Protein AF-A0A1C6K6W8-F1 (afdb_monomer_lite)

Secondary structure (DSSP, 8-state):
-EEEEEEEEE-SSPPEEEEETTEEEEEETTEEEEEEEEEEESEESSTT-SEE--HHHHHHHHHHHHHHHHHHTTPEEEEEEEEESS---HHHHHHHHHHHHHHHHTT--GGGEEEEE-S--S-SS-EEEEEEEEEPPTT---SS---TTPEEEEEE----TT--SS---HHHHHHHHT-TTEEEEEE--TT-HHHHHHHHHHHTT-EEEE-S--TTGGGTTS--TTT-EEEEEE-TTTHHHHHHT--SS-EEEEEEEES---SPPPPPPSS---EEE-TTS-EEE--SS----------------GGG----HHHHHHHHHHHHHHH-SSEEEEEEEEEES-IIIIIHHHHHHHHHHHHHTT--TTTSEEEEE--SS--SS-EEEEEEEEEE-

InterPro domains:
  IPR016188 PurM-like, N-terminal domain [PF00586] (30-131)

pLDDT: mean 85.16, std 14.84, range [32.44, 98.56]

Structure (mmCIF, N/CA/C/O backbone):
data_AF-A0A1C6K6W8-F1
#
_entry.id   AF-A0A1C6K6W8-F1
#
loop_
_atom_site.group_PDB
_atom_site.id
_atom_site.type_symbol
_atom_site.label_atom_id
_atom_site.label_alt_id
_atom_site.label_comp_id
_atom_site.label_asym_id
_atom_site.label_entity_id
_atom_site.label_seq_id
_atom_site.pdbx_PDB_ins_code
_atom_site.Cartn_x
_atom_site.Cartn_y
_atom_site.Cartn_z
_atom_site.occupancy
_atom_site.B_iso_or_equiv
_atom_site.auth_seq_id
_atom_site.auth_comp_id
_atom_site.auth_asym_id
_atom_site.auth_atom_id
_atom_site.pdbx_PDB_model_num
ATOM 1 N N . MET A 1 1 ? 15.608 2.554 -16.561 1.00 49.22 1 MET A N 1
ATOM 2 C CA . MET A 1 1 ? 14.575 1.702 -17.200 1.00 49.22 1 MET A CA 1
ATOM 3 C C . MET A 1 1 ? 13.214 2.227 -16.787 1.00 49.22 1 MET A C 1
ATOM 5 O O . MET A 1 1 ? 13.118 2.606 -15.632 1.00 49.22 1 MET A O 1
ATOM 9 N N . CYS A 1 2 ? 12.219 2.325 -17.680 1.00 48.41 2 CYS A N 1
ATOM 10 C CA . CYS A 1 2 ? 10.966 3.003 -17.324 1.00 48.41 2 CYS A CA 1
ATOM 11 C C . CYS A 1 2 ? 9.702 2.372 -17.919 1.00 48.41 2 CYS A C 1
ATOM 13 O O . CYS A 1 2 ? 9.695 2.019 -19.102 1.00 48.41 2 CYS A O 1
ATOM 15 N N . SER A 1 3 ? 8.646 2.287 -17.109 1.00 47.03 3 SER A N 1
ATOM 16 C CA . SER A 1 3 ? 7.277 1.896 -17.479 1.00 47.03 3 SER A CA 1
ATOM 17 C C . SER A 1 3 ? 6.319 3.056 -17.258 1.00 47.03 3 SER A C 1
ATOM 19 O O . SER A 1 3 ? 6.471 3.825 -16.310 1.00 47.03 3 SER A O 1
ATOM 21 N N . HIS A 1 4 ? 5.332 3.177 -18.145 1.00 56.78 4 HIS A N 1
ATOM 22 C CA . HIS A 1 4 ? 4.357 4.254 -18.077 1.00 56.78 4 HIS A CA 1
ATOM 23 C C . HIS A 1 4 ? 2.965 3.768 -18.417 1.00 56.78 4 HIS A C 1
ATOM 25 O O . HIS A 1 4 ? 2.785 2.954 -19.323 1.00 56.78 4 HIS A O 1
ATOM 31 N N . SER A 1 5 ? 1.978 4.300 -17.711 1.00 50.44 5 SER A N 1
ATOM 32 C CA . SER A 1 5 ? 0.572 4.089 -18.020 1.00 50.44 5 SER A CA 1
ATOM 33 C C . SER A 1 5 ? -0.215 5.352 -17.725 1.00 50.44 5 SER A C 1
ATOM 35 O O . SER A 1 5 ? 0.048 6.068 -16.757 1.00 50.44 5 SER A O 1
ATOM 37 N N . VAL A 1 6 ? -1.195 5.583 -18.585 1.00 51.41 6 VAL A N 1
ATOM 38 C CA . VAL A 1 6 ? -2.157 6.668 -18.502 1.00 51.41 6 VAL A CA 1
ATOM 39 C C . VAL A 1 6 ? -3.478 6.085 -18.024 1.00 51.41 6 VAL A C 1
ATOM 41 O O . VAL A 1 6 ? -3.968 5.115 -18.599 1.00 51.41 6 VAL A O 1
ATOM 44 N N . MET A 1 7 ? -4.067 6.692 -17.001 1.00 56.09 7 MET A N 1
ATOM 45 C CA . MET A 1 7 ? -5.423 6.373 -16.565 1.00 56.09 7 MET A CA 1
ATOM 46 C C . MET A 1 7 ? -6.268 7.637 -16.603 1.00 56.09 7 MET A C 1
ATOM 48 O O . MET A 1 7 ? -5.730 8.710 -16.359 1.00 56.09 7 MET A O 1
ATOM 52 N N . PHE A 1 8 ? -7.573 7.540 -16.859 1.00 63.56 8 PHE A N 1
ATOM 53 C CA . PHE A 1 8 ? -8.466 8.668 -16.620 1.00 63.56 8 PHE A CA 1
ATOM 54 C C . PHE A 1 8 ? -9.728 8.311 -15.843 1.00 63.56 8 PHE A C 1
ATOM 56 O O . PHE A 1 8 ? -10.163 7.162 -15.856 1.00 63.56 8 PHE A O 1
ATOM 63 N N . VAL A 1 9 ? -10.256 9.313 -15.138 1.00 59.09 9 VAL A N 1
ATOM 64 C CA . VAL A 1 9 ? -11.537 9.293 -14.419 1.00 59.09 9 VAL A CA 1
ATOM 65 C C . VAL A 1 9 ? -12.505 10.229 -15.144 1.00 59.09 9 VAL A C 1
ATOM 67 O O . VAL A 1 9 ? -12.114 11.342 -15.490 1.00 59.09 9 VAL A O 1
ATOM 70 N N . GLU A 1 10 ? -13.745 9.795 -15.374 1.00 60.88 10 GLU A N 1
ATOM 71 C CA . GLU A 1 10 ? -14.811 10.646 -15.927 1.00 60.88 10 GLU A CA 1
ATOM 72 C C . GLU A 1 10 ? -15.606 11.314 -14.795 1.00 60.88 10 GLU A C 1
ATOM 74 O O . GLU A 1 10 ? -16.160 10.622 -13.937 1.00 60.88 10 GLU A O 1
ATOM 79 N N . ASP A 1 11 ? -15.638 12.648 -14.764 1.00 62.38 11 ASP A N 1
ATOM 80 C CA . ASP A 1 11 ? -16.414 13.440 -13.792 1.00 62.38 11 ASP A CA 1
ATOM 81 C C . ASP A 1 11 ? -16.656 14.861 -14.329 1.00 62.38 11 ASP A C 1
ATOM 83 O O . ASP A 1 11 ? -15.890 15.314 -15.153 1.00 62.38 11 ASP A O 1
ATOM 87 N N . GLN A 1 12 ? -17.653 15.605 -13.853 1.00 61.00 12 GLN A N 1
ATOM 88 C CA . GLN A 1 12 ? -17.915 16.981 -14.313 1.00 61.00 12 GLN A CA 1
ATOM 89 C C . GLN A 1 12 ? -16.973 18.036 -13.708 1.00 61.00 12 GLN A C 1
ATOM 91 O O . GLN A 1 12 ? -16.924 19.174 -14.168 1.00 61.00 12 GLN A O 1
ATOM 96 N N . LYS A 1 13 ? -16.233 17.689 -12.650 1.00 72.94 13 LYS A N 1
ATOM 97 C CA . LYS A 1 13 ? -15.296 18.585 -11.966 1.00 72.94 13 LYS A CA 1
ATOM 98 C C . LYS A 1 13 ? -13.927 17.915 -11.858 1.00 72.94 13 LYS A C 1
ATOM 100 O O . LYS A 1 13 ? -13.841 16.717 -11.605 1.00 72.94 13 LYS A O 1
ATOM 105 N N . LYS A 1 14 ? -12.853 18.707 -11.973 1.00 75.50 14 LYS A N 1
ATOM 106 C CA . LYS A 1 14 ? -11.493 18.250 -11.651 1.00 75.50 14 LYS A CA 1
ATOM 107 C C . LYS A 1 14 ? -11.475 17.621 -10.244 1.00 75.50 14 LYS A C 1
ATOM 109 O O . LYS A 1 14 ? -12.013 18.245 -9.324 1.00 75.50 14 LYS A O 1
ATOM 114 N N . PRO A 1 15 ? -10.842 16.447 -10.066 1.00 83.62 15 PRO A N 1
ATOM 115 C CA . PRO A 1 15 ? -10.773 15.796 -8.770 1.00 83.62 15 PRO A CA 1
ATOM 116 C C . PRO A 1 15 ? -10.053 16.634 -7.715 1.00 83.62 15 PRO A C 1
ATOM 118 O O . PRO A 1 15 ? -9.044 17.280 -8.007 1.00 83.62 15 PRO A O 1
ATOM 121 N N . ASP A 1 16 ? -10.549 16.572 -6.480 1.00 87.12 16 ASP A N 1
ATOM 122 C CA . ASP A 1 16 ? -9.899 17.190 -5.327 1.00 87.12 16 ASP A CA 1
ATOM 123 C C . ASP A 1 16 ? -8.945 16.167 -4.673 1.00 87.12 16 ASP A C 1
ATOM 125 O O . ASP A 1 16 ? -9.362 15.052 -4.339 1.00 87.12 16 ASP A O 1
ATOM 129 N N . LEU A 1 17 ? -7.671 16.536 -4.498 1.00 90.81 17 LEU A N 1
ATOM 130 C CA . LEU A 1 17 ? -6.62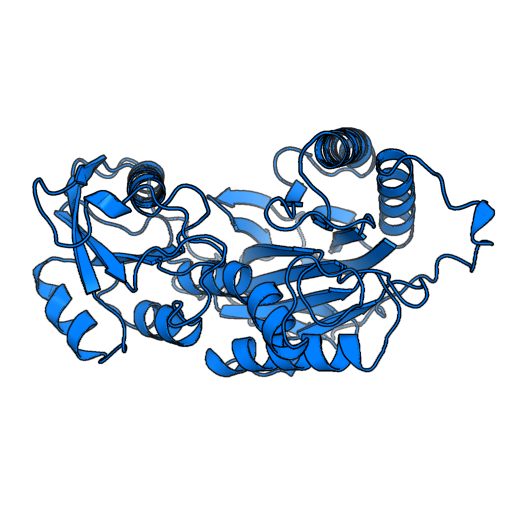3 15.673 -3.944 1.00 90.81 17 LEU A CA 1
ATOM 131 C C . LEU A 1 17 ? -6.220 16.080 -2.529 1.00 90.81 17 LEU A C 1
ATOM 133 O O . LEU A 1 17 ? -6.082 17.265 -2.227 1.00 90.81 17 LEU A O 1
ATOM 137 N N . TYR A 1 18 ? -5.958 15.084 -1.685 1.00 87.88 18 TYR A N 1
ATOM 138 C CA . TYR A 1 18 ? -5.495 15.278 -0.313 1.00 87.88 18 TYR A CA 1
ATOM 139 C C . TYR A 1 18 ? -4.507 14.176 0.055 1.00 87.88 18 TYR A C 1
ATOM 141 O O . TYR A 1 18 ? -4.741 13.014 -0.266 1.00 87.88 18 TYR A O 1
ATOM 149 N N . ARG A 1 19 ? -3.430 14.504 0.771 1.00 89.88 19 ARG A N 1
ATOM 150 C CA . ARG A 1 19 ? -2.530 13.483 1.326 1.00 89.88 19 ARG A CA 1
ATOM 151 C C . ARG A 1 19 ? -2.950 13.120 2.743 1.00 89.88 19 ARG A C 1
ATOM 153 O O . ARG A 1 19 ? -3.264 14.000 3.543 1.00 89.88 19 ARG A O 1
ATOM 160 N N . PHE A 1 20 ? -2.938 11.830 3.048 1.00 90.00 20 PHE A N 1
ATOM 161 C CA . PHE A 1 20 ? -3.207 11.306 4.379 1.00 90.00 20 PHE A CA 1
ATOM 162 C C . PHE A 1 20 ? -2.229 10.169 4.674 1.00 90.00 20 PHE A C 1
ATOM 164 O O . PHE A 1 20 ? -2.416 9.053 4.199 1.00 90.00 20 PHE A O 1
ATOM 171 N N . ARG A 1 21 ? -1.185 10.459 5.463 1.00 90.81 21 ARG A N 1
ATOM 172 C CA . ARG A 1 21 ? -0.066 9.527 5.706 1.00 90.81 21 ARG A CA 1
ATOM 173 C C . ARG A 1 21 ? 0.513 9.042 4.361 1.00 90.81 21 ARG A C 1
ATOM 175 O O . ARG A 1 21 ? 0.814 9.889 3.518 1.00 90.81 21 ARG A O 1
ATOM 182 N N . ASP A 1 22 ? 0.618 7.731 4.151 1.00 89.81 22 ASP A N 1
ATOM 183 C CA . ASP A 1 22 ? 1.111 7.111 2.913 1.00 89.81 22 ASP A CA 1
ATOM 184 C C . ASP A 1 22 ? 0.057 7.036 1.789 1.00 89.81 22 ASP A C 1
ATOM 186 O O . ASP A 1 22 ? 0.355 6.616 0.672 1.00 89.81 22 ASP A O 1
ATOM 190 N N . LEU A 1 23 ? -1.177 7.488 2.044 1.00 93.31 23 LEU A N 1
ATOM 191 C CA . LEU A 1 23 ? -2.239 7.530 1.043 1.00 93.31 23 LEU A CA 1
ATOM 192 C C . LEU A 1 23 ? -2.312 8.888 0.352 1.00 93.31 23 LEU A C 1
ATOM 194 O O . LEU A 1 23 ? -2.308 9.951 0.981 1.00 93.31 23 LEU A O 1
ATOM 198 N N . THR A 1 24 ? -2.532 8.844 -0.957 1.00 94.81 24 THR A N 1
ATOM 199 C CA . THR A 1 24 ? -3.119 9.965 -1.692 1.00 94.81 24 THR A CA 1
ATOM 200 C C . THR A 1 24 ? -4.607 9.699 -1.869 1.00 94.81 24 THR A C 1
ATOM 202 O O . THR A 1 24 ? -5.010 8.693 -2.444 1.00 94.81 24 THR A O 1
ATOM 205 N N . LEU A 1 25 ? -5.448 10.583 -1.348 1.00 92.88 25 LEU A N 1
ATOM 206 C CA . LEU A 1 25 ? -6.899 10.504 -1.440 1.00 92.88 25 LEU A CA 1
ATOM 207 C C . LEU A 1 25 ? -7.403 11.414 -2.553 1.00 92.88 25 LEU A C 1
ATOM 209 O O . LEU A 1 25 ? -6.899 12.517 -2.751 1.00 92.88 25 LEU A O 1
ATOM 213 N N . CYS A 1 26 ? -8.437 10.965 -3.250 1.00 90.50 26 CYS A N 1
ATOM 214 C CA . CYS A 1 26 ? -9.016 11.672 -4.382 1.00 90.50 26 CYS A CA 1
ATOM 215 C C . CYS A 1 26 ? -10.538 11.661 -4.284 1.00 90.50 26 CYS A C 1
ATOM 217 O O . CYS A 1 26 ? -11.152 10.593 -4.217 1.00 90.50 26 CYS A O 1
ATOM 219 N N . ARG A 1 27 ? -11.158 12.842 -4.294 1.00 87.19 27 ARG A N 1
ATOM 220 C CA . ARG A 1 27 ? -12.606 12.981 -4.465 1.00 87.19 27 ARG A CA 1
ATOM 221 C C . ARG A 1 27 ? -12.917 13.270 -5.924 1.00 87.19 27 ARG A C 1
ATOM 223 O O . ARG A 1 27 ? -12.521 14.307 -6.445 1.00 87.19 27 ARG A O 1
ATOM 230 N N . ALA A 1 28 ? -13.657 12.360 -6.546 1.00 81.44 28 ALA A N 1
ATOM 231 C CA . ALA A 1 28 ? -14.114 12.464 -7.928 1.00 81.44 28 ALA A CA 1
ATOM 232 C C . ALA A 1 28 ? -15.519 11.862 -8.048 1.00 81.44 28 ALA A C 1
ATOM 234 O O . ALA A 1 28 ? -15.794 10.806 -7.486 1.00 81.44 28 ALA A O 1
ATOM 235 N N . ALA A 1 29 ? -16.420 12.535 -8.753 1.00 77.06 29 ALA A N 1
ATOM 236 C CA . ALA A 1 29 ? -17.805 12.142 -9.028 1.00 77.06 29 ALA A CA 1
ATOM 237 C C . ALA A 1 29 ? -18.625 11.828 -7.766 1.00 77.06 29 ALA A C 1
ATOM 239 O O . ALA A 1 29 ? -19.460 10.917 -7.729 1.00 77.06 29 ALA A O 1
ATOM 240 N N . GLY A 1 30 ? -18.352 12.554 -6.679 1.00 78.81 30 GLY A N 1
ATOM 241 C CA . GLY A 1 30 ? -18.932 12.284 -5.363 1.00 78.81 30 GLY A CA 1
ATOM 242 C C . GLY A 1 30 ? -18.462 10.972 -4.722 1.00 78.81 30 GLY A C 1
ATOM 243 O O . GLY A 1 30 ? -18.957 10.637 -3.651 1.00 78.81 30 GLY A O 1
ATOM 244 N N . GLN A 1 31 ? -17.522 10.252 -5.340 1.00 85.12 31 GLN A N 1
ATOM 245 C CA . GLN A 1 31 ? -16.811 9.111 -4.767 1.00 85.12 31 GLN A CA 1
ATOM 246 C C . GLN A 1 31 ? -15.545 9.571 -4.038 1.00 85.12 31 GLN A C 1
ATOM 248 O O . GLN A 1 31 ? -15.101 10.714 -4.168 1.00 85.12 31 GLN A O 1
ATOM 253 N N . LEU A 1 32 ? -14.950 8.649 -3.286 1.00 89.75 32 LEU A N 1
ATOM 254 C CA . LEU A 1 32 ? -13.663 8.821 -2.628 1.00 89.75 32 LEU A CA 1
ATOM 255 C C . LEU A 1 32 ? -12.776 7.621 -2.973 1.00 89.75 32 LEU A C 1
ATOM 257 O O . LEU A 1 32 ? -13.174 6.474 -2.766 1.00 89.75 32 LEU A O 1
ATOM 261 N N . LEU A 1 33 ? -11.600 7.896 -3.528 1.00 92.06 33 LEU A N 1
ATOM 262 C CA . LEU A 1 33 ? -10.592 6.912 -3.904 1.00 92.06 33 LEU A CA 1
ATOM 263 C C . LEU A 1 33 ? -9.351 7.081 -3.027 1.00 92.06 33 LEU A C 1
ATOM 265 O O . LEU A 1 33 ? -9.008 8.203 -2.651 1.00 92.06 33 LEU A O 1
ATOM 269 N N . ALA A 1 34 ? -8.679 5.974 -2.739 1.00 94.88 34 ALA A N 1
ATOM 270 C CA . ALA A 1 34 ? -7.402 5.928 -2.044 1.00 94.88 34 ALA A CA 1
ATOM 271 C C . ALA A 1 34 ? -6.343 5.333 -2.975 1.00 94.88 34 ALA A C 1
ATOM 273 O O . ALA A 1 34 ? -6.571 4.292 -3.590 1.00 94.88 34 ALA A O 1
ATOM 274 N N . PHE A 1 35 ? -5.200 5.995 -3.078 1.00 95.25 35 PHE A N 1
ATOM 275 C CA . PHE A 1 35 ? -4.044 5.561 -3.846 1.00 95.25 35 PHE A CA 1
ATOM 276 C C . PHE A 1 35 ? -2.909 5.274 -2.874 1.00 95.25 35 PHE A C 1
ATOM 278 O O . PHE A 1 35 ? -2.571 6.134 -2.060 1.00 95.25 35 PHE A O 1
ATOM 285 N N . ALA A 1 36 ? -2.321 4.091 -2.993 1.00 95.81 36 ALA A N 1
ATOM 286 C CA . ALA A 1 36 ? -1.063 3.735 -2.357 1.00 95.81 36 ALA A CA 1
ATOM 287 C C . ALA A 1 36 ? -0.101 3.233 -3.431 1.00 95.81 36 ALA A C 1
ATOM 289 O O . ALA A 1 36 ? -0.533 2.634 -4.423 1.00 95.81 36 ALA A O 1
ATOM 290 N N . CYS A 1 37 ? 1.187 3.458 -3.232 1.00 94.31 37 CYS A N 1
ATOM 291 C CA . CYS A 1 37 ? 2.219 3.003 -4.145 1.00 94.31 37 CYS A CA 1
ATOM 292 C C . CYS A 1 37 ? 3.408 2.442 -3.381 1.00 94.31 37 CYS A C 1
ATOM 294 O O . CYS A 1 37 ? 3.628 2.791 -2.223 1.00 94.31 37 CYS A O 1
ATOM 296 N N . ASP A 1 38 ? 4.141 1.550 -4.031 1.00 93.12 38 ASP A N 1
ATOM 297 C CA . ASP A 1 38 ? 5.397 1.029 -3.513 1.00 93.12 38 ASP A CA 1
ATOM 298 C C . ASP A 1 38 ? 6.319 0.649 -4.674 1.00 93.12 38 ASP A C 1
ATOM 300 O O . ASP A 1 38 ? 5.878 0.443 -5.807 1.00 93.12 38 ASP A O 1
ATOM 304 N N . SER A 1 39 ? 7.616 0.572 -4.405 1.00 90.94 39 SER A N 1
ATOM 305 C CA . SER A 1 39 ? 8.609 0.129 -5.380 1.00 90.94 39 SER A CA 1
ATOM 306 C C . SER A 1 39 ? 9.451 -0.999 -4.806 1.00 90.94 39 SER A C 1
ATOM 308 O O . SER A 1 39 ? 9.544 -1.211 -3.602 1.00 90.94 39 SER A O 1
ATOM 310 N N . THR A 1 40 ? 10.024 -1.803 -5.691 1.00 89.00 40 THR A N 1
ATOM 311 C CA . THR A 1 40 ? 10.894 -2.910 -5.305 1.00 89.00 40 THR A CA 1
ATOM 312 C C . THR A 1 40 ? 11.995 -3.036 -6.340 1.00 89.00 40 THR A C 1
ATOM 314 O O . THR A 1 40 ? 11.770 -3.490 -7.471 1.00 89.00 40 THR A O 1
ATOM 317 N N . GLY A 1 41 ? 13.188 -2.608 -5.933 1.00 89.62 41 GLY A N 1
ATOM 318 C CA . GLY A 1 41 ? 14.403 -2.624 -6.740 1.00 89.62 41 GLY A CA 1
ATOM 319 C C . GLY A 1 41 ? 15.427 -3.608 -6.181 1.00 89.62 41 GLY A C 1
ATOM 320 O O . GLY A 1 41 ? 15.527 -3.777 -4.976 1.00 89.62 41 GLY A O 1
ATOM 321 N N . ALA A 1 42 ? 16.188 -4.269 -7.053 1.00 91.50 42 ALA A N 1
ATOM 322 C CA . ALA A 1 42 ? 17.261 -5.198 -6.680 1.00 91.50 42 ALA A CA 1
ATOM 323 C C . ALA A 1 42 ? 16.837 -6.345 -5.728 1.00 91.50 42 ALA A C 1
ATOM 325 O O . ALA A 1 42 ? 17.646 -6.869 -4.964 1.00 91.50 42 ALA A O 1
ATOM 326 N N . VAL A 1 43 ? 15.564 -6.747 -5.778 1.00 90.25 43 VAL A N 1
ATOM 327 C CA . VAL A 1 43 ? 14.971 -7.823 -4.973 1.00 90.25 43 VAL A CA 1
ATOM 328 C C . VAL A 1 43 ? 14.354 -8.837 -5.925 1.00 90.25 43 VAL A C 1
ATOM 330 O O . VAL A 1 43 ? 13.352 -8.553 -6.584 1.00 90.25 43 VAL A O 1
ATOM 333 N N . GLY A 1 44 ? 14.921 -10.038 -5.997 1.00 92.81 44 GLY A N 1
ATOM 334 C CA . GLY A 1 44 ? 14.435 -11.056 -6.921 1.00 92.81 44 GLY A CA 1
ATOM 335 C C . GLY A 1 44 ? 15.477 -12.089 -7.324 1.00 92.81 44 GLY A C 1
ATOM 336 O O . GLY A 1 44 ? 16.375 -12.433 -6.562 1.00 92.81 44 GLY A O 1
ATOM 337 N N . ALA A 1 45 ? 15.290 -12.635 -8.524 1.00 93.94 45 ALA A N 1
ATOM 338 C CA . ALA A 1 45 ? 16.054 -13.756 -9.062 1.00 93.94 45 ALA A CA 1
ATOM 339 C C . ALA A 1 45 ? 16.979 -13.352 -10.223 1.00 93.94 45 ALA A C 1
ATOM 341 O O . ALA A 1 45 ? 17.486 -14.226 -10.931 1.00 93.94 45 ALA A O 1
ATOM 342 N N . LEU A 1 46 ? 17.146 -12.052 -10.477 1.00 93.38 46 LEU A N 1
ATOM 343 C CA . LEU A 1 46 ? 18.039 -11.565 -11.520 1.00 93.38 46 LEU A CA 1
ATOM 344 C C . LEU A 1 46 ? 19.492 -11.545 -11.023 1.00 93.38 46 LEU A C 1
ATOM 346 O O . LEU A 1 46 ? 19.719 -11.478 -9.817 1.00 93.38 46 LEU A O 1
ATOM 350 N N . PRO A 1 47 ? 20.483 -11.627 -11.934 1.00 91.81 47 PRO A N 1
ATOM 351 C CA . PRO A 1 47 ? 21.882 -11.826 -11.554 1.00 91.81 47 PRO A CA 1
ATOM 352 C C . PRO A 1 47 ? 22.439 -10.776 -10.592 1.00 91.81 47 PRO A C 1
ATOM 354 O O . PRO A 1 47 ? 23.271 -11.115 -9.759 1.00 91.81 47 PRO A O 1
ATOM 357 N N . GLU A 1 48 ? 21.970 -9.532 -10.704 1.00 92.44 48 GLU A N 1
ATOM 358 C CA . GLU A 1 48 ? 22.442 -8.403 -9.899 1.00 92.44 48 GLU A CA 1
ATOM 359 C C . GLU A 1 48 ? 21.400 -7.923 -8.870 1.00 92.44 48 GLU A C 1
ATOM 361 O O . GLU A 1 48 ? 21.428 -6.764 -8.451 1.00 92.44 48 GLU A O 1
ATOM 366 N N . ASP A 1 49 ? 20.439 -8.773 -8.490 1.00 92.25 49 ASP A N 1
ATOM 367 C CA . ASP A 1 49 ? 19.581 -8.494 -7.335 1.00 92.25 49 ASP A CA 1
ATOM 368 C C . ASP A 1 49 ? 20.406 -8.594 -6.038 1.00 92.25 49 ASP A C 1
ATOM 370 O O . ASP A 1 49 ? 20.949 -9.652 -5.720 1.00 92.25 49 ASP A O 1
ATOM 374 N N . ASP A 1 50 ? 20.483 -7.497 -5.277 1.00 91.50 50 ASP A N 1
ATOM 375 C CA . ASP A 1 50 ? 21.126 -7.439 -3.953 1.00 91.50 50 ASP A CA 1
ATOM 376 C C . ASP A 1 50 ? 20.461 -8.418 -2.978 1.00 91.50 50 ASP A C 1
ATOM 378 O O . ASP A 1 50 ? 21.127 -9.153 -2.243 1.00 91.50 50 ASP A O 1
ATOM 382 N N . PHE A 1 51 ? 19.129 -8.485 -3.019 1.00 88.25 51 PHE A N 1
ATOM 383 C CA . PHE A 1 51 ? 18.363 -9.473 -2.280 1.00 88.25 51 PHE A CA 1
ATOM 384 C C . PHE A 1 51 ? 17.920 -10.618 -3.187 1.00 88.25 51 PHE A C 1
ATOM 386 O O . PHE A 1 51 ? 16.863 -10.580 -3.826 1.00 88.25 51 PHE A O 1
ATOM 393 N N . ALA A 1 52 ? 18.720 -11.681 -3.178 1.00 90.81 52 ALA A N 1
ATOM 394 C CA . ALA A 1 52 ? 18.413 -12.910 -3.891 1.00 90.81 52 ALA A CA 1
ATOM 395 C C . ALA A 1 52 ? 17.193 -13.622 -3.277 1.00 90.81 52 ALA A C 1
ATOM 397 O O . ALA A 1 52 ? 17.222 -14.128 -2.151 1.00 90.81 52 ALA A O 1
ATOM 398 N N . THR A 1 53 ? 16.110 -13.706 -4.044 1.00 90.88 53 THR A N 1
ATOM 399 C CA . THR A 1 53 ? 14.889 -14.419 -3.673 1.00 90.88 53 THR A CA 1
ATOM 400 C C . THR A 1 53 ? 14.162 -14.961 -4.895 1.00 90.88 53 THR A C 1
ATOM 402 O O . THR A 1 53 ? 14.501 -14.657 -6.036 1.00 90.88 53 THR A O 1
ATOM 405 N N . ASP A 1 54 ? 13.152 -15.802 -4.693 1.00 92.94 54 ASP A N 1
ATOM 406 C CA . ASP A 1 54 ? 12.364 -16.259 -5.827 1.00 92.94 54 ASP A CA 1
ATOM 407 C C . ASP A 1 54 ? 11.519 -15.104 -6.394 1.00 92.94 54 ASP A C 1
ATOM 409 O O . ASP A 1 54 ? 10.918 -14.317 -5.664 1.00 92.94 54 ASP A O 1
ATOM 413 N N . ALA A 1 55 ? 11.438 -15.017 -7.722 1.00 95.38 55 ALA A N 1
ATOM 414 C CA . ALA A 1 55 ? 10.734 -13.930 -8.402 1.00 95.38 55 ALA A CA 1
ATOM 415 C C . ALA A 1 55 ? 9.255 -13.799 -7.989 1.00 95.38 55 ALA A C 1
ATOM 417 O O . ALA A 1 55 ? 8.704 -12.706 -8.010 1.00 95.38 55 ALA A O 1
ATOM 418 N N . ARG A 1 56 ? 8.605 -14.892 -7.564 1.00 96.12 56 ARG A N 1
ATOM 419 C CA . ARG A 1 56 ? 7.213 -14.841 -7.093 1.00 96.12 56 ARG A CA 1
ATOM 420 C C . ARG A 1 56 ? 7.122 -14.142 -5.740 1.00 96.12 56 ARG A C 1
ATOM 422 O O . ARG A 1 56 ? 6.253 -13.302 -5.552 1.00 96.12 56 ARG A O 1
ATOM 429 N N . ARG A 1 57 ? 8.055 -14.403 -4.828 1.00 92.94 57 ARG A N 1
ATOM 430 C CA . ARG A 1 57 ? 8.160 -13.681 -3.558 1.00 92.94 57 ARG A CA 1
ATOM 431 C C . ARG A 1 57 ? 8.522 -12.207 -3.731 1.00 92.94 57 ARG A C 1
ATOM 433 O O . ARG A 1 57 ? 7.984 -11.389 -2.994 1.00 92.94 57 ARG A O 1
ATOM 440 N N . ALA A 1 58 ? 9.332 -11.852 -4.729 1.00 93.38 58 ALA A N 1
ATOM 441 C CA . ALA A 1 58 ? 9.540 -10.444 -5.086 1.00 93.38 58 ALA A CA 1
ATOM 442 C C . ALA A 1 58 ? 8.214 -9.746 -5.451 1.00 93.38 58 ALA A C 1
ATOM 444 O O . ALA A 1 58 ? 7.965 -8.629 -5.017 1.00 93.38 58 ALA A O 1
ATOM 445 N N . GLY A 1 59 ? 7.312 -10.441 -6.154 1.00 95.50 59 GLY A N 1
ATOM 446 C CA . GLY A 1 59 ? 5.958 -9.950 -6.428 1.00 95.50 59 GLY A CA 1
ATOM 447 C C . GLY A 1 59 ? 5.086 -9.747 -5.191 1.00 95.50 59 GLY A C 1
ATOM 448 O O . GLY A 1 59 ? 4.311 -8.796 -5.140 1.00 95.50 59 GLY A O 1
ATOM 449 N N . VAL A 1 60 ? 5.229 -10.612 -4.183 1.00 94.00 60 VAL A N 1
ATOM 450 C CA . VAL A 1 60 ? 4.573 -10.425 -2.879 1.00 94.00 60 VAL A CA 1
ATOM 451 C C . VAL A 1 60 ? 5.087 -9.149 -2.221 1.00 94.00 60 VAL A C 1
ATOM 453 O O . VAL A 1 60 ? 4.285 -8.319 -1.810 1.00 94.00 60 VAL A O 1
ATOM 456 N N . PHE A 1 61 ? 6.408 -8.963 -2.148 1.00 91.38 61 PHE A N 1
ATOM 457 C CA . PHE A 1 61 ? 6.994 -7.763 -1.544 1.00 91.38 61 PHE A CA 1
ATOM 458 C C . PHE A 1 61 ? 6.566 -6.486 -2.258 1.00 91.38 61 PHE A C 1
ATOM 460 O O . PHE A 1 61 ? 6.169 -5.547 -1.578 1.00 91.38 61 PHE A O 1
ATOM 467 N N . LEU A 1 62 ? 6.534 -6.518 -3.591 1.00 93.56 62 LEU A N 1
ATOM 468 C CA . LEU A 1 62 ? 6.114 -5.400 -4.423 1.00 93.56 62 LEU A CA 1
ATOM 469 C C . L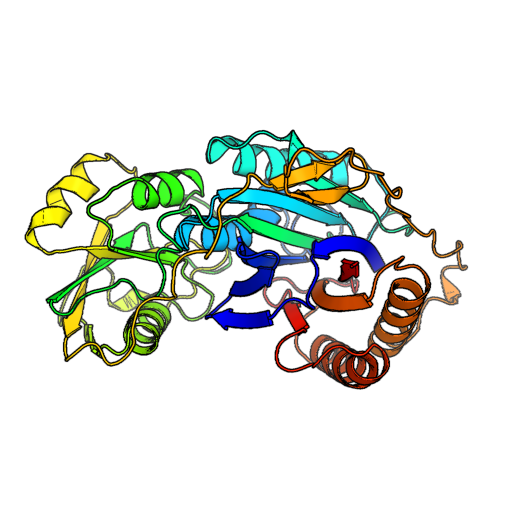EU A 1 62 ? 4.724 -4.874 -4.055 1.00 93.56 62 LEU A C 1
ATOM 471 O O . LEU A 1 62 ? 4.555 -3.678 -3.884 1.00 93.56 62 LEU A O 1
ATOM 475 N N . VAL A 1 63 ? 3.711 -5.742 -3.963 1.00 95.56 63 VAL A N 1
ATOM 476 C CA . VAL A 1 63 ? 2.316 -5.282 -3.803 1.00 95.56 63 VAL A CA 1
ATOM 477 C C . VAL A 1 63 ? 1.892 -5.094 -2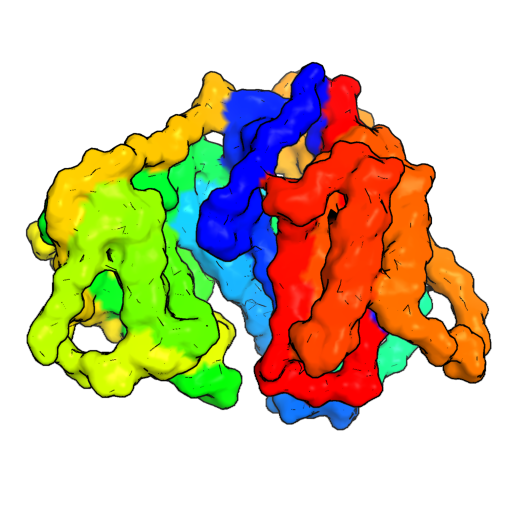.352 1.00 95.56 63 VAL A C 1
ATOM 479 O O . VAL A 1 63 ? 0.953 -4.353 -2.066 1.00 95.56 63 VAL A O 1
ATOM 482 N N . LYS A 1 64 ? 2.541 -5.806 -1.433 1.00 93.56 64 LYS A N 1
ATOM 483 C CA . LYS A 1 64 ? 2.023 -6.037 -0.088 1.00 93.56 64 LYS A CA 1
ATOM 484 C C . LYS A 1 64 ? 1.783 -4.755 0.698 1.00 93.56 64 LYS A C 1
ATOM 486 O O . LYS A 1 64 ? 0.705 -4.619 1.272 1.00 93.56 64 LYS A O 1
ATOM 491 N N . VAL A 1 65 ? 2.752 -3.840 0.738 1.00 92.94 65 VAL A N 1
ATOM 492 C CA . VAL A 1 65 ? 2.642 -2.614 1.545 1.00 92.94 65 VAL A CA 1
ATOM 493 C C . VAL A 1 65 ? 1.521 -1.736 1.000 1.00 92.94 65 VAL A C 1
ATOM 495 O O . VAL A 1 65 ? 0.554 -1.475 1.711 1.00 92.94 65 VAL A O 1
ATOM 498 N N . ALA A 1 66 ? 1.566 -1.396 -0.291 1.00 95.88 66 ALA A N 1
ATOM 499 C CA . ALA A 1 66 ? 0.527 -0.591 -0.932 1.00 95.88 66 ALA A CA 1
ATOM 500 C C . ALA A 1 66 ? -0.878 -1.218 -0.805 1.00 95.88 66 ALA A C 1
ATOM 502 O O . ALA A 1 66 ? -1.868 -0.522 -0.573 1.00 95.88 66 ALA A O 1
ATOM 503 N N . LEU A 1 67 ? -0.989 -2.547 -0.907 1.00 97.56 67 LEU A N 1
ATOM 504 C CA . LEU A 1 67 ? -2.261 -3.248 -0.722 1.00 97.56 67 LEU A CA 1
ATOM 505 C C . LEU A 1 67 ? -2.743 -3.202 0.734 1.00 97.56 67 LEU A C 1
ATOM 507 O O . LEU A 1 67 ? -3.938 -3.021 0.970 1.00 97.56 67 LEU A O 1
ATOM 511 N N . MET A 1 68 ? -1.837 -3.348 1.705 1.00 97.06 68 MET A N 1
ATOM 512 C CA . MET A 1 68 ? -2.157 -3.207 3.126 1.00 97.06 68 MET A CA 1
ATOM 513 C C . MET A 1 68 ? -2.635 -1.800 3.461 1.00 97.06 68 MET A C 1
ATOM 515 O O . MET A 1 68 ? -3.634 -1.696 4.163 1.00 97.06 68 MET A O 1
ATOM 519 N N . GLU A 1 69 ? -2.004 -0.750 2.934 1.00 96.94 69 GLU A N 1
ATOM 520 C CA . GLU A 1 69 ? -2.430 0.641 3.150 1.00 96.94 69 GLU A CA 1
ATOM 521 C C . GLU A 1 69 ? -3.865 0.874 2.663 1.00 96.94 69 GLU A C 1
ATOM 523 O O . GLU A 1 69 ? -4.726 1.381 3.390 1.00 96.94 69 GLU A O 1
ATOM 528 N N . VAL A 1 70 ? -4.170 0.414 1.445 1.00 97.94 70 VAL A N 1
ATOM 529 C CA . VAL A 1 70 ? -5.519 0.531 0.881 1.00 97.94 70 VAL A CA 1
ATOM 530 C C . VAL A 1 70 ? -6.538 -0.239 1.720 1.00 97.94 70 VAL A C 1
ATOM 532 O O . VAL A 1 70 ? -7.600 0.300 2.028 1.00 97.94 70 VAL A O 1
ATOM 535 N N . ILE A 1 71 ? -6.232 -1.468 2.140 1.00 97.81 71 ILE A N 1
ATOM 536 C CA . ILE A 1 71 ? -7.153 -2.269 2.959 1.00 97.81 71 ILE A CA 1
ATOM 537 C C . ILE A 1 71 ? -7.322 -1.672 4.355 1.00 97.81 71 ILE A C 1
ATOM 539 O O . ILE A 1 71 ? -8.451 -1.599 4.832 1.00 97.81 71 ILE A O 1
ATOM 543 N N . ALA A 1 72 ? -6.236 -1.243 4.997 1.00 97.44 72 ALA A N 1
ATOM 544 C CA . ALA A 1 72 ? -6.232 -0.659 6.335 1.00 97.44 72 ALA A CA 1
ATOM 545 C C . ALA A 1 72 ? -7.073 0.621 6.403 1.00 97.44 72 ALA A C 1
ATOM 547 O O . ALA A 1 72 ? -7.764 0.847 7.391 1.00 97.44 72 ALA A O 1
ATOM 548 N N . SER A 1 73 ? -7.108 1.394 5.313 1.00 96.56 73 SER A N 1
ATOM 549 C CA . SER A 1 73 ? -7.982 2.566 5.179 1.00 96.56 73 SER A CA 1
ATOM 550 C C . SER A 1 73 ? -9.480 2.243 5.093 1.00 96.56 73 SER A C 1
ATOM 552 O O . SER A 1 73 ? -10.302 3.153 5.013 1.00 96.56 73 SER A O 1
ATOM 554 N N . GLY A 1 74 ? -9.865 0.965 5.036 1.00 96.00 74 GLY A N 1
ATOM 555 C CA . GLY A 1 74 ? -11.243 0.521 4.814 1.00 96.00 74 GLY A CA 1
ATOM 556 C C . GLY A 1 74 ? -11.684 0.540 3.345 1.00 96.00 74 GLY A C 1
ATOM 557 O O . GLY A 1 74 ? -12.781 0.071 3.031 1.00 96.00 74 GLY A O 1
ATOM 558 N N . ALA A 1 75 ? -10.847 1.029 2.425 1.00 95.44 75 ALA A N 1
ATOM 559 C CA . ALA A 1 75 ? -11.135 0.985 0.998 1.00 95.44 75 ALA A CA 1
ATOM 560 C C . ALA A 1 75 ? -11.140 -0.456 0.449 1.00 95.44 75 ALA A C 1
ATOM 562 O O . ALA A 1 75 ? -10.503 -1.379 0.968 1.00 95.44 75 ALA A O 1
ATOM 563 N N . VAL A 1 76 ? -11.881 -0.655 -0.640 1.00 94.88 76 VAL A N 1
ATOM 564 C CA . VAL A 1 76 ? -11.896 -1.906 -1.404 1.00 94.88 76 VAL A CA 1
ATOM 565 C C . VAL A 1 76 ? -10.968 -1.743 -2.606 1.00 94.88 76 VAL A C 1
ATOM 567 O O . VAL A 1 76 ? -11.224 -0.846 -3.409 1.00 94.88 76 VAL A O 1
ATOM 570 N N . PRO A 1 77 ? -9.916 -2.569 -2.767 1.00 96.12 77 PRO A N 1
ATOM 571 C CA . PRO A 1 77 ? -9.064 -2.524 -3.953 1.00 96.12 77 PRO A CA 1
ATOM 572 C C . PRO A 1 77 ? -9.881 -2.720 -5.238 1.00 96.12 77 PRO A C 1
ATOM 574 O O . PRO A 1 77 ? -10.620 -3.696 -5.364 1.00 96.12 77 PRO A O 1
ATOM 577 N N . VAL A 1 78 ? -9.743 -1.795 -6.188 1.00 93.25 78 VAL A N 1
ATOM 578 C CA . VAL A 1 78 ? -10.433 -1.810 -7.493 1.00 93.25 78 VAL A CA 1
ATOM 579 C C . VAL A 1 78 ? -9.470 -1.862 -8.677 1.00 93.25 78 VAL A C 1
ATOM 581 O O . VAL A 1 78 ? -9.875 -2.244 -9.775 1.00 93.25 78 VAL A O 1
ATOM 584 N N . ALA A 1 79 ? -8.201 -1.508 -8.469 1.00 92.69 79 ALA A N 1
ATOM 585 C CA . ALA A 1 79 ? -7.139 -1.681 -9.451 1.00 92.69 79 ALA A CA 1
ATOM 586 C C . ALA A 1 79 ? -5.780 -1.859 -8.775 1.00 92.69 79 ALA A C 1
ATOM 588 O O . ALA A 1 79 ? -5.491 -1.221 -7.766 1.00 92.69 79 ALA A O 1
ATOM 589 N N . VAL A 1 80 ? -4.944 -2.707 -9.365 1.00 94.81 80 VAL A N 1
ATOM 590 C CA . VAL A 1 80 ? -3.531 -2.869 -9.025 1.00 94.81 80 VAL A CA 1
ATOM 591 C C . VAL A 1 80 ? -2.745 -2.755 -10.311 1.00 94.81 80 VAL A C 1
ATOM 593 O O . VAL A 1 80 ? -2.899 -3.561 -11.226 1.00 94.81 80 VAL A O 1
ATOM 596 N N . TYR A 1 81 ? -1.886 -1.763 -10.382 1.00 92.19 81 TYR A N 1
ATOM 597 C CA . TYR A 1 81 ? -1.000 -1.565 -11.503 1.00 92.19 81 TYR A CA 1
ATOM 598 C C . TYR A 1 81 ? 0.385 -2.060 -11.137 1.00 92.19 81 TYR A C 1
ATOM 600 O O . TYR A 1 81 ? 0.990 -1.494 -10.242 1.00 92.19 81 TYR A O 1
ATOM 608 N N . ALA A 1 82 ? 0.862 -3.113 -11.795 1.00 92.88 82 ALA A N 1
ATOM 609 C CA . ALA A 1 82 ? 2.195 -3.666 -11.566 1.00 92.88 82 ALA A CA 1
ATOM 610 C C . ALA A 1 82 ? 3.115 -3.223 -12.706 1.00 92.88 82 ALA A C 1
ATOM 612 O O . ALA A 1 82 ? 3.012 -3.719 -13.828 1.00 92.88 82 ALA A O 1
ATOM 613 N N . ASP A 1 83 ? 3.975 -2.256 -12.435 1.00 90.19 83 ASP A N 1
ATOM 614 C CA . ASP A 1 83 ? 4.785 -1.567 -13.424 1.00 90.19 83 ASP A CA 1
ATOM 615 C C . ASP A 1 83 ? 6.203 -2.156 -13.478 1.00 90.19 83 ASP A C 1
ATOM 617 O O . ASP A 1 83 ? 6.989 -2.055 -12.543 1.00 90.19 83 ASP A O 1
ATOM 621 N N . PHE A 1 84 ? 6.550 -2.782 -14.598 1.00 89.56 84 PHE A N 1
ATOM 622 C CA . PHE A 1 84 ? 7.852 -3.382 -14.863 1.00 89.56 84 PHE A CA 1
ATOM 623 C C . PHE A 1 84 ? 8.685 -2.450 -15.722 1.00 89.56 84 PHE A C 1
ATOM 625 O O . PHE A 1 84 ? 8.343 -2.187 -16.871 1.00 89.56 84 PHE A O 1
ATOM 632 N N . CYS A 1 85 ? 9.851 -2.030 -15.243 1.00 86.88 85 CYS A N 1
ATOM 633 C CA . CYS A 1 85 ? 10.705 -1.120 -16.004 1.00 86.88 85 CYS A CA 1
ATOM 634 C C . CYS A 1 85 ? 11.313 -1.758 -17.284 1.00 86.88 85 CYS A C 1
ATOM 636 O O . CYS A 1 85 ? 11.957 -1.073 -18.083 1.00 86.88 85 CYS A O 1
ATOM 638 N N . TYR A 1 86 ? 11.100 -3.055 -17.501 1.00 81.44 86 TYR A N 1
ATOM 639 C CA . TYR A 1 86 ? 11.680 -3.893 -18.549 1.00 81.44 86 TYR A CA 1
ATOM 640 C C . TYR A 1 86 ? 10.606 -4.712 -19.283 1.00 81.44 86 TYR A C 1
ATOM 642 O O . TYR A 1 86 ? 9.457 -4.796 -18.846 1.00 81.44 86 TYR A O 1
ATOM 650 N N . ALA A 1 87 ? 10.982 -5.288 -20.427 1.00 82.56 87 ALA A N 1
ATOM 651 C CA . ALA A 1 87 ? 10.082 -6.055 -21.280 1.00 82.56 87 ALA A CA 1
ATOM 652 C C . ALA A 1 87 ? 9.581 -7.354 -20.610 1.00 82.56 87 ALA A C 1
ATOM 654 O O . ALA A 1 87 ? 10.272 -7.913 -19.747 1.00 82.56 87 ALA A O 1
ATOM 655 N N . PRO A 1 88 ? 8.415 -7.878 -21.045 1.00 88.50 88 PRO A N 1
ATOM 656 C CA . PRO A 1 88 ? 7.897 -9.160 -20.581 1.00 88.50 88 PRO A CA 1
ATOM 657 C C . PRO A 1 88 ? 8.920 -10.296 -20.706 1.00 88.50 88 PRO A C 1
ATOM 659 O O . PRO A 1 88 ? 9.622 -10.429 -21.710 1.00 88.50 88 PRO A O 1
ATOM 662 N N . SER A 1 89 ? 8.990 -11.124 -19.671 1.00 90.00 89 SER A N 1
ATOM 663 C CA . SER A 1 89 ? 9.880 -12.284 -19.560 1.00 90.00 89 SER A CA 1
ATOM 664 C C . SER A 1 89 ? 9.347 -13.294 -18.529 1.00 90.00 89 SER A C 1
ATOM 666 O O . SER A 1 89 ? 8.500 -12.929 -17.705 1.00 90.00 89 SER A O 1
ATOM 668 N N . PRO A 1 90 ? 9.890 -14.528 -18.471 1.00 93.00 90 PRO A N 1
ATOM 669 C CA . PRO A 1 90 ? 9.534 -15.489 -17.423 1.00 93.00 90 PRO A CA 1
ATOM 670 C C . PRO A 1 90 ? 9.723 -14.946 -15.996 1.00 93.00 90 PRO A C 1
ATOM 672 O O . PRO A 1 90 ? 8.977 -15.307 -15.088 1.00 93.00 90 PRO A O 1
ATOM 675 N N . HIS A 1 91 ? 10.689 -14.039 -15.792 1.00 92.69 91 HIS A N 1
ATOM 676 C CA . HIS A 1 91 ? 10.863 -13.332 -14.519 1.00 92.69 91 HIS A CA 1
ATOM 677 C C . HIS A 1 91 ? 9.650 -12.451 -14.199 1.00 92.69 91 HIS A C 1
ATOM 679 O O . HIS A 1 91 ? 9.059 -12.598 -13.132 1.00 92.69 91 HIS A O 1
ATOM 685 N N . THR A 1 92 ? 9.208 -11.607 -15.145 1.00 93.00 92 THR A N 1
ATOM 686 C CA . T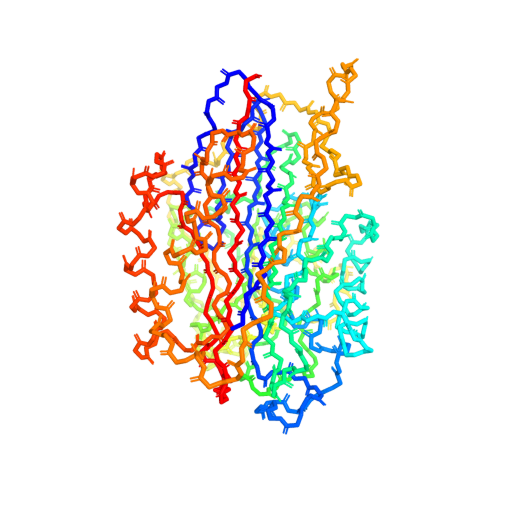HR A 1 92 ? 8.019 -10.752 -14.939 1.00 93.00 92 THR A CA 1
ATOM 687 C C . THR A 1 92 ? 6.754 -11.558 -14.662 1.00 93.00 92 THR A C 1
ATOM 689 O O . THR A 1 92 ? 5.952 -11.162 -13.824 1.00 93.00 92 THR A O 1
ATOM 692 N N . GLU A 1 93 ? 6.576 -12.706 -15.322 1.00 95.12 93 GLU A N 1
ATOM 693 C CA . GLU A 1 93 ? 5.411 -13.574 -15.118 1.00 95.12 93 GLU A CA 1
ATOM 694 C C . GLU A 1 93 ? 5.383 -14.141 -13.697 1.00 95.12 93 GLU A C 1
ATOM 696 O O . GLU A 1 93 ? 4.331 -14.198 -13.059 1.00 95.12 93 GLU A O 1
ATOM 701 N N . ARG A 1 94 ? 6.554 -14.519 -13.171 1.00 97.56 94 ARG A N 1
ATOM 702 C CA . ARG A 1 94 ? 6.701 -14.999 -11.795 1.00 97.56 94 ARG A CA 1
ATOM 703 C C . ARG A 1 94 ? 6.420 -13.896 -10.780 1.00 97.56 94 ARG A C 1
ATOM 705 O O . ARG A 1 94 ? 5.676 -14.157 -9.841 1.00 97.56 94 ARG A O 1
ATOM 712 N N . VAL A 1 95 ? 6.953 -12.690 -10.982 1.00 96.56 95 VAL A N 1
ATOM 713 C CA . VAL A 1 95 ? 6.647 -11.519 -10.137 1.00 96.56 95 VAL A CA 1
ATOM 714 C C . VAL A 1 95 ? 5.146 -11.230 -10.156 1.00 96.56 95 VAL A C 1
ATOM 716 O O . VAL A 1 95 ? 4.516 -11.145 -9.106 1.00 96.56 95 VAL A O 1
ATOM 719 N N . LEU A 1 96 ? 4.531 -11.185 -11.338 1.00 96.38 96 LEU A N 1
ATOM 720 C CA . LEU A 1 96 ? 3.094 -10.958 -11.472 1.00 96.38 96 LEU A CA 1
ATOM 721 C C . LEU A 1 96 ? 2.259 -12.044 -10.774 1.00 96.38 96 LEU A C 1
ATOM 723 O O . LEU A 1 96 ? 1.221 -11.736 -10.193 1.00 96.38 96 LEU A O 1
ATOM 727 N N . ALA A 1 97 ? 2.710 -13.302 -10.783 1.00 97.75 97 ALA A N 1
ATOM 728 C CA . ALA A 1 97 ? 2.046 -14.370 -10.043 1.00 97.75 97 ALA A CA 1
ATOM 729 C C . ALA A 1 97 ? 2.002 -14.081 -8.533 1.00 97.75 97 ALA A C 1
ATOM 731 O O . ALA A 1 97 ? 0.952 -14.269 -7.928 1.00 97.75 97 ALA A O 1
ATOM 732 N N . GLY A 1 98 ? 3.089 -13.562 -7.951 1.00 97.12 98 GLY A N 1
ATOM 733 C CA . GLY A 1 98 ? 3.127 -13.160 -6.540 1.00 97.12 98 GLY A CA 1
ATOM 734 C C . GLY A 1 98 ? 2.179 -12.010 -6.218 1.00 97.12 98 GLY A C 1
ATOM 735 O O . GLY A 1 98 ? 1.454 -12.064 -5.227 1.00 97.12 98 GLY A O 1
ATOM 736 N N . VAL A 1 99 ? 2.113 -11.012 -7.105 1.00 97.50 99 VAL A N 1
ATOM 737 C CA . VAL A 1 99 ? 1.142 -9.911 -6.995 1.00 97.50 99 VAL A CA 1
ATOM 738 C C . VAL A 1 99 ? -0.291 -10.454 -6.984 1.00 97.50 99 VAL A C 1
ATOM 740 O O . VAL A 1 99 ? -1.108 -10.080 -6.143 1.00 97.50 99 VAL A O 1
ATOM 743 N N . LEU A 1 100 ? -0.600 -11.373 -7.904 1.00 97.81 100 LEU A N 1
ATOM 744 C CA . LEU A 1 100 ? -1.916 -12.005 -8.003 1.00 97.81 100 LEU A CA 1
ATOM 745 C C . LEU A 1 100 ? -2.266 -12.839 -6.766 1.00 97.81 100 LEU A C 1
ATOM 747 O O . LEU A 1 100 ? -3.442 -12.909 -6.409 1.00 97.81 100 LEU A O 1
ATOM 751 N N . ASP A 1 101 ? -1.290 -13.480 -6.126 1.00 96.31 101 ASP A N 1
ATOM 752 C CA . ASP A 1 101 ? -1.525 -14.245 -4.902 1.00 96.31 101 ASP A CA 1
ATOM 753 C C . ASP A 1 101 ? -1.972 -13.342 -3.752 1.00 96.31 101 ASP A C 1
ATOM 755 O O . ASP A 1 101 ? -2.978 -13.644 -3.110 1.00 96.31 101 ASP A O 1
ATOM 759 N N . GLU A 1 102 ? -1.295 -12.210 -3.533 1.00 96.19 102 GLU A N 1
ATOM 760 C CA . GLU A 1 102 ? -1.669 -11.274 -2.465 1.00 96.19 102 GLU A CA 1
ATOM 761 C C . GLU A 1 102 ? -3.038 -10.635 -2.727 1.00 96.19 102 GLU A C 1
ATOM 763 O O . GLU A 1 102 ? -3.868 -10.578 -1.818 1.00 96.19 102 GLU A O 1
ATOM 768 N N . VAL A 1 103 ? -3.335 -10.245 -3.972 1.00 97.06 103 VAL A N 1
ATOM 769 C CA . VAL A 1 103 ? -4.662 -9.719 -4.350 1.00 97.06 103 VAL A CA 1
ATOM 770 C C . VAL A 1 103 ? -5.766 -10.751 -4.097 1.00 97.06 103 VAL A C 1
ATOM 772 O O . VAL A 1 103 ? -6.813 -10.427 -3.533 1.00 97.06 103 VAL A O 1
ATOM 775 N N . ARG A 1 104 ? -5.530 -12.023 -4.438 1.00 96.75 104 ARG A N 1
ATOM 776 C CA . ARG A 1 104 ? -6.490 -13.104 -4.159 1.00 96.75 104 ARG A CA 1
ATOM 777 C C . ARG A 1 104 ? -6.617 -13.397 -2.669 1.00 96.75 104 ARG A C 1
ATOM 779 O O . ARG A 1 104 ? -7.711 -13.731 -2.217 1.00 96.75 104 ARG A O 1
ATOM 786 N N . SER A 1 105 ? -5.536 -13.247 -1.902 1.00 95.50 105 SER A N 1
ATOM 787 C CA . SER A 1 105 ? -5.528 -13.500 -0.455 1.00 95.50 105 SER A CA 1
ATOM 788 C C . SER A 1 105 ? -6.500 -12.599 0.316 1.00 95.50 105 SER A C 1
ATOM 790 O O . SER A 1 105 ? -6.974 -12.977 1.385 1.00 95.50 105 SER A O 1
ATOM 792 N N . VAL A 1 106 ? -6.845 -11.435 -0.245 1.00 95.88 106 VAL A N 1
ATOM 793 C CA . VAL A 1 106 ? -7.766 -10.458 0.359 1.00 95.88 106 VAL A CA 1
ATOM 794 C C . VAL A 1 106 ? -9.190 -10.555 -0.195 1.00 95.88 106 VAL A C 1
ATOM 796 O O . VAL A 1 106 ? -10.026 -9.690 0.074 1.00 95.88 106 VAL A O 1
ATOM 799 N N . GLY A 1 107 ? -9.477 -11.620 -0.952 1.00 93.81 107 GLY A N 1
ATOM 800 C CA . GLY A 1 107 ? -10.793 -11.901 -1.521 1.00 93.81 107 GLY A CA 1
ATOM 801 C C . GLY A 1 107 ? -11.129 -11.073 -2.761 1.00 93.81 107 GLY A C 1
ATOM 802 O O . GLY A 1 107 ? -12.306 -10.947 -3.094 1.00 93.81 107 GLY A O 1
ATOM 803 N N . VAL A 1 108 ? -10.125 -10.501 -3.434 1.00 92.88 108 VAL A N 1
ATOM 804 C CA . VAL A 1 108 ? -10.309 -9.708 -4.655 1.00 92.88 108 VAL A CA 1
ATOM 805 C C . VAL A 1 108 ? -9.841 -10.506 -5.874 1.00 92.88 108 VAL A C 1
ATOM 807 O O . VAL A 1 108 ? -8.857 -11.246 -5.826 1.00 92.88 108 VAL A O 1
ATOM 810 N N . GLY A 1 109 ? -10.581 -10.399 -6.976 1.00 90.94 109 GLY A N 1
ATOM 811 C CA . GLY A 1 109 ? -10.274 -11.111 -8.208 1.00 90.94 109 GLY A CA 1
ATOM 812 C C . GLY A 1 109 ? -9.028 -10.565 -8.914 1.00 90.94 109 GLY A C 1
ATOM 813 O O . GLY A 1 109 ? -8.712 -9.379 -8.852 1.00 90.94 109 GLY A O 1
ATOM 814 N N . GLY A 1 110 ? -8.293 -11.437 -9.609 1.00 89.25 110 GLY A N 1
ATOM 815 C CA . GLY A 1 110 ? -7.062 -11.056 -10.316 1.00 89.25 110 GLY A CA 1
ATOM 816 C C . GLY A 1 110 ? -7.290 -10.120 -11.511 1.00 89.25 110 GLY A C 1
ATOM 817 O O . GLY A 1 110 ? -6.342 -9.532 -12.023 1.00 89.25 110 GLY A O 1
ATOM 818 N N . GLU A 1 111 ? -8.536 -9.949 -11.954 1.00 88.94 111 GLU A N 1
ATOM 819 C CA . GLU A 1 111 ? -8.933 -9.051 -13.039 1.00 88.94 111 GLU A CA 1
ATOM 820 C C . GLU A 1 111 ? -8.730 -7.570 -12.722 1.00 88.94 111 GLU A C 1
ATOM 822 O O . GLU A 1 111 ? -8.812 -6.756 -13.644 1.00 88.94 111 GLU A O 1
ATOM 827 N N . ILE A 1 112 ? -8.452 -7.212 -11.466 1.00 90.31 112 ILE A N 1
ATOM 828 C CA . ILE A 1 112 ? -8.072 -5.845 -11.101 1.00 90.31 112 ILE A CA 1
ATOM 829 C C . ILE A 1 112 ? -6.581 -5.565 -11.335 1.00 90.31 112 ILE A C 1
ATOM 831 O O . ILE A 1 112 ? -6.159 -4.416 -11.250 1.00 90.31 112 ILE A O 1
ATOM 835 N N . VAL A 1 113 ? -5.775 -6.591 -11.633 1.00 92.94 113 VAL A N 1
ATOM 836 C CA . VAL A 1 113 ? -4.334 -6.438 -11.856 1.00 92.94 113 VAL A CA 1
ATOM 837 C C . VAL A 1 113 ? -4.057 -6.081 -13.317 1.00 92.94 113 VAL A C 1
ATOM 839 O O . VAL A 1 113 ? -4.552 -6.724 -14.247 1.00 92.94 113 VAL A O 1
ATOM 842 N N . ARG A 1 114 ? -3.259 -5.038 -13.540 1.00 89.56 114 ARG A N 1
ATOM 843 C CA . ARG A 1 114 ? -2.841 -4.555 -14.860 1.00 89.56 114 ARG A CA 1
ATOM 844 C C . ARG A 1 114 ? -1.321 -4.427 -14.885 1.00 89.56 114 ARG A C 1
ATOM 846 O O . ARG A 1 114 ? -0.790 -3.503 -14.268 1.00 89.56 114 ARG A O 1
ATOM 853 N N . PRO A 1 115 ? -0.612 -5.333 -15.574 1.00 89.12 115 PRO A N 1
ATOM 854 C CA . PRO A 1 115 ? 0.818 -5.179 -15.743 1.00 89.12 115 PRO A CA 1
ATOM 855 C C . PRO A 1 115 ? 1.118 -4.082 -16.775 1.00 89.12 115 PRO A C 1
ATOM 857 O O . PRO A 1 115 ? 0.540 -4.068 -17.864 1.00 89.12 115 PRO A O 1
ATOM 860 N N . GLY A 1 116 ? 2.022 -3.169 -16.435 1.00 85.00 116 GLY A N 1
ATOM 861 C CA . GLY A 1 116 ? 2.616 -2.198 -17.350 1.00 85.00 116 GLY A CA 1
ATOM 862 C C . GLY A 1 116 ? 4.060 -2.589 -17.633 1.00 85.00 116 GLY A C 1
ATOM 863 O O . GLY A 1 116 ? 4.791 -2.909 -16.707 1.00 85.00 116 GLY A O 1
ATOM 864 N N . TYR A 1 117 ? 4.494 -2.578 -18.893 1.00 83.44 117 TYR A N 1
ATOM 865 C CA . TYR A 1 117 ? 5.856 -2.981 -19.254 1.00 83.44 117 TYR A CA 1
ATOM 866 C C . TYR A 1 117 ? 6.620 -1.842 -19.915 1.00 83.44 117 TYR A C 1
ATOM 868 O O . TYR A 1 117 ? 6.101 -1.132 -20.780 1.00 83.44 117 TYR A O 1
ATOM 876 N N . GLY A 1 118 ? 7.883 -1.705 -19.534 1.00 76.19 118 GLY A N 1
ATOM 877 C CA . GLY A 1 118 ? 8.868 -0.939 -20.268 1.00 76.19 118 GLY A CA 1
ATOM 878 C C . GLY A 1 118 ? 9.263 -1.650 -21.561 1.00 76.19 118 GLY A C 1
ATOM 879 O O . GLY A 1 118 ? 8.975 -2.822 -21.794 1.00 76.19 118 GLY A O 1
ATOM 880 N N . THR A 1 119 ? 9.974 -0.930 -22.419 1.00 61.44 119 THR A N 1
ATOM 881 C CA . THR A 1 119 ? 10.428 -1.438 -23.730 1.00 61.44 119 THR A CA 1
ATOM 882 C C . THR A 1 119 ? 11.908 -1.789 -23.773 1.00 61.44 119 THR A C 1
ATOM 884 O O . THR A 1 119 ? 12.463 -2.133 -24.817 1.00 61.44 119 THR A O 1
ATOM 887 N N . TYR A 1 120 ? 12.541 -1.734 -22.607 1.00 68.56 120 TYR A N 1
ATOM 888 C CA . TYR A 1 120 ? 13.928 -2.098 -22.391 1.00 68.56 120 TYR A CA 1
ATOM 889 C C . TYR A 1 120 ? 14.080 -3.624 -22.408 1.00 68.56 120 TYR A C 1
ATOM 891 O O . TYR A 1 120 ? 13.167 -4.344 -22.014 1.00 68.56 120 TYR A O 1
ATOM 899 N N . GLY A 1 121 ? 15.229 -4.115 -22.881 1.00 67.81 121 GLY A N 1
ATOM 900 C CA . GLY A 1 121 ? 15.545 -5.547 -22.895 1.00 67.81 121 GLY A CA 1
ATOM 901 C C . GLY A 1 121 ? 15.747 -6.136 -21.493 1.00 67.81 121 GLY A C 1
ATOM 902 O O . GLY A 1 121 ? 15.291 -5.579 -20.499 1.00 67.81 121 GLY A O 1
ATOM 903 N N . ALA A 1 122 ? 16.455 -7.264 -21.413 1.00 76.62 122 ALA A N 1
ATOM 904 C CA . ALA A 1 122 ? 16.699 -7.944 -20.143 1.00 76.62 122 ALA A CA 1
ATOM 905 C C . ALA A 1 122 ? 17.405 -7.015 -19.124 1.00 76.62 122 ALA A C 1
ATOM 907 O O . ALA A 1 122 ? 18.464 -6.464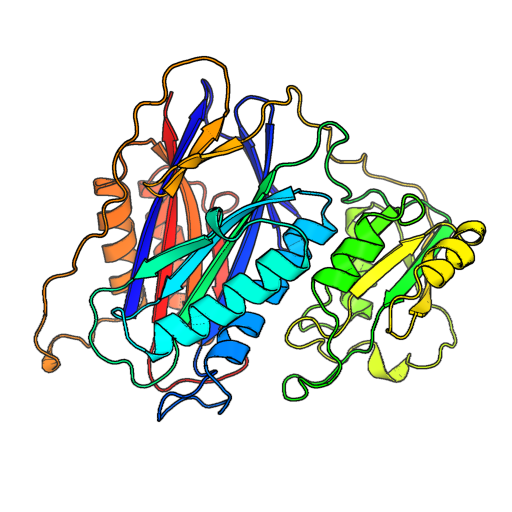 -19.455 1.00 76.62 122 ALA A O 1
ATOM 908 N N . PRO A 1 123 ? 16.827 -6.821 -17.925 1.00 84.69 123 PRO A N 1
ATOM 909 C CA . PRO A 1 123 ? 17.424 -6.011 -16.866 1.00 84.69 123 PRO A CA 1
ATOM 910 C C . PRO A 1 123 ? 18.594 -6.741 -16.180 1.00 84.69 123 PRO A C 1
ATOM 912 O O . PRO A 1 123 ? 18.679 -7.968 -16.235 1.00 84.69 123 PRO A O 1
ATOM 915 N N . LEU A 1 124 ? 19.479 -5.987 -15.520 1.00 86.81 124 LEU A N 1
ATOM 916 C CA . LEU A 1 124 ? 20.526 -6.532 -14.644 1.00 86.81 124 LEU A CA 1
ATOM 917 C C . LEU A 1 124 ? 19.952 -6.951 -13.283 1.00 86.81 124 LEU A C 1
ATOM 919 O O . LEU A 1 124 ? 20.277 -8.023 -12.779 1.00 86.81 124 LEU A O 1
ATOM 923 N N . CYS A 1 125 ? 19.067 -6.119 -12.733 1.00 90.44 125 CYS A N 1
ATOM 924 C CA . CYS A 1 125 ? 18.375 -6.329 -11.467 1.00 90.44 125 CYS A CA 1
ATOM 925 C C . CYS A 1 125 ? 16.884 -5.995 -11.605 1.00 90.44 125 CYS A C 1
ATOM 927 O O . CYS A 1 125 ? 16.454 -5.297 -12.529 1.00 90.44 125 CYS A O 1
ATOM 929 N N . THR A 1 126 ? 16.077 -6.500 -10.683 1.00 92.00 126 THR A N 1
ATOM 930 C CA . THR A 1 126 ? 14.643 -6.251 -10.607 1.00 92.00 126 THR A CA 1
ATOM 931 C C . THR A 1 126 ? 14.408 -4.757 -10.395 1.00 92.00 126 THR A C 1
ATOM 933 O O . THR A 1 126 ? 15.127 -4.096 -9.651 1.00 92.00 126 THR A O 1
ATOM 936 N N . ALA A 1 127 ? 13.431 -4.211 -11.112 1.00 91.31 127 ALA A N 1
ATOM 937 C CA . ALA A 1 127 ? 13.022 -2.815 -11.026 1.00 91.31 127 ALA A CA 1
ATOM 938 C C . ALA A 1 127 ? 11.531 -2.716 -11.354 1.00 91.31 127 ALA A C 1
ATOM 940 O O . ALA A 1 127 ? 11.135 -2.727 -12.530 1.00 91.31 127 ALA A O 1
ATOM 941 N N . THR A 1 128 ? 10.715 -2.695 -10.309 1.00 91.56 128 THR A N 1
ATOM 942 C CA . THR A 1 128 ? 9.259 -2.764 -10.398 1.00 91.56 128 THR A CA 1
ATOM 943 C C . THR A 1 128 ? 8.588 -1.760 -9.471 1.00 91.56 128 THR A C 1
ATOM 945 O O . THR A 1 128 ? 9.057 -1.529 -8.365 1.00 91.56 128 THR A O 1
ATOM 948 N N . GLY A 1 129 ? 7.500 -1.162 -9.937 1.00 92.62 129 GLY A N 1
ATOM 949 C CA . GLY A 1 129 ? 6.614 -0.297 -9.164 1.00 92.62 129 GLY A CA 1
ATOM 950 C C . GLY A 1 129 ? 5.225 -0.904 -9.043 1.00 92.62 129 GLY A C 1
ATOM 951 O O . GLY A 1 129 ? 4.847 -1.776 -9.836 1.00 92.62 129 GLY A O 1
ATOM 952 N N . VAL A 1 130 ? 4.468 -0.475 -8.044 1.00 94.12 130 VAL A N 1
ATOM 953 C CA . VAL A 1 130 ? 3.062 -0.818 -7.913 1.00 94.12 130 VAL A CA 1
ATOM 954 C C . VAL A 1 130 ? 2.250 0.403 -7.533 1.00 94.12 130 VAL A C 1
ATOM 956 O O . VAL A 1 130 ? 2.632 1.178 -6.665 1.00 94.12 130 VAL A O 1
ATOM 959 N N . VAL A 1 131 ? 1.053 0.501 -8.100 1.00 95.12 131 VAL A N 1
ATOM 960 C CA . VAL A 1 131 ? 0.026 1.421 -7.616 1.00 95.12 131 VAL A CA 1
ATOM 961 C C . VAL A 1 131 ? -1.253 0.651 -7.342 1.00 95.12 131 VAL A C 1
ATOM 963 O O . VAL A 1 131 ? -1.824 0.037 -8.243 1.00 95.12 131 VAL A O 1
ATOM 966 N N . VAL A 1 132 ? -1.735 0.714 -6.106 1.00 96.50 132 VAL A N 1
ATOM 967 C CA . VAL A 1 132 ? -3.018 0.147 -5.692 1.00 96.50 132 VAL A CA 1
ATOM 968 C C . VAL A 1 132 ? -4.030 1.278 -5.559 1.00 96.50 132 VAL A C 1
ATOM 970 O O . VAL A 1 132 ? -3.808 2.252 -4.844 1.00 96.50 132 VAL A O 1
ATOM 973 N N . VAL A 1 133 ? -5.161 1.137 -6.248 1.00 94.81 133 VAL A N 1
ATOM 974 C CA . VAL A 1 133 ? -6.303 2.048 -6.151 1.00 94.81 133 VAL A CA 1
ATOM 975 C C . VAL A 1 133 ? -7.420 1.341 -5.405 1.00 94.81 133 VAL A C 1
ATOM 977 O O . VAL A 1 133 ? -7.880 0.276 -5.824 1.00 94.81 133 VAL A O 1
ATOM 980 N N . GLY A 1 134 ? -7.879 1.942 -4.316 1.00 95.19 134 GLY A N 1
ATOM 981 C CA . GLY A 1 134 ? -9.052 1.525 -3.567 1.00 95.19 134 GLY A CA 1
ATOM 982 C C . GLY A 1 134 ? -10.208 2.502 -3.714 1.00 95.19 134 GLY A C 1
ATOM 983 O O . GLY A 1 134 ? -10.009 3.709 -3.820 1.00 95.19 134 GLY A O 1
ATOM 984 N N . GLN A 1 135 ? -11.430 1.984 -3.676 1.00 93.00 135 GLN A N 1
ATOM 985 C CA . GLN A 1 135 ? -12.645 2.781 -3.574 1.00 93.00 135 GLN A CA 1
ATOM 986 C C . GLN A 1 135 ? -13.172 2.741 -2.137 1.00 93.00 135 GLN A C 1
ATOM 988 O O . GLN A 1 135 ? -13.321 1.663 -1.557 1.00 93.00 135 GLN A O 1
ATOM 993 N N . ALA A 1 136 ? -13.487 3.905 -1.570 1.00 92.81 136 ALA A N 1
ATOM 994 C CA . ALA A 1 136 ? -14.138 3.982 -0.270 1.00 92.81 136 ALA A CA 1
ATOM 995 C C . ALA A 1 136 ? -15.544 3.349 -0.329 1.00 92.81 136 ALA A C 1
ATOM 997 O O . ALA A 1 136 ? -16.295 3.596 -1.283 1.00 92.81 136 ALA A O 1
ATOM 998 N N . PRO A 1 137 ? -15.940 2.556 0.680 1.00 91.38 137 PRO A N 1
ATOM 999 C CA . PRO A 1 137 ? -17.309 2.069 0.782 1.00 91.38 137 PRO A CA 1
ATOM 1000 C C . PRO A 1 137 ? -18.281 3.227 1.088 1.00 91.38 137 PRO A C 1
ATOM 1002 O O . PRO A 1 137 ? -17.847 4.321 1.462 1.00 91.38 137 PRO A O 1
ATOM 1005 N N . PRO A 1 138 ? -19.608 3.008 0.991 1.00 86.69 138 PRO A N 1
ATOM 1006 C CA . PRO A 1 138 ? -20.605 4.037 1.311 1.00 86.69 138 PRO A CA 1
ATOM 1007 C C . PRO A 1 138 ? -20.462 4.623 2.723 1.00 86.69 138 PRO A C 1
ATOM 1009 O O . PRO A 1 138 ? -20.750 5.796 2.934 1.00 86.69 138 PRO A O 1
ATOM 1012 N N . ALA A 1 139 ? -19.991 3.813 3.676 1.00 87.56 139 ALA A N 1
ATOM 1013 C CA . ALA A 1 139 ? -19.749 4.224 5.057 1.00 87.56 139 ALA A CA 1
ATOM 1014 C C . ALA A 1 139 ? -18.542 5.172 5.224 1.00 87.56 139 ALA A C 1
ATOM 1016 O O . ALA A 1 139 ? -18.370 5.743 6.294 1.00 87.56 139 ALA A O 1
ATOM 1017 N N . GLY A 1 140 ? -17.735 5.371 4.176 1.00 90.25 140 GLY A N 1
ATOM 1018 C CA . GLY A 1 140 ? -16.508 6.162 4.224 1.00 90.25 140 GLY A CA 1
ATOM 1019 C C . GLY A 1 140 ? -15.260 5.328 4.510 1.00 90.25 140 GLY A C 1
ATOM 1020 O O . GLY A 1 140 ? -15.311 4.103 4.601 1.00 90.25 140 GLY A O 1
ATOM 1021 N N . LEU A 1 141 ? -14.120 6.012 4.590 1.00 93.00 141 LEU A N 1
ATOM 1022 C CA . LEU A 1 141 ? -12.850 5.396 4.966 1.00 93.00 141 LEU A CA 1
ATOM 1023 C C . LEU A 1 141 ? -12.755 5.247 6.485 1.00 93.00 141 LEU A C 1
ATOM 1025 O O . LEU A 1 141 ? -13.324 6.027 7.245 1.00 93.00 141 LEU A O 1
ATOM 1029 N N . GLN A 1 142 ? -11.974 4.268 6.907 1.00 93.25 142 GLN A N 1
ATOM 1030 C CA . GLN A 1 142 ? -11.673 3.952 8.292 1.00 93.25 142 GLN A CA 1
ATOM 1031 C C . GLN A 1 142 ? -10.324 4.566 8.704 1.00 93.25 142 GLN A C 1
ATOM 1033 O O . GLN A 1 142 ? -9.416 3.888 9.174 1.00 93.25 142 GLN A O 1
ATOM 1038 N N . ILE A 1 143 ? -10.188 5.870 8.467 1.00 92.31 143 ILE A N 1
ATOM 1039 C CA . ILE A 1 143 ? -8.993 6.663 8.774 1.00 92.31 143 ILE A CA 1
ATOM 1040 C C . ILE A 1 143 ? -9.359 7.796 9.725 1.00 92.31 143 ILE A C 1
ATOM 1042 O O . ILE A 1 143 ? -10.439 8.379 9.605 1.00 92.31 143 ILE A O 1
ATOM 1046 N N . ALA A 1 144 ? -8.462 8.115 10.658 1.00 91.19 144 ALA A N 1
ATOM 1047 C CA . ALA A 1 144 ? -8.724 9.069 11.734 1.00 91.19 144 ALA A CA 1
ATOM 1048 C C . ALA A 1 144 ? -10.018 8.746 12.506 1.00 91.19 144 ALA A C 1
ATOM 1050 O O . ALA A 1 144 ? -10.725 9.652 12.948 1.00 91.19 144 ALA A O 1
ATOM 1051 N N . CYS A 1 145 ? -10.365 7.459 12.621 1.00 92.50 145 CYS A N 1
ATOM 1052 C CA . CYS A 1 145 ? -11.594 6.968 13.255 1.00 92.50 145 CYS A CA 1
ATOM 1053 C C . CYS A 1 145 ? -11.379 6.525 14.705 1.00 92.50 145 CYS A C 1
ATOM 1055 O O . CYS A 1 145 ? -12.350 6.197 15.389 1.00 92.50 145 CYS A O 1
ATOM 1057 N N . SER A 1 146 ? -10.133 6.552 15.173 1.00 95.06 146 SER A N 1
ATOM 1058 C CA . SER A 1 146 ? -9.772 6.223 16.546 1.00 95.06 146 SER A CA 1
ATOM 1059 C C . SER A 1 146 ? -10.421 7.170 17.564 1.00 95.06 146 SER A C 1
ATOM 1061 O O . SER A 1 146 ? -10.655 8.351 17.289 1.00 95.06 146 SER A O 1
ATOM 1063 N N . GLN A 1 147 ? -10.718 6.645 18.751 1.00 95.06 147 GLN A N 1
ATOM 1064 C CA . GLN A 1 147 ? -11.438 7.332 19.820 1.00 95.06 147 GLN A CA 1
ATOM 1065 C C . GLN A 1 147 ? -10.561 7.542 21.065 1.00 95.06 147 GLN A C 1
ATOM 1067 O O . GLN A 1 147 ? -9.663 6.741 21.349 1.00 95.06 147 GLN A O 1
ATOM 1072 N N . PRO A 1 148 ? -10.827 8.596 21.865 1.00 95.88 148 PRO A N 1
ATOM 1073 C CA . PRO A 1 148 ? -10.269 8.702 23.206 1.00 95.88 148 PRO A CA 1
ATOM 1074 C C . PRO A 1 148 ? -10.558 7.441 24.024 1.00 95.88 148 PRO A C 1
ATOM 1076 O O . PRO A 1 148 ? -11.700 7.000 24.118 1.00 95.88 148 PRO A O 1
ATOM 1079 N N . GLY A 1 149 ? -9.530 6.885 24.659 1.00 97.06 149 GLY A N 1
ATOM 1080 C CA . GLY A 1 149 ? -9.644 5.675 25.463 1.00 97.06 149 GLY A CA 1
ATOM 1081 C C . GLY A 1 149 ? -9.345 4.381 24.708 1.00 97.06 149 GLY A C 1
ATOM 1082 O O . GLY A 1 149 ? -9.111 3.375 25.382 1.00 97.06 149 GLY A O 1
ATOM 1083 N N . ASP A 1 150 ? -9.260 4.391 23.376 1.00 98.31 150 ASP A N 1
ATOM 1084 C CA . ASP A 1 150 ? -8.888 3.207 22.598 1.00 98.31 150 ASP A CA 1
ATOM 1085 C C . ASP A 1 150 ? -7.523 2.668 23.009 1.00 98.31 150 ASP A C 1
ATOM 1087 O O . ASP A 1 150 ? -6.562 3.417 23.205 1.00 98.31 150 ASP A O 1
ATOM 1091 N N . LEU A 1 151 ? -7.413 1.345 23.082 1.00 98.56 151 LEU A N 1
ATOM 1092 C CA . LEU A 1 151 ? -6.116 0.692 23.112 1.00 98.56 151 LEU A CA 1
ATOM 1093 C C . LEU A 1 151 ? -5.457 0.833 21.746 1.00 98.56 151 LEU A C 1
ATOM 1095 O O . LEU A 1 151 ? -6.086 0.565 20.728 1.00 98.56 151 LEU A O 1
ATOM 1099 N N . VAL A 1 152 ? -4.164 1.146 21.739 1.00 98.50 152 VAL A N 1
ATOM 1100 C CA . VAL A 1 152 ? -3.317 0.924 20.566 1.00 98.50 152 VAL A CA 1
ATOM 1101 C C . VAL A 1 152 ? -2.687 -0.448 20.729 1.00 98.50 152 VAL A C 1
ATOM 1103 O O . VAL A 1 152 ? -2.009 -0.723 21.724 1.00 98.50 152 VAL A O 1
ATOM 1106 N N . CYS A 1 153 ? -2.933 -1.327 19.771 1.00 98.12 153 CYS A N 1
ATOM 1107 C CA . CYS A 1 153 ? -2.413 -2.683 19.741 1.00 98.12 153 CYS A CA 1
ATOM 1108 C C . CYS A 1 153 ? -1.547 -2.883 18.506 1.00 98.12 153 CYS A C 1
ATOM 1110 O O . CYS A 1 153 ? -1.839 -2.353 17.444 1.00 98.12 153 CYS A O 1
ATOM 1112 N N . THR A 1 154 ? -0.499 -3.688 18.628 1.00 96.38 154 THR A N 1
ATOM 1113 C CA . THR A 1 154 ? 0.247 -4.198 17.476 1.00 96.38 154 THR A CA 1
ATOM 1114 C C . THR A 1 154 ? -0.224 -5.602 17.121 1.00 96.38 154 THR A C 1
ATOM 1116 O O . THR A 1 154 ? -0.564 -6.387 18.013 1.00 96.38 154 THR A O 1
ATOM 1119 N N . VAL A 1 155 ? -0.245 -5.903 15.823 1.00 96.06 155 VAL A N 1
ATOM 1120 C CA . VAL A 1 155 ? -0.426 -7.237 15.250 1.00 96.06 155 VAL A CA 1
ATOM 1121 C C . VAL A 1 155 ? 0.840 -7.643 14.492 1.00 96.06 155 VAL A C 1
ATOM 1123 O O . VAL A 1 155 ? 1.357 -6.895 13.664 1.00 96.06 155 VAL A O 1
ATOM 1126 N N . GLY A 1 156 ? 1.348 -8.842 14.760 1.00 93.00 156 GLY A N 1
ATOM 1127 C CA . GLY A 1 156 ? 2.651 -9.282 14.262 1.00 93.00 156 GLY A CA 1
ATOM 1128 C C . GLY A 1 156 ? 3.794 -8.780 15.144 1.00 93.00 156 GLY A C 1
ATOM 1129 O O . GLY A 1 156 ? 3.596 -8.413 16.301 1.00 93.00 156 GLY A O 1
ATOM 1130 N N . ARG A 1 157 ? 5.020 -8.822 14.624 1.00 89.25 157 ARG A N 1
ATOM 1131 C CA . ARG A 1 157 ? 6.211 -8.314 15.317 1.00 89.25 157 ARG A CA 1
ATOM 1132 C C . ARG A 1 157 ? 7.042 -7.480 14.351 1.00 89.25 157 ARG A C 1
ATOM 1134 O O . ARG A 1 157 ? 7.109 -7.852 13.179 1.00 89.25 157 ARG A O 1
ATOM 1141 N N . PRO A 1 158 ? 7.674 -6.389 14.814 1.00 87.25 158 PRO A N 1
ATOM 1142 C CA . PRO A 1 158 ? 8.651 -5.700 13.987 1.00 87.25 158 PRO A CA 1
ATOM 1143 C C . PRO A 1 158 ? 9.780 -6.676 13.658 1.00 87.25 158 PRO A C 1
ATOM 1145 O O . PRO A 1 158 ? 10.169 -7.512 14.480 1.00 87.25 158 PRO A O 1
ATOM 1148 N N . MET A 1 159 ? 10.293 -6.584 12.443 1.00 80.69 159 MET A N 1
ATOM 1149 C CA . MET A 1 159 ? 11.395 -7.411 11.982 1.00 80.69 159 MET A CA 1
ATOM 1150 C C . MET A 1 159 ? 12.333 -6.546 11.175 1.00 80.69 159 MET A C 1
ATOM 1152 O O . MET A 1 159 ? 11.879 -5.702 10.406 1.00 80.69 159 MET A O 1
ATOM 1156 N N . ASP A 1 160 ? 13.632 -6.778 11.351 1.00 69.00 160 ASP A N 1
ATOM 1157 C CA . ASP A 1 160 ? 14.631 -6.087 10.555 1.00 69.00 160 ASP A CA 1
ATOM 1158 C C . ASP A 1 160 ? 14.382 -6.270 9.049 1.00 69.00 160 ASP A C 1
ATOM 1160 O O . ASP A 1 160 ? 13.683 -7.181 8.594 1.00 69.00 160 ASP A O 1
ATOM 1164 N N . LYS A 1 161 ? 14.981 -5.379 8.260 1.00 65.38 161 LYS A N 1
ATOM 1165 C CA . LYS A 1 161 ? 14.758 -5.289 6.814 1.00 65.38 161 LYS A CA 1
ATOM 1166 C C . LYS A 1 161 ? 15.123 -6.562 6.036 1.00 65.38 161 LYS A C 1
ATOM 1168 O O . LYS A 1 161 ? 14.732 -6.665 4.883 1.00 65.38 161 LYS A O 1
ATOM 1173 N N . ARG A 1 162 ? 15.870 -7.501 6.632 1.00 63.97 162 ARG A N 1
ATOM 1174 C CA . ARG A 1 162 ? 16.358 -8.727 5.976 1.00 63.97 162 ARG A CA 1
ATOM 1175 C C . ARG A 1 162 ? 15.587 -9.976 6.404 1.00 63.97 162 ARG A C 1
ATOM 1177 O O . ARG A 1 162 ? 15.775 -11.044 5.817 1.00 63.97 162 ARG A O 1
ATOM 1184 N N . SER A 1 163 ? 14.725 -9.871 7.415 1.00 65.81 163 SER A N 1
ATOM 1185 C CA . SER A 1 163 ? 13.892 -10.971 7.883 1.00 65.81 163 SER A CA 1
ATOM 1186 C C . SER A 1 163 ? 12.497 -10.913 7.262 1.00 65.81 163 SER A C 1
ATOM 1188 O O . SER A 1 163 ? 11.689 -10.014 7.506 1.00 65.81 163 SER A O 1
ATOM 1190 N N . HIS A 1 164 ? 12.194 -11.937 6.462 1.00 66.00 164 HIS A N 1
ATOM 1191 C CA . HIS A 1 164 ? 10.942 -12.024 5.707 1.00 66.00 164 HIS A CA 1
ATOM 1192 C C . HIS A 1 164 ? 10.086 -13.246 6.062 1.00 66.00 164 HIS A C 1
ATOM 1194 O O . HIS A 1 164 ? 9.098 -13.527 5.382 1.00 66.00 164 HIS A O 1
ATOM 1200 N N . ILE A 1 165 ? 10.468 -14.013 7.085 1.00 62.97 165 ILE A N 1
ATOM 1201 C CA . ILE A 1 165 ? 9.707 -15.170 7.574 1.00 62.97 165 ILE A CA 1
ATOM 1202 C C . ILE A 1 165 ? 8.766 -14.697 8.683 1.00 62.97 165 ILE A C 1
ATOM 1204 O O . ILE A 1 165 ? 9.194 -14.004 9.596 1.00 62.97 165 ILE A O 1
ATOM 1208 N N . GLY A 1 166 ? 7.488 -15.081 8.615 1.00 70.12 166 GLY A N 1
ATOM 1209 C CA . GLY A 1 166 ? 6.504 -14.731 9.649 1.00 70.12 166 GLY A CA 1
ATOM 1210 C C . GLY A 1 166 ? 5.998 -13.288 9.585 1.00 70.12 166 GLY A C 1
ATOM 1211 O O . GLY A 1 166 ? 5.433 -12.801 10.561 1.00 70.12 166 GLY A O 1
ATOM 1212 N N . GLN A 1 167 ? 6.186 -12.601 8.452 1.00 84.06 167 GLN A N 1
ATOM 1213 C CA . GLN A 1 167 ? 5.644 -11.257 8.264 1.00 84.06 167 GLN A CA 1
ATOM 1214 C C . GLN A 1 167 ? 4.115 -11.286 8.256 1.00 84.06 167 GLN A C 1
ATOM 1216 O O . GLN A 1 167 ? 3.500 -12.264 7.813 1.00 84.06 167 GLN A O 1
ATOM 1221 N N . LEU A 1 168 ? 3.510 -10.1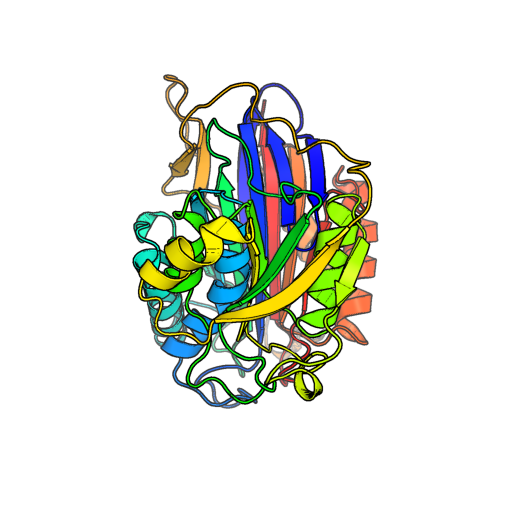89 8.711 1.00 92.19 168 LEU A N 1
ATOM 1222 C CA . LEU A 1 168 ? 2.076 -9.959 8.586 1.00 92.19 168 LEU A CA 1
ATOM 1223 C C . LEU A 1 168 ? 1.629 -10.146 7.129 1.00 92.19 168 LEU A C 1
ATOM 1225 O O . LEU A 1 168 ? 2.367 -9.797 6.213 1.00 92.19 168 LEU A O 1
ATOM 1229 N N . THR A 1 169 ? 0.455 -10.722 6.899 1.00 93.94 169 THR A N 1
ATOM 1230 C CA . THR A 1 169 ? -0.098 -10.967 5.553 1.00 93.94 169 THR A CA 1
ATOM 1231 C C . THR A 1 169 ? -1.219 -9.987 5.241 1.00 93.94 169 THR A C 1
ATOM 1233 O O . THR A 1 169 ? -1.910 -9.530 6.157 1.00 93.94 169 THR A O 1
ATOM 1236 N N . CYS A 1 170 ? -1.449 -9.686 3.958 1.00 95.38 170 CYS A N 1
ATOM 1237 C CA . CYS A 1 170 ? -2.573 -8.836 3.556 1.00 95.38 170 CYS A CA 1
ATOM 1238 C C . CYS A 1 170 ? -3.915 -9.430 4.022 1.00 95.38 170 CYS A C 1
ATOM 1240 O O . CYS A 1 170 ? -4.788 -8.695 4.481 1.00 95.38 170 CYS A O 1
ATOM 1242 N N . ALA A 1 171 ? -4.050 -10.761 4.012 1.00 95.56 171 ALA A N 1
ATOM 1243 C CA . ALA A 1 171 ? -5.208 -11.472 4.556 1.00 95.56 171 ALA A CA 1
ATOM 1244 C C . ALA A 1 171 ? -5.444 -11.204 6.058 1.00 95.56 171 ALA A C 1
ATOM 1246 O O . ALA A 1 171 ? -6.588 -11.041 6.478 1.00 95.56 171 ALA A O 1
ATOM 1247 N N . ALA A 1 172 ? -4.388 -11.108 6.873 1.00 96.25 172 ALA A N 1
ATOM 1248 C CA . ALA A 1 172 ? -4.522 -10.777 8.294 1.00 96.25 172 ALA A CA 1
ATOM 1249 C C . ALA A 1 172 ? -4.977 -9.326 8.510 1.00 96.25 172 ALA A C 1
ATOM 1251 O O . ALA A 1 172 ? -5.846 -9.077 9.344 1.00 96.25 172 ALA A O 1
ATOM 1252 N N . VAL A 1 173 ? -4.445 -8.380 7.728 1.00 97.12 173 VAL A N 1
ATOM 1253 C CA . VAL A 1 173 ? -4.902 -6.978 7.743 1.00 97.12 173 VAL A CA 1
ATOM 1254 C C . VAL A 1 173 ? -6.361 -6.883 7.295 1.00 97.12 173 VAL A C 1
ATOM 1256 O O . VAL A 1 173 ? -7.154 -6.191 7.925 1.00 97.12 173 VAL A O 1
ATOM 1259 N N . LYS A 1 174 ? -6.752 -7.642 6.265 1.00 97.25 174 LYS A N 1
ATOM 1260 C CA . LYS A 1 174 ? -8.145 -7.746 5.817 1.00 97.25 174 LYS A CA 1
ATOM 1261 C C . LYS A 1 174 ? -9.064 -8.299 6.908 1.00 97.25 174 LYS A C 1
ATOM 1263 O O . LYS A 1 174 ? -10.135 -7.740 7.117 1.00 97.25 174 LYS A O 1
ATOM 1268 N N . ALA A 1 175 ? -8.641 -9.346 7.618 1.00 97.25 175 ALA A N 1
ATOM 1269 C CA . ALA A 1 175 ? -9.407 -9.925 8.720 1.00 97.25 175 ALA A CA 1
ATOM 1270 C C . ALA A 1 175 ? -9.596 -8.935 9.881 1.00 97.25 175 ALA A C 1
ATOM 1272 O O . ALA A 1 175 ? -10.694 -8.846 10.423 1.00 97.25 175 ALA A O 1
ATOM 1273 N N . LEU A 1 176 ? -8.558 -8.159 10.230 1.00 97.38 176 LEU A N 1
ATOM 1274 C CA . LEU A 1 176 ? -8.694 -7.062 11.195 1.00 97.38 176 LEU A CA 1
ATOM 1275 C C . LEU A 1 176 ? -9.668 -6.001 10.699 1.00 97.38 176 LEU A C 1
ATOM 1277 O O . LEU A 1 176 ? -10.545 -5.593 11.452 1.00 97.38 176 LEU A O 1
ATOM 1281 N N . ARG A 1 177 ? -9.542 -5.585 9.435 1.00 96.75 177 ARG A N 1
ATOM 1282 C CA . ARG A 1 177 ? -10.411 -4.561 8.852 1.00 96.75 177 ARG A CA 1
ATOM 1283 C C . ARG A 1 177 ? -11.880 -4.970 8.887 1.00 96.75 177 ARG A C 1
ATOM 1285 O O . ARG A 1 177 ? -12.749 -4.131 9.074 1.00 96.75 177 ARG A O 1
ATOM 1292 N N . ASP A 1 178 ? -12.179 -6.242 8.647 1.00 95.88 178 ASP A N 1
ATOM 1293 C CA . ASP A 1 178 ? -13.561 -6.732 8.631 1.00 95.88 178 ASP A CA 1
ATOM 1294 C C . ASP A 1 178 ? -14.174 -6.857 10.034 1.00 95.88 178 ASP A C 1
ATOM 1296 O O . ASP A 1 178 ? -15.374 -7.103 10.167 1.00 95.88 178 ASP A O 1
ATOM 1300 N N . CYS A 1 179 ? -13.372 -6.696 11.087 1.00 96.88 179 CYS A N 1
ATOM 1301 C CA . CYS A 1 179 ? -13.840 -6.732 12.459 1.00 96.88 179 CYS A CA 1
ATOM 1302 C C . CYS A 1 179 ? -14.387 -5.363 12.873 1.00 96.88 179 CYS A C 1
ATOM 1304 O O . CYS A 1 179 ? -13.632 -4.409 13.024 1.00 96.88 179 CYS A O 1
ATOM 1306 N N . ALA A 1 180 ? -15.695 -5.284 13.131 1.00 95.12 180 ALA A N 1
ATOM 1307 C CA . ALA A 1 180 ? -16.367 -4.040 13.522 1.00 95.12 180 ALA A CA 1
ATOM 1308 C C . ALA A 1 180 ? -15.838 -3.411 14.829 1.00 95.12 180 ALA A C 1
ATOM 1310 O O . ALA A 1 180 ? -16.054 -2.226 15.056 1.00 95.12 180 ALA A O 1
ATOM 1311 N N . ALA A 1 181 ? -15.157 -4.196 15.670 1.00 97.06 181 ALA A N 1
ATOM 1312 C CA . ALA A 1 181 ? -14.494 -3.725 16.885 1.00 97.06 181 ALA A CA 1
ATOM 1313 C C . ALA A 1 181 ? -13.237 -2.887 16.609 1.00 97.06 181 ALA A C 1
ATOM 1315 O O . ALA A 1 181 ? -12.834 -2.076 17.437 1.00 97.06 181 ALA A O 1
ATOM 1316 N N . VAL A 1 182 ? -12.567 -3.113 15.477 1.00 97.94 182 VAL A N 1
ATOM 1317 C CA . VAL A 1 182 ? -11.371 -2.351 15.121 1.00 97.94 182 VAL A CA 1
ATOM 1318 C C . VAL A 1 182 ? -11.820 -0.978 14.640 1.00 97.94 182 VAL A C 1
ATOM 1320 O O . VAL A 1 182 ? -12.686 -0.887 13.777 1.00 97.94 182 VAL A O 1
ATOM 1323 N N . HIS A 1 183 ? -11.240 0.090 15.185 1.00 96.25 183 HIS A N 1
ATOM 1324 C CA . HIS A 1 183 ? -11.581 1.464 14.811 1.00 96.25 183 HIS A CA 1
ATOM 1325 C C . HIS A 1 183 ? -10.707 1.993 13.681 1.00 96.25 183 HIS A C 1
ATOM 1327 O O . HIS A 1 183 ? -11.219 2.664 12.791 1.00 96.25 183 HIS A O 1
ATOM 1333 N N . GLU A 1 184 ? -9.419 1.668 13.681 1.00 96.50 184 GLU A N 1
ATOM 1334 C CA . GLU A 1 184 ? -8.462 2.103 12.669 1.00 96.50 184 GLU A CA 1
ATOM 1335 C C . GLU A 1 184 ? -7.274 1.143 12.614 1.00 96.50 184 GLU A C 1
ATOM 1337 O O . GLU A 1 184 ? -6.914 0.535 13.622 1.00 96.50 184 GLU A O 1
ATOM 1342 N N . ILE A 1 185 ? -6.657 1.010 11.439 1.00 97.94 185 ILE A N 1
ATOM 1343 C CA . ILE A 1 185 ? -5.452 0.208 11.216 1.00 97.94 185 ILE A CA 1
ATOM 1344 C C . ILE A 1 185 ? -4.408 1.097 10.541 1.00 97.94 185 ILE A C 1
ATOM 1346 O O . ILE A 1 185 ? -4.741 1.892 9.664 1.00 97.94 185 ILE A O 1
ATOM 1350 N N . LEU A 1 186 ? -3.144 0.946 10.928 1.00 96.62 186 LEU A N 1
ATOM 1351 C CA . LEU A 1 186 ? -2.007 1.566 10.255 1.00 96.62 186 LEU A CA 1
ATOM 1352 C C . LEU A 1 186 ? -0.882 0.527 10.100 1.00 96.62 186 LEU A C 1
ATOM 1354 O O . LEU A 1 186 ? -0.324 0.076 11.110 1.00 96.62 186 LEU A O 1
ATOM 1358 N N . PRO A 1 187 ? -0.572 0.090 8.866 1.00 95.38 187 PRO A N 1
ATOM 1359 C CA . PRO A 1 187 ? 0.596 -0.741 8.593 1.00 95.38 187 PRO A CA 1
ATOM 1360 C C . PRO A 1 187 ? 1.880 -0.040 9.057 1.00 95.38 187 PRO A C 1
ATOM 1362 O O . PRO A 1 187 ? 1.945 1.185 9.109 1.00 95.38 187 PRO A O 1
ATOM 1365 N N . CYS A 1 188 ? 2.888 -0.805 9.493 1.00 92.62 188 CYS A N 1
ATOM 1366 C CA . CYS A 1 188 ? 4.099 -0.207 10.049 1.00 92.62 188 CYS A CA 1
ATOM 1367 C C . CYS A 1 188 ? 5.246 -0.144 9.047 1.00 92.62 188 CYS A C 1
ATOM 1369 O O . CYS A 1 188 ? 5.643 -1.164 8.478 1.00 92.62 188 CYS A O 1
ATOM 1371 N N . GLY A 1 189 ? 5.823 1.052 8.905 1.00 86.62 189 GLY A N 1
ATOM 1372 C CA . GLY A 1 189 ? 6.918 1.327 7.990 1.00 86.62 189 GLY A CA 1
ATOM 1373 C C . GLY A 1 189 ? 8.307 1.309 8.630 1.00 86.62 189 GLY A C 1
ATOM 1374 O O . GLY A 1 189 ? 8.582 0.725 9.688 1.00 86.62 189 GLY A O 1
ATOM 1375 N N . SER A 1 190 ? 9.239 1.979 7.955 1.00 83.56 190 SER A N 1
ATOM 1376 C CA . SER A 1 190 ? 10.667 1.903 8.264 1.00 83.56 190 SER A CA 1
ATOM 1377 C C . SER A 1 190 ? 11.071 2.544 9.598 1.00 83.56 190 SER A C 1
ATOM 1379 O O . SER A 1 190 ? 12.140 2.210 10.111 1.00 83.56 190 SER A O 1
ATOM 1381 N N . LYS A 1 191 ? 10.219 3.405 10.171 1.00 89.06 191 LYS A N 1
ATOM 1382 C CA . LYS A 1 191 ? 10.432 4.120 11.444 1.00 89.06 191 LYS A CA 1
ATOM 1383 C C . LYS A 1 191 ? 9.920 3.359 12.679 1.00 89.06 191 LYS A C 1
ATOM 1385 O O . LYS A 1 191 ? 10.130 3.813 13.805 1.00 89.06 191 LYS A O 1
ATOM 1390 N N . GLY A 1 192 ? 9.292 2.199 12.474 1.00 91.19 192 GLY A N 1
ATOM 1391 C CA . GLY A 1 192 ? 8.830 1.307 13.537 1.00 91.19 192 GLY A CA 1
ATOM 1392 C C . GLY A 1 192 ? 7.479 1.691 14.140 1.00 91.19 192 GLY A C 1
ATOM 1393 O O . GLY A 1 192 ? 7.005 2.819 14.018 1.00 91.19 192 GLY A O 1
ATOM 1394 N N . PHE A 1 193 ? 6.850 0.739 14.830 1.00 93.88 193 PHE A N 1
ATOM 1395 C CA . PHE A 1 193 ? 5.457 0.876 15.264 1.00 93.88 193 PHE A CA 1
ATOM 1396 C C . PHE A 1 193 ? 5.214 1.990 16.296 1.00 93.88 193 PHE A C 1
ATOM 1398 O O . PHE A 1 193 ? 4.093 2.482 16.393 1.00 93.88 193 PHE A O 1
ATOM 1405 N N . ARG A 1 194 ? 6.227 2.428 17.064 1.00 95.50 194 ARG A N 1
ATOM 1406 C CA . ARG A 1 194 ? 6.083 3.595 17.959 1.00 95.50 194 ARG A CA 1
ATOM 1407 C C . ARG A 1 194 ? 5.890 4.880 17.163 1.00 95.50 194 ARG A C 1
ATOM 1409 O O . ARG A 1 194 ? 5.087 5.720 17.560 1.00 95.50 194 ARG A O 1
ATOM 1416 N N . TYR A 1 195 ? 6.633 5.052 16.072 1.00 95.50 195 TYR A N 1
ATOM 1417 C CA . TYR A 1 195 ? 6.468 6.217 15.206 1.00 95.50 195 TYR A CA 1
ATOM 1418 C C . TYR A 1 195 ? 5.058 6.241 14.614 1.00 95.50 195 TYR A C 1
ATOM 1420 O O . TYR A 1 195 ? 4.380 7.265 14.668 1.00 95.50 195 TYR A O 1
ATOM 1428 N N . GLU A 1 196 ? 4.583 5.089 14.148 1.00 96.31 196 GLU A N 1
ATOM 1429 C CA . GLU A 1 196 ? 3.244 4.979 13.573 1.00 96.31 196 GLU A CA 1
ATOM 1430 C C . GLU A 1 196 ? 2.138 5.166 14.608 1.00 96.31 196 GLU A C 1
ATOM 1432 O O . GLU A 1 196 ? 1.129 5.791 14.307 1.00 96.31 196 GLU A O 1
ATOM 1437 N N . ALA A 1 197 ? 2.329 4.722 15.855 1.00 96.81 197 ALA A N 1
ATOM 1438 C CA . ALA A 1 197 ? 1.357 4.955 16.924 1.00 96.81 197 ALA A CA 1
ATOM 1439 C C . ALA A 1 197 ? 1.171 6.449 17.223 1.00 96.81 197 ALA A C 1
ATOM 1441 O O . ALA A 1 197 ? 0.041 6.898 17.413 1.00 96.81 197 ALA A O 1
ATOM 1442 N N . ASN A 1 198 ? 2.262 7.223 17.205 1.00 96.81 198 ASN A N 1
ATOM 1443 C CA . ASN A 1 198 ? 2.186 8.680 17.327 1.00 96.81 198 ASN A CA 1
ATOM 1444 C C . ASN A 1 198 ? 1.520 9.303 16.094 1.00 96.81 198 ASN A C 1
ATOM 1446 O O . ASN A 1 198 ? 0.582 10.074 16.243 1.00 96.81 198 ASN A O 1
ATOM 1450 N N . THR A 1 199 ? 1.916 8.895 14.884 1.00 95.31 199 THR A N 1
ATOM 1451 C CA . THR A 1 199 ? 1.305 9.382 13.635 1.00 95.31 199 THR A CA 1
ATOM 1452 C C . THR A 1 199 ? -0.202 9.116 13.597 1.00 95.31 199 THR A C 1
ATOM 1454 O O . THR A 1 199 ? -0.978 9.986 13.194 1.00 95.31 199 THR A O 1
ATOM 1457 N N . LEU A 1 200 ? -0.639 7.932 14.039 1.00 95.44 200 LEU A N 1
ATOM 1458 C CA . LEU A 1 200 ? -2.047 7.553 14.135 1.00 95.44 200 LEU A CA 1
ATOM 1459 C C . LEU A 1 200 ? -2.808 8.449 15.113 1.00 95.44 200 LEU A C 1
ATOM 1461 O O . LEU A 1 200 ? -3.892 8.933 14.778 1.00 95.44 200 LEU A O 1
ATOM 1465 N N . ALA A 1 201 ? -2.237 8.686 16.296 1.00 95.50 201 ALA A N 1
ATOM 1466 C CA . ALA A 1 201 ? -2.821 9.569 17.297 1.00 95.50 201 ALA A CA 1
ATOM 1467 C C . ALA A 1 201 ? -2.931 11.009 16.774 1.00 95.50 201 ALA A C 1
ATOM 1469 O O . ALA A 1 201 ? -4.029 11.565 16.766 1.00 95.50 201 ALA A O 1
ATOM 1470 N N . ASP A 1 202 ? -1.842 11.554 16.224 1.00 93.88 202 ASP A N 1
ATOM 1471 C CA . ASP A 1 202 ? -1.760 12.923 15.703 1.00 93.88 202 ASP A CA 1
ATOM 1472 C C . ASP A 1 202 ? -2.821 13.186 14.629 1.00 93.88 202 ASP A C 1
ATOM 1474 O O . ASP A 1 202 ? -3.570 14.160 14.690 1.00 93.88 202 ASP A O 1
ATOM 1478 N N . THR A 1 203 ? -2.933 12.278 13.660 1.00 91.88 203 THR A N 1
ATOM 1479 C CA . THR A 1 203 ? -3.908 12.386 12.559 1.00 91.88 203 THR A CA 1
ATOM 1480 C C . THR A 1 203 ? -5.350 12.092 12.984 1.00 91.88 203 THR A C 1
ATOM 1482 O O . THR A 1 203 ? -6.275 12.428 12.250 1.00 91.88 203 THR A O 1
ATOM 1485 N N . SER A 1 204 ? -5.556 11.513 14.170 1.00 90.81 204 SER A N 1
ATOM 1486 C CA . SER A 1 204 ? -6.869 11.422 14.826 1.00 90.81 204 SER A CA 1
ATOM 1487 C C . SER A 1 204 ? -7.144 12.616 15.753 1.00 90.81 204 SER A C 1
ATOM 1489 O O . SER A 1 204 ? -8.223 12.715 16.341 1.00 90.81 204 SER A O 1
ATOM 1491 N N . GLY A 1 205 ? -6.184 13.534 15.910 1.00 92.50 205 GLY A N 1
ATOM 1492 C CA . GLY A 1 205 ? -6.252 14.642 16.858 1.00 92.50 205 GLY A CA 1
ATOM 1493 C C . GLY A 1 205 ? -6.263 14.185 18.319 1.00 92.50 205 GLY A C 1
ATOM 1494 O O . GLY A 1 205 ? -6.981 14.783 19.121 1.00 92.50 205 GLY A O 1
ATOM 1495 N N . LEU A 1 206 ? -5.531 13.117 18.637 1.00 95.62 206 LEU A N 1
ATOM 1496 C CA . LEU A 1 206 ? -5.413 12.481 19.952 1.00 95.62 206 LEU A CA 1
ATOM 1497 C C . LEU A 1 206 ? -3.942 12.391 20.374 1.00 95.62 206 LEU A C 1
ATOM 1499 O O . LEU A 1 206 ? -3.044 12.600 19.566 1.00 95.62 206 LEU A O 1
ATOM 1503 N N . ASP A 1 207 ? -3.706 12.026 21.631 1.00 96.69 207 ASP A N 1
ATOM 1504 C CA . ASP A 1 207 ? -2.365 11.836 22.182 1.00 96.69 207 ASP A CA 1
ATOM 1505 C C . ASP A 1 207 ? -2.109 10.346 22.463 1.00 96.69 207 ASP A C 1
ATOM 1507 O O . ASP A 1 207 ? -2.923 9.675 23.111 1.00 96.69 207 ASP A O 1
ATOM 1511 N N . PHE A 1 208 ? -0.972 9.812 22.005 1.00 97.56 208 PHE A N 1
ATOM 1512 C CA . PHE A 1 208 ? -0.573 8.433 22.296 1.00 97.56 208 PHE A CA 1
ATOM 1513 C C . PHE A 1 208 ? 0.140 8.333 23.650 1.00 97.56 208 PHE A C 1
ATOM 1515 O O . PHE A 1 208 ? 1.255 8.821 23.830 1.00 97.56 208 PHE A O 1
ATOM 1522 N N . CYS A 1 209 ? -0.477 7.635 24.603 1.00 97.38 209 CYS A N 1
ATOM 1523 C CA . CYS A 1 209 ? 0.143 7.269 25.871 1.00 97.38 209 CYS A CA 1
ATOM 1524 C C . CYS A 1 209 ? 0.644 5.825 25.809 1.00 97.38 209 CYS A C 1
ATOM 1526 O O . CYS A 1 209 ? -0.108 4.865 26.008 1.00 97.38 209 CYS A O 1
ATOM 1528 N N . GLU A 1 210 ? 1.935 5.669 25.534 1.00 97.38 210 GLU A N 1
ATOM 1529 C CA . GLU A 1 210 ? 2.594 4.368 25.530 1.00 97.38 210 GLU A CA 1
ATOM 1530 C C . GLU A 1 210 ? 2.623 3.741 26.933 1.00 97.38 210 GLU A C 1
ATOM 1532 O O . GLU A 1 210 ? 2.886 4.410 27.931 1.00 97.38 210 GLU A O 1
ATOM 1537 N N . SER A 1 211 ? 2.394 2.429 27.021 1.00 96.19 211 SER A N 1
ATOM 1538 C CA . SER A 1 211 ? 2.491 1.696 28.284 1.00 96.19 211 SER A CA 1
ATOM 1539 C C . SER A 1 211 ? 3.932 1.616 28.801 1.00 96.19 211 SER A C 1
ATOM 1541 O O . SER A 1 211 ? 4.900 1.474 28.045 1.00 96.19 211 SER A O 1
ATOM 1543 N N . GLU A 1 212 ? 4.091 1.649 30.127 1.00 92.69 212 GLU A N 1
ATOM 1544 C CA . GLU A 1 212 ? 5.405 1.545 30.774 1.00 92.69 212 GLU A CA 1
ATOM 1545 C C . GLU A 1 212 ? 6.096 0.213 30.468 1.00 92.69 212 GLU A C 1
ATOM 1547 O O . GLU A 1 212 ? 7.307 0.190 30.239 1.00 92.69 212 GLU A O 1
ATOM 1552 N N . THR A 1 213 ? 5.333 -0.877 30.376 1.00 92.31 213 THR A N 1
ATOM 1553 C CA . THR A 1 213 ? 5.852 -2.217 30.095 1.00 92.31 213 THR A CA 1
ATOM 1554 C C . THR A 1 213 ? 4.952 -2.970 29.114 1.00 92.31 213 THR A C 1
ATOM 1556 O O . THR A 1 213 ? 3.729 -2.917 29.214 1.00 92.31 213 THR A O 1
ATOM 1559 N N . TYR A 1 214 ? 5.565 -3.656 28.143 1.00 94.38 214 TYR A N 1
ATOM 1560 C CA . TYR A 1 214 ? 4.931 -4.654 27.273 1.00 94.38 214 TYR A CA 1
ATOM 1561 C C . TYR A 1 214 ? 6.013 -5.526 26.590 1.00 94.38 214 TYR A C 1
ATOM 1563 O O . TYR A 1 214 ? 7.151 -5.070 26.445 1.00 94.38 214 TYR A O 1
ATOM 1571 N N . PRO A 1 215 ? 5.702 -6.768 26.157 1.00 92.00 215 PRO A N 1
ATOM 1572 C CA . PRO A 1 215 ? 6.698 -7.791 25.796 1.00 92.00 215 PRO A CA 1
ATOM 1573 C C . PRO A 1 215 ? 7.699 -7.456 24.681 1.00 92.00 215 PRO A C 1
ATOM 1575 O O . PRO A 1 215 ? 8.705 -8.146 24.557 1.00 92.00 215 PRO A O 1
ATOM 1578 N N . ILE A 1 216 ? 7.428 -6.449 23.846 1.00 90.50 216 ILE A N 1
ATOM 1579 C CA . ILE A 1 216 ? 8.283 -6.069 22.706 1.00 90.50 216 ILE A CA 1
ATOM 1580 C C . ILE A 1 216 ? 8.645 -4.577 22.706 1.00 90.50 216 ILE A C 1
ATOM 1582 O O . ILE A 1 216 ? 8.937 -4.003 21.660 1.00 90.50 216 ILE A O 1
ATOM 1586 N N . LYS A 1 217 ? 8.640 -3.930 23.878 1.00 92.81 217 LYS A N 1
ATOM 1587 C CA . LYS A 1 217 ? 8.905 -2.487 24.011 1.00 92.81 217 LYS A CA 1
ATOM 1588 C C . LYS A 1 217 ? 10.276 -2.051 23.504 1.00 92.81 217 LYS A C 1
ATOM 1590 O O . LYS A 1 217 ? 10.403 -0.986 22.900 1.00 92.81 217 LYS A O 1
ATOM 1595 N N . GLU A 1 218 ? 11.288 -2.886 23.699 1.00 92.19 218 GLU A N 1
ATOM 1596 C CA . GLU A 1 218 ? 12.645 -2.645 23.192 1.00 92.19 218 GLU A CA 1
ATOM 1597 C C . GLU A 1 218 ? 12.704 -2.660 21.656 1.00 92.19 218 GLU A C 1
ATOM 1599 O O . GLU A 1 218 ? 13.600 -2.072 21.061 1.00 92.19 218 GLU A O 1
ATOM 1604 N N . GLN A 1 219 ? 11.712 -3.274 21.002 1.00 90.44 219 GLN A N 1
ATOM 1605 C CA . GLN A 1 219 ? 11.626 -3.395 19.546 1.00 90.44 219 GLN A CA 1
ATOM 1606 C C . GLN A 1 219 ? 10.783 -2.285 18.904 1.00 90.44 219 GLN A C 1
ATOM 1608 O O . GLN A 1 219 ? 10.592 -2.274 17.692 1.00 90.44 219 GLN A O 1
ATOM 1613 N N . ALA A 1 220 ? 10.276 -1.333 19.688 1.00 89.50 220 ALA A N 1
ATOM 1614 C CA . ALA A 1 220 ? 9.267 -0.378 19.232 1.00 89.50 220 ALA A CA 1
ATOM 1615 C C . ALA A 1 220 ? 9.723 0.615 18.158 1.00 89.50 220 ALA A C 1
ATOM 1617 O O . ALA A 1 220 ? 8.897 1.194 17.454 1.00 89.50 220 ALA A O 1
ATOM 1618 N N . GLN A 1 221 ? 11.034 0.793 18.026 1.00 91.56 221 GLN A N 1
ATOM 1619 C CA . GLN A 1 221 ? 11.667 1.626 17.002 1.00 91.56 221 GLN A CA 1
ATOM 1620 C C . GLN A 1 221 ? 12.334 0.795 15.902 1.00 91.56 221 GLN A C 1
ATOM 1622 O O . GLN A 1 221 ? 12.939 1.357 14.992 1.00 91.56 221 GLN A O 1
ATOM 1627 N N . ILE A 1 222 ? 12.257 -0.538 15.979 1.00 89.25 222 ILE A N 1
ATOM 1628 C CA . ILE A 1 222 ? 12.798 -1.394 14.929 1.00 89.25 222 ILE A CA 1
ATOM 1629 C C . ILE A 1 222 ? 11.957 -1.184 13.672 1.00 89.25 222 ILE A C 1
ATOM 1631 O O . ILE A 1 222 ? 10.725 -1.230 13.705 1.00 89.25 222 ILE A O 1
ATOM 1635 N N . SER A 1 223 ? 12.659 -0.940 12.567 1.00 84.56 223 SER A N 1
ATOM 1636 C CA . SER A 1 223 ? 12.086 -0.866 11.228 1.00 84.56 223 SER A CA 1
ATOM 1637 C C . SER A 1 223 ? 11.176 -2.058 10.977 1.00 84.56 223 SER A C 1
ATOM 1639 O O . SER A 1 223 ? 11.533 -3.171 11.335 1.00 84.56 223 SER A O 1
ATOM 1641 N N . CYS A 1 224 ? 10.019 -1.849 10.361 1.00 82.19 224 CYS A N 1
ATOM 1642 C CA . CYS A 1 224 ? 9.094 -2.942 10.073 1.00 82.19 224 CYS A CA 1
ATOM 1643 C C . CYS A 1 224 ? 9.261 -3.508 8.654 1.00 82.19 224 CYS A C 1
ATOM 1645 O O . CYS A 1 224 ? 8.413 -4.280 8.217 1.00 82.19 224 CYS A O 1
ATOM 1647 N N . GLY A 1 225 ? 10.360 -3.182 7.957 1.00 76.00 225 GLY A N 1
ATOM 1648 C CA . GLY A 1 225 ? 10.699 -3.735 6.639 1.00 76.00 225 GLY A CA 1
ATOM 1649 C C . GLY A 1 225 ? 9.520 -3.684 5.659 1.00 76.00 225 GLY A C 1
ATOM 1650 O O . GLY A 1 225 ? 8.831 -2.672 5.578 1.00 76.00 225 GLY A O 1
ATOM 1651 N N . ALA A 1 226 ? 9.253 -4.802 4.976 1.00 75.62 226 ALA A N 1
ATOM 1652 C CA . ALA A 1 226 ? 8.085 -5.006 4.105 1.00 75.62 226 ALA A CA 1
ATOM 1653 C C . ALA A 1 226 ? 6.777 -5.231 4.904 1.00 75.62 226 ALA A C 1
ATOM 1655 O O . ALA A 1 226 ? 6.101 -6.258 4.754 1.00 75.62 226 ALA A O 1
ATOM 1656 N N . CYS A 1 227 ? 6.473 -4.302 5.813 1.00 83.06 227 CYS A N 1
ATOM 1657 C CA . CYS A 1 227 ? 5.333 -4.319 6.728 1.00 83.06 227 CYS A CA 1
ATOM 1658 C C . CYS A 1 227 ? 5.188 -5.643 7.514 1.00 83.06 227 CYS A C 1
ATOM 1660 O O . CYS A 1 227 ? 4.237 -6.419 7.373 1.00 83.06 227 CYS A O 1
ATOM 1662 N N . ALA A 1 228 ? 6.179 -5.928 8.357 1.00 87.75 228 ALA A N 1
ATOM 1663 C CA . ALA A 1 228 ? 6.233 -7.087 9.244 1.00 87.75 228 ALA A CA 1
ATOM 1664 C C . ALA A 1 228 ? 5.143 -7.084 10.330 1.00 87.75 228 ALA A C 1
ATOM 1666 O O . ALA A 1 228 ? 4.723 -8.155 10.779 1.00 87.75 228 ALA A O 1
ATOM 1667 N N . CYS A 1 229 ? 4.677 -5.900 10.726 1.00 92.94 229 CYS A N 1
ATOM 1668 C CA . CYS A 1 229 ? 3.579 -5.699 11.659 1.00 92.94 229 CYS A CA 1
ATOM 1669 C C . CYS A 1 229 ? 2.730 -4.487 11.258 1.00 92.94 229 CYS A C 1
ATOM 1671 O O . CYS A 1 229 ? 3.119 -3.691 10.408 1.00 92.94 229 CYS A O 1
ATOM 1673 N N . ALA A 1 230 ? 1.572 -4.366 11.894 1.00 96.06 230 ALA A N 1
ATOM 1674 C CA . ALA A 1 230 ? 0.709 -3.196 11.834 1.00 96.06 230 ALA A CA 1
ATOM 1675 C C . ALA A 1 230 ? 0.283 -2.823 13.256 1.00 96.06 230 ALA A C 1
ATOM 1677 O O . ALA A 1 230 ? 0.397 -3.635 14.186 1.00 96.06 230 ALA A O 1
ATOM 1678 N N . ILE A 1 231 ? -0.234 -1.614 13.423 1.00 97.62 231 ILE A N 1
ATOM 1679 C CA . ILE A 1 231 ? -0.977 -1.220 14.615 1.00 97.62 231 ILE A CA 1
ATOM 1680 C C . ILE A 1 231 ? -2.457 -1.075 14.289 1.00 97.62 231 ILE A C 1
ATOM 1682 O O . ILE A 1 231 ? -2.838 -0.825 13.148 1.00 97.62 231 ILE A O 1
ATOM 1686 N N . PHE A 1 232 ? -3.290 -1.237 15.304 1.00 98.56 232 PHE A N 1
ATOM 1687 C CA . PHE A 1 232 ? -4.715 -0.987 15.217 1.00 98.56 232 PHE A CA 1
ATOM 1688 C C . PHE A 1 232 ? -5.245 -0.428 16.533 1.00 98.56 232 PHE A C 1
ATOM 1690 O O . PHE A 1 232 ? -4.640 -0.625 17.594 1.00 98.56 232 PHE A O 1
ATOM 1697 N N . THR A 1 233 ? -6.380 0.252 16.456 1.00 98.50 233 THR A N 1
ATOM 1698 C CA . THR A 1 233 ? -7.102 0.774 17.615 1.00 98.50 233 THR A CA 1
ATOM 1699 C C . THR A 1 233 ? -8.391 0.014 17.859 1.00 98.50 233 THR A C 1
ATOM 1701 O O . THR A 1 233 ? -9.034 -0.469 16.926 1.00 98.50 233 THR A O 1
ATOM 1704 N N . VAL A 1 234 ? -8.730 -0.160 19.133 1.00 98.50 234 VAL A N 1
ATOM 1705 C CA . VAL A 1 234 ? -9.912 -0.906 19.576 1.00 98.50 234 VAL A CA 1
ATOM 1706 C C . VAL A 1 234 ? -10.325 -0.444 20.969 1.00 98.50 234 VAL A C 1
ATOM 1708 O O . VAL A 1 234 ? -9.465 -0.130 21.803 1.00 98.50 234 VAL A O 1
ATOM 1711 N N . ALA A 1 235 ? -11.625 -0.459 21.253 1.00 98.25 235 ALA A N 1
ATOM 1712 C CA . ALA A 1 235 ? -12.110 -0.265 22.611 1.00 98.25 235 ALA A CA 1
ATOM 1713 C C . ALA A 1 235 ? -11.582 -1.388 23.539 1.00 98.25 235 ALA A C 1
ATOM 1715 O O . ALA A 1 235 ? -11.493 -2.551 23.132 1.00 98.25 235 ALA A O 1
ATOM 1716 N N . PRO A 1 236 ? -11.203 -1.094 24.795 1.00 98.06 236 PRO A N 1
ATOM 1717 C CA . PRO A 1 236 ? -10.649 -2.095 25.716 1.00 98.06 236 PRO A CA 1
ATOM 1718 C C . PRO A 1 236 ? -11.497 -3.362 25.875 1.00 98.06 236 PRO A C 1
ATOM 1720 O O . PRO A 1 236 ? -10.959 -4.468 25.938 1.00 98.06 236 PRO A O 1
ATOM 1723 N N . GLU A 1 237 ? -12.811 -3.187 25.941 1.00 97.88 237 GLU A N 1
ATOM 1724 C CA . GLU A 1 237 ? -13.828 -4.224 26.080 1.00 97.88 237 GLU A CA 1
ATOM 1725 C C . GLU A 1 237 ? -13.962 -5.120 24.842 1.00 97.88 237 GLU A C 1
ATOM 1727 O O . GLU A 1 237 ? -14.354 -6.280 24.976 1.00 97.88 237 GLU A O 1
ATOM 1732 N N . ASP A 1 238 ? -13.569 -4.627 23.665 1.00 98.12 238 ASP A N 1
ATOM 1733 C CA . ASP A 1 238 ? -13.734 -5.324 22.389 1.00 98.12 238 ASP A CA 1
ATOM 1734 C C . ASP A 1 238 ? -12.462 -6.048 21.917 1.00 98.12 238 ASP A C 1
ATOM 1736 O O . ASP A 1 238 ? -12.512 -6.889 21.016 1.00 98.12 238 ASP A O 1
ATOM 1740 N N . LEU A 1 239 ? -11.314 -5.830 22.570 1.00 97.75 239 LEU A N 1
ATOM 1741 C CA . LEU A 1 239 ? -10.078 -6.568 22.274 1.00 97.75 239 LEU A CA 1
ATOM 1742 C C . LEU A 1 239 ? -10.252 -8.109 22.282 1.00 97.75 239 LEU A C 1
ATOM 1744 O O . LEU A 1 239 ? -9.651 -8.772 21.427 1.00 97.75 239 LEU A O 1
ATOM 1748 N N . PRO A 1 240 ? -11.049 -8.728 23.182 1.00 97.75 240 PRO A N 1
ATOM 1749 C CA . PRO A 1 240 ? -11.342 -10.159 23.109 1.00 97.75 240 PRO A CA 1
ATOM 1750 C C . PRO A 1 240 ? -11.991 -10.593 21.787 1.00 97.75 240 PRO A C 1
ATOM 1752 O O . PRO A 1 240 ? -11.678 -11.681 21.305 1.00 97.75 240 PRO A O 1
ATOM 1755 N N . GLN A 1 241 ? -12.833 -9.754 21.170 1.00 97.12 241 GLN A N 1
ATOM 1756 C CA . GLN A 1 241 ? -13.465 -10.048 19.877 1.00 97.12 241 GLN A CA 1
ATOM 1757 C C . GLN A 1 241 ? -12.419 -10.101 18.759 1.00 97.12 241 GLN A C 1
ATOM 1759 O O . GLN A 1 241 ? -12.417 -11.033 17.957 1.00 97.12 241 GLN A O 1
ATOM 1764 N N . VAL A 1 242 ? -11.462 -9.167 18.763 1.00 97.12 242 VAL A N 1
ATOM 1765 C CA . VAL A 1 242 ? -10.345 -9.165 17.806 1.00 97.12 242 VAL A CA 1
ATOM 1766 C C . VAL A 1 242 ? -9.472 -10.413 17.976 1.00 97.12 242 VAL A C 1
ATOM 1768 O O . VAL A 1 242 ? -9.080 -11.044 16.996 1.00 97.12 242 VAL A O 1
ATOM 1771 N N . ARG A 1 243 ? -9.198 -10.834 19.219 1.00 96.56 243 ARG A N 1
ATOM 1772 C CA . ARG A 1 243 ? -8.449 -12.078 19.488 1.00 96.56 243 ARG A CA 1
ATOM 1773 C C . ARG A 1 243 ? -9.209 -13.328 19.032 1.00 96.56 243 ARG A C 1
ATOM 1775 O O . ARG A 1 243 ? -8.577 -14.282 18.582 1.00 96.56 243 ARG A O 1
ATOM 1782 N N . ALA A 1 244 ? -10.539 -13.317 19.115 1.00 96.75 244 ALA A N 1
ATOM 1783 C CA . ALA A 1 244 ? -11.391 -14.424 18.689 1.00 96.75 244 ALA A CA 1
ATOM 1784 C C . ALA A 1 244 ? -11.390 -14.652 17.165 1.00 96.75 244 ALA A C 1
ATOM 1786 O O . ALA A 1 244 ? -11.750 -15.743 16.729 1.00 96.75 244 ALA A O 1
ATOM 1787 N N . LEU A 1 245 ? -10.914 -13.687 16.362 1.00 95.62 245 LEU A N 1
ATOM 1788 C CA . LEU A 1 245 ? -10.692 -13.875 14.921 1.00 95.62 245 LEU A CA 1
ATOM 1789 C C . LEU A 1 245 ? -9.666 -14.979 14.615 1.00 95.62 245 LEU A C 1
ATOM 1791 O O . LEU A 1 245 ? -9.597 -15.451 13.483 1.00 95.62 245 LEU A O 1
ATOM 1795 N N . GLY A 1 246 ? -8.838 -15.373 15.592 1.00 94.38 246 GLY A N 1
ATOM 1796 C CA . GLY A 1 246 ? -7.851 -16.439 15.412 1.00 94.38 246 GLY A CA 1
ATOM 1797 C C . GLY A 1 246 ? -6.728 -16.072 14.440 1.00 94.38 246 GLY A C 1
ATOM 1798 O O . GLY A 1 246 ? -6.106 -16.956 13.854 1.00 94.38 246 GLY A O 1
ATOM 1799 N N . ILE A 1 247 ? -6.468 -14.773 14.258 1.00 93.56 247 ILE A N 1
ATOM 1800 C CA . ILE A 1 247 ? -5.377 -14.271 13.422 1.00 93.56 247 ILE A CA 1
ATOM 1801 C C . ILE A 1 247 ? -4.057 -14.870 13.942 1.00 93.56 247 ILE A C 1
ATOM 1803 O O . ILE A 1 247 ? -3.748 -14.700 15.124 1.00 93.56 247 ILE A O 1
ATOM 1807 N N . PRO A 1 248 ? -3.259 -15.556 13.100 1.00 92.69 248 PRO A N 1
ATOM 1808 C CA . PRO A 1 248 ? -2.098 -16.338 13.535 1.00 92.69 248 PRO A CA 1
ATOM 1809 C C . PRO A 1 248 ? -0.866 -15.458 13.809 1.00 92.69 248 PRO A C 1
ATOM 1811 O O . PRO A 1 248 ? 0.258 -15.800 13.452 1.00 92.69 248 PRO A O 1
ATOM 1814 N N . TYR A 1 249 ? -1.076 -14.300 14.432 1.00 93.75 249 TYR A N 1
ATOM 1815 C CA . TYR A 1 249 ? -0.051 -13.315 14.731 1.00 93.75 249 TYR A CA 1
ATOM 1816 C C . TYR A 1 249 ? -0.158 -12.851 16.179 1.00 93.75 249 TYR A C 1
ATOM 1818 O O . TYR A 1 249 ? -1.223 -12.834 16.793 1.00 93.75 249 TYR A O 1
ATOM 1826 N N . PHE A 1 250 ? 0.985 -12.455 16.728 1.00 90.94 250 PHE A N 1
ATOM 1827 C CA . PHE A 1 250 ? 1.063 -11.861 18.054 1.00 90.94 250 PHE A CA 1
ATOM 1828 C C . PHE A 1 250 ? 0.218 -10.582 18.111 1.00 90.94 250 PHE A C 1
ATOM 1830 O O . PHE A 1 250 ? 0.425 -9.693 17.294 1.00 90.94 250 PHE A O 1
ATOM 1837 N N . ILE A 1 251 ? -0.712 -10.491 19.067 1.00 96.06 251 ILE A N 1
ATOM 1838 C CA . ILE A 1 251 ? -1.504 -9.279 19.326 1.00 96.06 251 ILE A CA 1
ATOM 1839 C C . ILE A 1 251 ? -1.196 -8.761 20.726 1.00 96.06 251 ILE A C 1
ATOM 1841 O O . ILE A 1 251 ? -1.437 -9.461 21.721 1.00 96.06 251 ILE A O 1
ATOM 1845 N N . CYS A 1 252 ? -0.718 -7.522 20.809 1.00 95.62 252 CYS A N 1
ATOM 1846 C CA . CYS A 1 252 ? -0.284 -6.910 22.059 1.00 95.62 252 CYS A CA 1
ATOM 1847 C C . CYS A 1 252 ? -0.727 -5.451 22.173 1.00 95.62 252 CYS A C 1
ATOM 1849 O O . CYS A 1 252 ? -0.352 -4.651 21.318 1.00 95.62 252 CYS A O 1
ATOM 1851 N N . PRO A 1 253 ? -1.446 -5.074 23.242 1.00 97.56 253 PRO A N 1
ATOM 1852 C CA . PRO A 1 253 ? -1.598 -3.675 23.619 1.00 97.56 253 PRO A CA 1
ATOM 1853 C C . PRO A 1 253 ? -0.229 -3.057 23.909 1.00 97.56 253 PRO A C 1
ATOM 1855 O O . PRO A 1 253 ? 0.576 -3.650 24.628 1.00 97.56 253 PRO A O 1
ATOM 1858 N N . ILE A 1 254 ? 0.033 -1.888 23.333 1.00 97.69 254 ILE A N 1
ATOM 1859 C CA . ILE A 1 254 ? 1.286 -1.136 23.507 1.00 97.69 254 ILE A CA 1
ATOM 1860 C C . ILE A 1 254 ? 1.059 0.215 24.193 1.00 97.69 254 ILE A C 1
ATOM 1862 O O . ILE A 1 254 ? 2.003 0.851 24.653 1.00 97.69 254 ILE A O 1
ATOM 1866 N N . GLY A 1 255 ? -0.193 0.659 24.282 1.00 97.81 255 GLY A N 1
ATOM 1867 C CA . GLY A 1 255 ? -0.570 1.926 24.887 1.00 97.81 255 GLY A CA 1
ATOM 1868 C C . GLY A 1 255 ? -2.045 2.225 24.682 1.00 97.81 255 GLY A C 1
ATOM 1869 O O . GLY A 1 255 ? -2.831 1.342 24.329 1.00 97.81 255 GLY A O 1
ATOM 1870 N N . ARG A 1 256 ? -2.415 3.479 24.913 1.00 98.00 256 ARG A N 1
ATOM 1871 C CA . ARG A 1 256 ? -3.789 3.962 24.805 1.00 98.00 256 ARG A CA 1
ATOM 1872 C C . ARG A 1 256 ? -3.815 5.362 24.210 1.00 98.00 256 ARG A C 1
ATOM 1874 O O . ARG A 1 256 ? -2.884 6.135 24.424 1.00 98.00 256 ARG A O 1
ATOM 1881 N N . LEU A 1 257 ? -4.886 5.690 23.503 1.00 97.94 257 LEU A N 1
ATOM 1882 C CA . LEU A 1 257 ? -5.152 7.046 23.050 1.00 97.94 257 LEU A CA 1
ATOM 1883 C C . LEU A 1 257 ? -5.852 7.857 24.136 1.00 97.94 257 LEU A C 1
ATOM 1885 O O . LEU A 1 257 ? -6.740 7.367 24.836 1.00 97.94 257 LEU A O 1
ATOM 1889 N N . THR A 1 258 ? -5.453 9.112 24.276 1.00 96.50 258 THR A N 1
ATOM 1890 C CA . THR A 1 258 ? -6.001 10.049 25.259 1.00 96.50 258 THR A CA 1
ATOM 1891 C C . THR A 1 258 ? -6.278 11.406 24.614 1.00 96.50 258 THR A C 1
ATOM 1893 O O . THR A 1 258 ? -6.021 11.611 23.427 1.00 96.50 258 THR A O 1
ATOM 1896 N N . GLY A 1 259 ? -6.841 12.327 25.396 1.00 91.25 259 GLY A N 1
ATOM 1897 C CA . GLY A 1 259 ? -7.189 13.667 24.939 1.00 91.25 259 GLY A CA 1
ATOM 1898 C C . GLY A 1 259 ? -8.599 13.760 24.359 1.00 91.25 259 GLY A C 1
ATOM 1899 O O . GLY A 1 259 ? -9.424 12.858 24.502 1.00 91.25 259 GLY A O 1
ATOM 1900 N N . THR A 1 260 ? -8.880 14.895 23.727 1.00 84.25 260 THR A N 1
ATOM 1901 C CA . THR A 1 260 ? -10.159 15.176 23.069 1.00 84.25 260 THR A CA 1
ATOM 1902 C C . THR A 1 260 ? -9.926 15.202 21.579 1.00 84.25 260 THR A C 1
ATOM 1904 O O . THR A 1 260 ? -9.037 15.918 21.126 1.00 84.25 260 THR A O 1
ATOM 1907 N N . ARG A 1 261 ? -10.757 14.483 20.828 1.00 81.00 261 ARG A N 1
ATOM 1908 C CA . ARG A 1 261 ? -10.694 14.457 19.372 1.00 81.00 261 ARG A CA 1
ATOM 1909 C C . ARG A 1 261 ? -10.817 15.876 18.812 1.00 81.00 261 ARG A C 1
ATOM 1911 O O . ARG A 1 261 ? -11.836 16.537 19.008 1.00 81.00 261 ARG A O 1
ATOM 1918 N N . ARG A 1 262 ? -9.765 16.345 18.140 1.00 75.62 262 ARG A N 1
ATOM 1919 C CA . ARG A 1 262 ? -9.705 17.700 17.550 1.00 75.62 262 ARG A CA 1
ATOM 1920 C C . ARG A 1 262 ? -10.075 17.731 16.070 1.00 75.62 262 ARG A C 1
ATOM 1922 O O . ARG A 1 262 ? -10.214 18.812 15.507 1.00 75.62 262 ARG A O 1
ATOM 1929 N N . GLN A 1 263 ? -10.214 16.562 15.450 1.00 70.56 263 GLN A N 1
ATOM 1930 C CA . GLN A 1 263 ? -10.438 16.411 14.019 1.00 70.56 263 GLN A CA 1
ATOM 1931 C C . GLN A 1 263 ? -11.583 15.433 13.752 1.00 70.56 263 GLN A C 1
ATOM 1933 O O . GLN A 1 263 ? -11.639 14.344 14.326 1.00 70.56 263 GLN A O 1
ATOM 1938 N N . GLU A 1 264 ? -12.506 15.824 12.877 1.00 71.69 264 GLU A N 1
ATOM 1939 C CA . GLU A 1 264 ? -13.576 14.940 12.418 1.00 71.69 264 GLU A CA 1
ATOM 1940 C C . GLU A 1 264 ? -13.041 13.902 11.424 1.00 71.69 264 GLU A C 1
ATOM 1942 O O . GLU A 1 264 ? -12.072 14.150 10.702 1.00 71.69 264 GLU A O 1
ATOM 1947 N N . ALA A 1 265 ? -13.693 12.735 11.380 1.00 75.25 265 ALA A N 1
ATOM 1948 C CA . ALA A 1 265 ? -13.418 11.736 10.353 1.00 75.25 265 ALA A CA 1
ATOM 1949 C C . ALA A 1 265 ? -13.620 12.341 8.962 1.00 75.25 265 ALA A C 1
ATOM 1951 O O . ALA A 1 265 ? -14.450 13.231 8.753 1.00 75.25 265 ALA A O 1
ATOM 1952 N N . LEU A 1 266 ? -12.895 11.806 7.983 1.00 81.25 266 LEU A N 1
ATOM 1953 C CA . LEU A 1 266 ? -13.104 12.203 6.603 1.00 81.25 266 LEU A CA 1
ATOM 1954 C C . LEU A 1 266 ? -14.539 11.861 6.181 1.00 81.25 266 LEU A C 1
ATOM 1956 O O . LEU A 1 266 ? -14.963 10.711 6.273 1.00 81.25 266 LEU A O 1
ATOM 1960 N N . ALA A 1 267 ? -15.271 12.861 5.683 1.00 83.00 267 ALA A N 1
ATOM 1961 C CA . ALA A 1 267 ? -16.661 12.673 5.286 1.00 83.00 267 ALA A CA 1
ATOM 1962 C C . ALA A 1 267 ? -16.808 11.519 4.270 1.00 83.00 267 ALA A C 1
ATOM 1964 O O . ALA A 1 267 ? -15.980 11.411 3.350 1.00 83.00 267 ALA A O 1
ATOM 1965 N N . PRO A 1 268 ? -17.861 10.689 4.383 1.00 84.69 268 PRO A N 1
ATOM 1966 C CA . PRO A 1 268 ? -18.120 9.609 3.438 1.00 84.69 268 PRO A CA 1
ATOM 1967 C C . PRO A 1 268 ? -18.293 10.142 2.005 1.00 84.69 268 PRO A C 1
ATOM 1969 O O . PRO A 1 268 ? -18.406 11.356 1.779 1.00 84.69 268 PRO A O 1
ATOM 1972 N N . PRO A 1 269 ? -18.276 9.262 0.994 1.00 82.00 269 PRO A N 1
ATOM 1973 C CA . PRO A 1 269 ? -18.559 9.684 -0.368 1.00 82.00 269 PRO A CA 1
ATOM 1974 C C . PRO A 1 269 ? -19.991 10.253 -0.466 1.00 82.00 269 PRO A C 1
ATOM 1976 O O . PRO A 1 269 ? -20.938 9.703 0.091 1.00 82.00 269 PRO A O 1
ATOM 1979 N N . ALA A 1 270 ? -20.155 11.374 -1.175 1.00 81.00 270 ALA A N 1
ATOM 1980 C CA . ALA A 1 270 ? -21.447 12.049 -1.347 1.00 81.00 270 ALA A CA 1
ATOM 1981 C C . ALA A 1 270 ? -22.432 11.245 -2.218 1.00 81.00 270 ALA A C 1
ATOM 1983 O O . ALA A 1 270 ? -23.646 11.437 -2.149 1.00 81.00 270 ALA A O 1
ATOM 1984 N N . ARG A 1 271 ? -21.910 10.359 -3.068 1.00 79.06 271 ARG A N 1
ATOM 1985 C CA . ARG A 1 271 ? -22.655 9.370 -3.855 1.00 79.06 271 ARG A CA 1
ATOM 1986 C C . ARG A 1 271 ? -21.893 8.059 -3.790 1.00 79.06 271 ARG A C 1
ATOM 1988 O O . ARG A 1 271 ? -20.688 8.081 -3.593 1.00 79.06 271 ARG A O 1
ATOM 1995 N N . TRP A 1 272 ? -22.527 6.928 -4.076 1.00 84.94 272 TRP A N 1
ATOM 1996 C CA . TRP A 1 272 ? -21.801 5.670 -4.267 1.00 84.94 272 TRP A CA 1
ATOM 1997 C C . TRP A 1 272 ? -22.193 4.998 -5.583 1.00 84.94 272 TRP A C 1
ATOM 1999 O O . TRP A 1 272 ? -23.377 4.804 -5.852 1.00 84.94 272 TRP A O 1
ATOM 2009 N N . ALA A 1 273 ? -21.196 4.667 -6.402 1.00 80.94 273 ALA A N 1
ATOM 2010 C CA . ALA A 1 273 ? -21.352 3.914 -7.641 1.00 80.94 273 ALA A CA 1
ATOM 2011 C C . ALA A 1 273 ? -20.146 2.982 -7.803 1.00 80.94 273 ALA A C 1
ATOM 2013 O O . ALA A 1 273 ? -19.017 3.454 -7.659 1.00 80.94 273 ALA A O 1
ATOM 2014 N N . PRO A 1 274 ? -20.336 1.688 -8.111 1.00 80.88 274 PRO A N 1
ATOM 2015 C CA . PRO A 1 274 ? -19.216 0.765 -8.198 1.00 80.88 274 PRO A CA 1
ATOM 2016 C C . PRO A 1 274 ? -18.295 1.163 -9.347 1.00 80.88 274 PRO A C 1
ATOM 2018 O O . PRO A 1 274 ? -18.750 1.512 -10.441 1.00 80.88 274 PRO A O 1
ATOM 2021 N N . LEU A 1 275 ? -16.995 1.114 -9.090 1.00 81.94 275 LEU A N 1
ATOM 2022 C CA . LEU A 1 275 ? -15.978 1.418 -10.078 1.00 81.94 275 LEU A CA 1
ATOM 2023 C C . LEU A 1 275 ? -15.519 0.128 -10.775 1.00 81.94 275 LEU A C 1
ATOM 2025 O O . LEU A 1 275 ? -15.363 -0.917 -10.145 1.00 81.94 275 LEU A O 1
ATOM 2029 N N . ARG A 1 276 ? -15.318 0.191 -12.094 1.00 78.38 276 ARG A N 1
ATOM 2030 C CA . ARG A 1 276 ? -14.856 -0.934 -12.911 1.00 78.38 276 ARG A CA 1
ATOM 2031 C C . ARG A 1 276 ? -13.565 -0.580 -13.633 1.00 78.38 276 ARG A C 1
ATOM 2033 O O . ARG A 1 276 ? -13.510 0.417 -14.348 1.00 78.38 276 ARG A O 1
ATOM 2040 N N . LEU A 1 277 ? -12.572 -1.457 -13.507 1.00 81.06 277 LEU A N 1
ATOM 2041 C CA . LEU A 1 277 ? -11.364 -1.442 -14.323 1.00 81.06 277 LEU A CA 1
ATOM 2042 C C . LEU A 1 277 ? -11.635 -2.104 -15.675 1.00 81.06 277 LEU A C 1
ATOM 2044 O O . LEU A 1 277 ? -11.984 -3.286 -15.759 1.00 81.06 277 LEU A O 1
ATOM 2048 N N . THR A 1 278 ? -11.485 -1.348 -16.751 1.00 77.75 278 THR A N 1
ATOM 2049 C CA . THR A 1 278 ? -11.679 -1.831 -18.121 1.00 77.75 278 THR A CA 1
ATOM 2050 C C . THR A 1 278 ? -10.437 -2.565 -18.639 1.00 77.75 278 THR A C 1
ATOM 2052 O O . THR A 1 278 ? -9.380 -2.617 -17.998 1.00 77.75 278 THR A O 1
ATOM 2055 N N . ALA A 1 279 ? -10.572 -3.214 -19.799 1.00 71.38 279 ALA A N 1
ATOM 2056 C CA . ALA A 1 279 ? -9.476 -3.959 -20.428 1.00 71.38 279 ALA A CA 1
ATOM 2057 C C . ALA A 1 279 ? -8.310 -3.046 -20.846 1.00 71.38 279 ALA A C 1
ATOM 2059 O O . ALA A 1 279 ? -7.160 -3.468 -20.831 1.00 71.38 279 ALA A O 1
ATOM 2060 N N . ASP A 1 280 ? -8.611 -1.787 -21.163 1.00 69.12 280 ASP A N 1
ATOM 2061 C CA . ASP A 1 280 ? -7.637 -0.744 -21.489 1.00 69.12 280 ASP A CA 1
ATOM 2062 C C . ASP A 1 280 ? -6.995 -0.092 -20.251 1.00 69.12 280 ASP A C 1
ATOM 2064 O O . ASP A 1 280 ? -6.261 0.876 -20.389 1.00 69.12 280 ASP A O 1
ATOM 2068 N N . GLY A 1 281 ? -7.277 -0.587 -19.042 1.00 69.94 281 GLY A N 1
ATOM 2069 C CA . GLY A 1 281 ? -6.690 -0.063 -17.812 1.00 69.94 281 GLY A CA 1
ATOM 2070 C C . GLY A 1 281 ? -7.297 1.248 -17.303 1.00 69.94 281 GLY A C 1
ATOM 2071 O O . GLY A 1 281 ? -6.767 1.795 -16.345 1.00 69.94 281 GLY A O 1
ATOM 2072 N N . SER A 1 282 ? -8.385 1.757 -17.891 1.00 73.44 282 SER A N 1
ATOM 2073 C CA . SER A 1 282 ? -9.104 2.923 -17.355 1.00 73.44 282 SER A CA 1
ATOM 2074 C C . SER A 1 282 ? -10.109 2.541 -16.252 1.00 73.44 282 SER A C 1
ATOM 2076 O O . SER A 1 282 ? -10.561 1.396 -16.169 1.00 73.44 282 SER A O 1
ATOM 2078 N N . LEU A 1 283 ? -10.436 3.486 -15.358 1.00 75.62 283 LEU A N 1
ATOM 2079 C CA . LEU A 1 283 ? -11.444 3.279 -14.309 1.00 75.62 283 LEU A CA 1
ATOM 2080 C C . LEU A 1 283 ? -12.714 4.046 -14.641 1.00 75.62 283 LEU A C 1
ATOM 2082 O O . LEU A 1 283 ? -12.680 5.250 -14.873 1.00 75.62 283 LEU A O 1
ATOM 2086 N N . HIS A 1 284 ? -13.840 3.341 -14.594 1.00 74.25 284 HIS A N 1
ATOM 2087 C CA . HIS A 1 284 ? -15.148 3.893 -14.926 1.00 74.25 284 HIS A CA 1
ATOM 2088 C C . HIS A 1 284 ? -16.117 3.694 -13.776 1.00 74.25 284 HIS A C 1
ATOM 2090 O O . HIS A 1 284 ? -16.264 2.578 -13.270 1.00 74.25 284 HIS A O 1
ATOM 2096 N N . PHE A 1 285 ? -16.828 4.751 -13.393 1.00 73.44 285 PHE A N 1
ATOM 2097 C CA . PHE A 1 285 ? -17.984 4.604 -12.518 1.00 73.44 285 PHE A CA 1
ATOM 2098 C C . PHE A 1 285 ? -19.115 3.938 -13.300 1.00 73.44 285 PHE A C 1
ATOM 2100 O O . PHE A 1 285 ? -19.449 4.342 -14.411 1.00 73.44 285 PHE A O 1
ATOM 2107 N N . CYS A 1 286 ? -19.726 2.902 -12.732 1.00 67.12 286 CYS A N 1
ATOM 2108 C CA . CYS A 1 286 ? -20.840 2.205 -13.365 1.00 67.12 286 CYS A CA 1
ATOM 2109 C C . CYS A 1 286 ? -22.136 3.020 -13.214 1.00 67.12 286 CYS A C 1
ATOM 2111 O O . CYS A 1 286 ? -23.036 2.647 -12.465 1.00 67.12 286 CYS A O 1
ATOM 2113 N N . THR A 1 287 ? -22.240 4.144 -13.920 1.00 58.25 287 THR A N 1
ATOM 2114 C CA . THR A 1 287 ? -23.393 5.059 -13.906 1.00 58.25 287 THR A CA 1
ATOM 2115 C C . THR A 1 287 ? -24.272 4.886 -15.149 1.00 58.25 287 THR A C 1
ATOM 2117 O O . THR A 1 287 ? -24.591 5.848 -15.827 1.00 58.25 287 THR A O 1
ATOM 2120 N N . GLY A 1 288 ? -24.677 3.660 -15.499 1.00 40.41 288 GLY A N 1
ATOM 2121 C CA . GLY A 1 288 ? -25.718 3.390 -16.516 1.00 40.41 288 GLY A CA 1
ATOM 2122 C C . GLY A 1 288 ? -25.480 3.879 -17.962 1.00 40.41 288 GLY A C 1
ATOM 2123 O O . GLY A 1 288 ? -26.249 3.512 -18.850 1.00 40.41 288 GLY A O 1
ATOM 2124 N N . GLN A 1 289 ? -24.438 4.663 -18.242 1.00 36.38 289 GLN A N 1
ATOM 2125 C CA . GLN A 1 289 ? -24.088 5.150 -19.572 1.00 36.38 289 GLN A CA 1
ATOM 2126 C C . GLN A 1 289 ? -23.041 4.241 -20.226 1.00 36.38 289 GLN A C 1
ATOM 2128 O O . GLN A 1 289 ? -22.200 3.627 -19.570 1.00 36.38 289 GLN A O 1
ATOM 2133 N N . ARG A 1 290 ? -23.135 4.098 -21.553 1.00 32.91 290 ARG A N 1
ATOM 2134 C CA . ARG A 1 290 ? -22.218 3.277 -22.352 1.00 32.91 290 ARG A CA 1
ATOM 2135 C C . ARG A 1 290 ? -20.802 3.851 -22.278 1.00 32.91 290 ARG A C 1
ATOM 2137 O O . ARG A 1 290 ? -20.528 4.887 -22.874 1.00 32.91 290 ARG A O 1
ATOM 2144 N N . ILE A 1 291 ? -19.919 3.111 -21.620 1.00 39.09 291 ILE A N 1
ATOM 2145 C CA . ILE A 1 291 ? -18.486 3.393 -21.524 1.00 39.09 291 ILE A CA 1
ATOM 2146 C C . ILE A 1 291 ? -17.839 3.294 -22.915 1.00 39.09 291 ILE A C 1
ATOM 2148 O O . ILE A 1 291 ? -17.941 2.259 -23.581 1.00 39.09 291 ILE A O 1
ATOM 2152 N N . ARG A 1 292 ? -17.154 4.359 -23.352 1.00 32.44 292 ARG A N 1
ATOM 2153 C CA . ARG A 1 292 ? -16.250 4.341 -24.514 1.00 32.44 292 ARG A CA 1
ATOM 2154 C C . ARG A 1 292 ? -14.809 4.216 -24.014 1.00 32.44 292 ARG A C 1
ATOM 2156 O O . ARG A 1 292 ? -14.228 5.186 -23.540 1.00 32.44 292 ARG A O 1
ATOM 2163 N N . THR A 1 293 ? -14.248 3.017 -24.132 1.00 34.19 293 THR A N 1
ATOM 2164 C CA . THR A 1 293 ? -12.845 2.703 -23.818 1.00 34.19 293 THR A CA 1
ATOM 2165 C C . THR A 1 293 ? -11.891 3.441 -24.758 1.00 34.19 293 THR A C 1
ATOM 2167 O O . THR A 1 293 ? -12.066 3.370 -25.979 1.00 34.19 293 THR A O 1
ATOM 2170 N N . ALA A 1 294 ? -10.879 4.115 -24.210 1.00 35.47 294 ALA A N 1
ATOM 2171 C CA . ALA A 1 294 ? -9.728 4.598 -24.967 1.00 35.47 294 ALA A CA 1
ATOM 2172 C C . ALA A 1 294 ? -8.539 3.715 -24.578 1.00 35.47 294 ALA A C 1
ATOM 2174 O O . ALA A 1 294 ? -8.111 3.730 -23.429 1.00 35.47 294 ALA A O 1
ATOM 2175 N N . GLY A 1 295 ? -8.056 2.917 -25.535 1.00 33.44 295 GLY A N 1
ATOM 2176 C CA . GLY A 1 295 ? -7.019 1.905 -25.325 1.00 33.44 295 GLY A CA 1
ATOM 2177 C C . GLY A 1 295 ? -5.829 2.401 -24.493 1.00 33.44 295 GLY A C 1
ATOM 2178 O O . GLY A 1 295 ? -5.336 3.503 -24.729 1.00 33.44 295 GLY A O 1
ATOM 2179 N N . ALA A 1 296 ? -5.330 1.566 -23.572 1.00 36.56 296 ALA A N 1
ATOM 2180 C CA . ALA A 1 296 ? -4.031 1.755 -22.941 1.00 36.56 296 ALA A CA 1
ATOM 2181 C C . ALA A 1 296 ? -2.992 1.883 -24.052 1.00 36.56 296 ALA A C 1
ATOM 2183 O O . ALA A 1 296 ? -2.734 0.929 -24.789 1.00 36.56 296 ALA A O 1
ATOM 2184 N N . MET A 1 297 ? -2.395 3.062 -24.179 1.00 36.78 297 MET A N 1
ATOM 2185 C CA . MET A 1 297 ? -1.255 3.250 -25.059 1.00 36.78 297 MET A CA 1
ATOM 2186 C C . MET A 1 297 ? 0.016 2.947 -24.271 1.00 36.78 297 MET A C 1
ATOM 2188 O O . MET A 1 297 ? 0.491 3.767 -23.490 1.00 36.78 297 MET A O 1
ATOM 2192 N N . SER A 1 298 ? 0.574 1.754 -24.479 1.00 40.50 298 SER A N 1
ATOM 2193 C CA . SER A 1 298 ? 1.980 1.500 -24.167 1.00 40.50 298 SER A CA 1
ATOM 2194 C C . SER A 1 298 ? 2.809 2.103 -25.298 1.00 40.50 298 SER A C 1
ATOM 2196 O O . SER A 1 298 ? 2.785 1.612 -26.428 1.00 40.50 298 SER A O 1
ATOM 2198 N N . TYR A 1 299 ? 3.503 3.208 -25.025 1.00 37.31 299 TYR A N 1
ATOM 2199 C CA . TYR A 1 299 ? 4.448 3.768 -25.983 1.00 37.31 299 TYR A CA 1
ATOM 2200 C C . TYR A 1 299 ? 5.786 3.047 -25.871 1.00 37.31 299 TYR A C 1
ATOM 2202 O O . TYR A 1 299 ? 6.447 3.059 -24.830 1.00 37.31 299 TYR A O 1
ATOM 2210 N N . ALA A 1 300 ? 6.211 2.450 -26.983 1.00 36.97 300 ALA A N 1
ATOM 2211 C CA . ALA A 1 300 ? 7.571 1.980 -27.124 1.00 36.97 300 ALA A CA 1
ATOM 2212 C C . ALA A 1 300 ? 8.514 3.174 -27.266 1.00 36.97 300 ALA A C 1
ATOM 2214 O O . ALA A 1 300 ? 8.515 3.854 -28.292 1.00 36.97 300 ALA A O 1
ATOM 2215 N N . ALA A 1 301 ? 9.352 3.416 -26.256 1.00 41.09 301 ALA A N 1
ATOM 2216 C CA . ALA A 1 301 ? 10.565 4.177 -26.493 1.00 41.09 301 ALA A CA 1
ATOM 2217 C C . ALA A 1 301 ? 11.377 3.369 -27.517 1.00 41.09 301 ALA A C 1
ATOM 2219 O O . ALA A 1 301 ? 11.690 2.202 -27.279 1.00 41.09 301 ALA A O 1
ATOM 2220 N N . GLY A 1 302 ? 11.640 3.947 -28.693 1.00 39.97 302 GLY A N 1
ATOM 2221 C CA . GLY A 1 302 ? 12.400 3.275 -29.747 1.00 39.97 302 GLY A CA 1
ATOM 2222 C C . GLY A 1 302 ? 13.707 2.687 -29.202 1.00 39.97 302 GLY A C 1
ATOM 2223 O O . GLY A 1 302 ? 14.330 3.269 -28.313 1.00 39.97 302 GLY A O 1
ATOM 2224 N N . ARG A 1 303 ? 14.117 1.520 -29.717 1.00 41.44 303 ARG A N 1
ATOM 2225 C CA . ARG A 1 303 ? 15.390 0.882 -29.345 1.00 41.44 303 ARG A CA 1
ATOM 2226 C C . ARG A 1 303 ? 16.538 1.862 -29.620 1.00 41.44 303 ARG A C 1
ATOM 2228 O O . ARG A 1 303 ? 16.859 2.084 -30.783 1.00 41.44 303 ARG A O 1
ATOM 2235 N N . ARG A 1 304 ? 17.156 2.434 -28.581 1.00 46.34 304 ARG A N 1
ATOM 2236 C CA . ARG A 1 304 ? 18.424 3.168 -28.720 1.00 46.34 304 ARG A CA 1
ATOM 2237 C C . ARG A 1 304 ? 19.619 2.207 -28.539 1.00 46.34 304 ARG A C 1
ATOM 2239 O O . ARG A 1 304 ? 19.501 1.225 -27.803 1.00 46.34 304 ARG A O 1
ATOM 2246 N N . PRO A 1 305 ? 20.763 2.405 -29.208 1.00 43.00 305 PRO A N 1
ATOM 2247 C CA . PRO A 1 305 ? 21.975 1.599 -28.994 1.00 43.00 305 PRO A CA 1
ATOM 2248 C C . PRO A 1 305 ? 22.496 1.763 -27.561 1.00 43.00 305 PRO A C 1
ATOM 2250 O O . PRO A 1 305 ? 22.434 2.880 -27.062 1.00 43.00 305 PRO A O 1
ATOM 2253 N N . ARG A 1 306 ? 22.991 0.692 -26.901 1.00 46.50 306 ARG A N 1
ATOM 2254 C CA . ARG A 1 306 ? 23.435 0.642 -25.472 1.00 46.50 306 ARG A CA 1
ATOM 2255 C C . ARG A 1 306 ? 24.389 1.770 -25.036 1.00 46.50 306 ARG A C 1
ATOM 2257 O O . ARG A 1 306 ? 24.449 2.088 -23.853 1.00 46.50 306 ARG A O 1
ATOM 2264 N N . ASP A 1 307 ? 25.010 2.429 -25.996 1.00 43.44 307 ASP A N 1
ATOM 2265 C CA . ASP A 1 307 ? 26.073 3.409 -25.818 1.00 43.44 307 ASP A CA 1
ATOM 2266 C C . ASP A 1 307 ? 25.524 4.854 -25.717 1.00 43.44 307 ASP A C 1
ATOM 2268 O O . ASP A 1 307 ? 26.222 5.753 -25.262 1.00 43.44 307 ASP A O 1
ATOM 2272 N N . GLU A 1 308 ? 24.244 5.075 -26.060 1.00 45.34 308 GLU A N 1
ATOM 2273 C CA . GLU A 1 308 ? 23.535 6.367 -25.938 1.00 45.34 308 GLU A CA 1
ATOM 2274 C C . GLU A 1 308 ? 22.713 6.509 -24.635 1.00 45.34 308 GLU A C 1
ATOM 2276 O O . GLU A 1 308 ? 21.999 7.495 -24.450 1.00 45.34 308 GLU A O 1
ATOM 2281 N N . TRP A 1 309 ? 22.762 5.530 -23.721 1.00 54.06 309 TRP A N 1
ATOM 2282 C CA . TRP A 1 309 ? 21.848 5.450 -22.562 1.00 54.06 309 TRP A CA 1
ATOM 2283 C C . TRP A 1 309 ? 22.361 6.130 -21.285 1.00 54.06 309 TRP A C 1
ATOM 2285 O O . TRP A 1 309 ? 21.736 5.992 -20.233 1.00 54.06 309 TRP A O 1
ATOM 2295 N N . ILE A 1 310 ? 23.462 6.879 -21.356 1.00 57.12 310 ILE A N 1
ATOM 2296 C CA . ILE A 1 310 ? 23.956 7.691 -20.237 1.00 57.12 310 ILE A CA 1
ATOM 2297 C C . ILE A 1 310 ? 23.301 9.076 -20.324 1.00 57.12 310 ILE A C 1
ATOM 2299 O O . ILE A 1 310 ? 23.917 10.053 -20.738 1.00 57.12 310 ILE A O 1
ATOM 2303 N N . CYS A 1 311 ? 22.020 9.161 -19.971 1.00 67.06 311 CYS A N 1
ATOM 2304 C CA . CYS A 1 311 ? 21.371 10.436 -19.666 1.00 67.06 311 CYS A CA 1
ATOM 2305 C C . CYS A 1 311 ? 21.158 10.537 -18.156 1.00 67.06 311 CYS A C 1
ATOM 2307 O O . CYS A 1 311 ? 20.898 9.526 -17.499 1.00 67.06 311 CYS A O 1
ATOM 2309 N N . ALA A 1 312 ? 21.238 11.747 -17.605 1.00 82.38 312 ALA A N 1
ATOM 2310 C CA . ALA A 1 312 ? 20.966 11.944 -16.188 1.00 82.38 312 ALA A CA 1
ATOM 2311 C C . ALA A 1 312 ? 19.520 11.495 -15.870 1.00 82.38 312 ALA A C 1
ATOM 2313 O O . ALA A 1 312 ? 18.610 11.793 -16.656 1.00 82.38 312 ALA A O 1
ATOM 2314 N N . PRO A 1 313 ? 19.281 10.760 -14.768 1.00 83.25 313 PRO A N 1
ATOM 2315 C CA . PRO A 1 313 ? 17.974 10.168 -14.476 1.00 83.25 313 PRO A CA 1
ATOM 2316 C C . PRO A 1 313 ? 16.856 11.219 -14.421 1.00 83.25 313 PRO A C 1
ATOM 2318 O O . PRO A 1 313 ? 15.760 10.982 -14.927 1.00 83.25 313 PRO A O 1
ATOM 2321 N N . GLU A 1 314 ? 17.154 12.422 -13.928 1.00 88.94 314 GLU A N 1
ATOM 2322 C CA . GLU A 1 314 ? 16.229 13.553 -13.896 1.00 88.94 314 GLU A CA 1
ATOM 2323 C C . GLU A 1 314 ? 15.796 14.042 -15.290 1.00 88.94 314 GLU A C 1
ATOM 2325 O O . GLU A 1 314 ? 14.626 14.357 -15.511 1.00 88.94 314 GLU A O 1
ATOM 2330 N N . GLN A 1 315 ? 16.707 14.049 -16.270 1.00 87.38 315 GLN A N 1
ATOM 2331 C CA . GLN A 1 315 ? 16.389 14.441 -17.646 1.00 87.38 315 GLN A CA 1
ATOM 2332 C C . GLN A 1 315 ? 15.447 13.421 -18.277 1.00 87.38 315 GLN A C 1
ATOM 2334 O O . GLN A 1 315 ? 14.486 13.788 -18.957 1.00 87.38 315 GLN A O 1
ATOM 2339 N N . ARG A 1 316 ? 15.699 12.135 -18.006 1.00 84.88 316 ARG A N 1
ATOM 2340 C CA . ARG A 1 316 ? 14.846 11.053 -18.483 1.00 84.88 316 ARG A CA 1
ATOM 2341 C C . ARG A 1 316 ? 13.453 11.134 -17.868 1.00 84.88 316 ARG A C 1
ATOM 2343 O O . ARG A 1 316 ? 12.480 10.996 -18.599 1.00 84.88 316 ARG A O 1
ATOM 2350 N N . ALA A 1 317 ? 13.348 11.404 -16.568 1.00 88.00 317 ALA A N 1
ATOM 2351 C CA . ALA A 1 317 ? 12.069 11.562 -15.876 1.00 88.00 317 ALA A CA 1
ATOM 2352 C C . ALA A 1 317 ? 11.206 12.664 -16.500 1.00 88.00 317 ALA A C 1
ATOM 2354 O O . ALA A 1 317 ? 10.039 12.444 -16.825 1.00 88.00 317 ALA A O 1
ATOM 2355 N N . VAL A 1 318 ? 11.809 13.827 -16.761 1.00 90.06 318 VAL A N 1
ATOM 2356 C CA . VAL A 1 318 ? 11.128 14.962 -17.398 1.00 90.06 318 VAL A CA 1
ATOM 2357 C C . VAL A 1 318 ? 10.703 14.644 -18.833 1.00 90.06 318 VAL A C 1
ATOM 2359 O O . VAL A 1 318 ? 9.592 14.997 -19.232 1.00 90.06 318 VAL A O 1
ATOM 2362 N N . GLU A 1 319 ? 11.552 13.981 -19.625 1.00 87.56 319 GLU A N 1
ATOM 2363 C CA . GLU A 1 319 ? 11.205 13.559 -20.990 1.00 87.56 319 GLU A CA 1
ATOM 2364 C C . GLU A 1 319 ? 9.980 12.632 -20.989 1.00 87.56 319 GLU A C 1
ATOM 2366 O O . GLU A 1 319 ? 9.061 12.802 -21.791 1.00 87.56 319 GLU A O 1
ATOM 2371 N N . LEU A 1 320 ? 9.947 11.687 -20.052 1.00 83.44 320 LEU A N 1
ATOM 2372 C CA . LEU A 1 320 ? 8.874 10.708 -19.921 1.00 83.44 320 LEU A CA 1
ATOM 2373 C C . LEU A 1 320 ? 7.566 11.341 -19.463 1.00 83.44 320 LEU A C 1
ATOM 2375 O O . LEU A 1 320 ? 6.525 11.078 -20.062 1.00 83.44 320 LEU A O 1
ATOM 2379 N N . LEU A 1 321 ? 7.615 12.238 -18.477 1.00 87.81 321 LEU A N 1
ATOM 2380 C CA . LEU A 1 321 ? 6.443 13.001 -18.057 1.00 87.81 321 LEU A CA 1
ATOM 2381 C C . LEU A 1 321 ? 5.859 13.817 -19.221 1.00 87.81 321 LEU A C 1
ATOM 2383 O O . LEU A 1 321 ? 4.645 13.834 -19.411 1.00 87.81 321 LEU A O 1
ATOM 2387 N N . LYS A 1 322 ? 6.703 14.444 -20.051 1.00 88.12 322 LYS A N 1
ATOM 2388 C CA . LYS A 1 322 ? 6.244 15.174 -21.247 1.00 88.12 322 LYS A CA 1
ATOM 2389 C C . LYS A 1 322 ? 5.574 14.252 -22.266 1.00 88.12 322 LYS A C 1
ATOM 2391 O O . LYS A 1 322 ? 4.525 14.605 -22.798 1.00 88.12 322 LYS A O 1
ATOM 2396 N N . GLN A 1 323 ? 6.149 13.077 -22.523 1.00 83.94 323 GLN A N 1
ATOM 2397 C CA . GLN A 1 323 ? 5.561 12.074 -23.422 1.00 83.94 323 GLN A CA 1
ATOM 2398 C C . GLN A 1 323 ? 4.212 11.563 -22.897 1.00 83.94 323 GLN A C 1
ATOM 2400 O O . GLN A 1 323 ? 3.257 11.417 -23.663 1.00 83.94 323 GLN A O 1
ATOM 2405 N N . LEU A 1 324 ? 4.111 11.343 -21.586 1.00 81.50 324 LEU A N 1
ATOM 2406 C CA . LEU A 1 324 ? 2.871 10.945 -20.929 1.00 81.50 324 LEU A CA 1
ATOM 2407 C C . LEU A 1 324 ? 1.798 12.022 -21.030 1.00 81.50 324 LEU A C 1
ATOM 2409 O O . LEU A 1 324 ? 0.696 11.748 -21.495 1.00 81.50 324 LEU A O 1
ATOM 2413 N N . ALA A 1 325 ? 2.130 13.255 -20.656 1.00 83.88 325 ALA A N 1
ATOM 2414 C CA . ALA A 1 325 ? 1.198 14.372 -20.719 1.00 83.88 325 ALA A CA 1
ATOM 2415 C C . ALA A 1 325 ? 0.706 14.626 -22.154 1.00 83.88 325 ALA A C 1
ATOM 2417 O O . ALA A 1 325 ? -0.468 14.916 -22.351 1.00 83.88 325 ALA A O 1
ATOM 2418 N N . ALA A 1 326 ? 1.571 14.463 -23.162 1.00 84.75 326 ALA A N 1
ATOM 2419 C CA . ALA A 1 326 ? 1.203 14.636 -24.567 1.00 84.75 326 ALA A CA 1
ATOM 2420 C C . ALA A 1 326 ? 0.300 13.518 -25.122 1.00 84.75 326 ALA A C 1
ATOM 2422 O O . ALA A 1 326 ? -0.423 13.745 -26.090 1.00 84.75 326 ALA A O 1
ATOM 2423 N N . SER A 1 327 ? 0.351 12.313 -24.544 1.00 77.81 327 SER A N 1
ATOM 2424 C CA . SER A 1 327 ? -0.442 11.154 -24.987 1.00 77.81 327 SER A CA 1
ATOM 2425 C C . SER A 1 327 ? -1.728 10.943 -24.185 1.00 77.81 327 SER A C 1
ATOM 2427 O O . SER A 1 327 ? -2.576 10.149 -24.595 1.00 77.81 327 SER A O 1
ATOM 2429 N N . LEU A 1 328 ? -1.890 11.650 -23.065 1.00 76.69 328 LEU A N 1
ATOM 2430 C CA . LEU A 1 328 ? -3.050 11.570 -22.187 1.00 76.69 328 LEU A CA 1
ATOM 2431 C C . LEU A 1 328 ? -4.285 12.213 -22.854 1.00 76.69 328 LEU A C 1
ATOM 2433 O O . LEU A 1 328 ? -4.298 13.425 -23.063 1.00 76.69 328 LEU A O 1
ATOM 2437 N N . PRO A 1 329 ? -5.369 11.461 -23.140 1.00 76.88 329 PRO A N 1
ATOM 2438 C CA . PRO A 1 329 ? -6.597 12.015 -23.721 1.00 76.88 329 PRO A CA 1
ATOM 2439 C C . PRO A 1 329 ? -7.495 12.690 -22.660 1.00 76.88 329 PRO A C 1
ATOM 2441 O O . PRO A 1 329 ? -8.722 12.589 -22.720 1.00 76.88 329 PRO A O 1
ATOM 2444 N N . ALA A 1 330 ? -6.885 13.306 -21.647 1.00 80.19 330 ALA A N 1
ATOM 2445 C CA . ALA A 1 330 ? -7.521 13.818 -20.437 1.00 80.19 330 ALA A CA 1
ATOM 2446 C C . ALA A 1 330 ? -6.650 14.914 -19.792 1.00 80.19 330 ALA A C 1
ATOM 2448 O O . ALA A 1 330 ? -5.470 15.056 -20.109 1.00 80.19 330 ALA A O 1
ATOM 2449 N N . VAL A 1 331 ? -7.214 15.685 -18.864 1.00 85.50 331 VAL A N 1
ATOM 2450 C CA . VAL A 1 331 ? -6.476 16.705 -18.107 1.00 85.50 331 VAL A CA 1
ATOM 2451 C C . VAL A 1 331 ? -5.691 16.022 -16.980 1.00 85.50 331 VAL A C 1
ATOM 2453 O O . VAL A 1 331 ? -6.321 15.399 -16.126 1.00 85.50 331 VAL A O 1
ATOM 2456 N N . PRO A 1 332 ? -4.350 16.119 -16.925 1.00 88.44 332 PRO A N 1
ATOM 2457 C CA . PRO A 1 332 ? -3.561 15.509 -15.857 1.00 88.44 332 PRO A CA 1
ATOM 2458 C C . PRO A 1 332 ? -3.951 16.059 -14.475 1.00 88.44 332 PRO A C 1
ATOM 2460 O O . PRO A 1 332 ? -4.130 17.269 -14.318 1.00 88.44 332 PRO A O 1
ATOM 2463 N N . PHE A 1 333 ? -4.055 15.195 -13.460 1.00 88.06 333 PHE A N 1
ATOM 2464 C CA . PHE A 1 333 ? -4.325 15.632 -12.083 1.00 88.06 333 PHE A CA 1
ATOM 2465 C C . PHE A 1 333 ? -3.419 14.998 -11.021 1.00 88.06 333 PHE A C 1
ATOM 2467 O O . PHE A 1 333 ? -3.190 15.644 -10.004 1.00 88.06 333 PHE A O 1
ATOM 2474 N N . LEU A 1 334 ? -2.885 13.792 -11.242 1.00 90.62 334 LEU A N 1
ATOM 2475 C CA . LEU A 1 334 ? -2.020 13.098 -10.282 1.00 90.62 334 LEU A CA 1
ATOM 2476 C C . LEU A 1 334 ? -0.905 12.344 -11.014 1.00 90.62 334 LEU A C 1
ATOM 2478 O O . LEU A 1 334 ? -1.175 11.576 -11.935 1.00 90.62 334 LEU A O 1
ATOM 2482 N N . LEU A 1 335 ? 0.337 12.545 -10.586 1.00 92.75 335 LEU A N 1
ATOM 2483 C CA . LEU A 1 335 ? 1.493 11.741 -10.969 1.00 92.75 335 LEU A CA 1
ATOM 2484 C C . LEU A 1 335 ? 1.912 10.870 -9.784 1.00 92.75 335 LEU A C 1
ATOM 2486 O O . LEU A 1 335 ? 2.066 11.379 -8.675 1.00 92.75 335 LEU A O 1
ATOM 2490 N N . ILE A 1 336 ? 2.132 9.584 -10.049 1.00 91.62 336 ILE A N 1
ATOM 2491 C CA . ILE A 1 336 ? 2.765 8.661 -9.109 1.00 91.62 336 ILE A CA 1
ATOM 2492 C C . ILE A 1 336 ? 4.095 8.179 -9.685 1.00 91.62 336 ILE A C 1
ATOM 2494 O O . ILE A 1 336 ? 4.113 7.716 -10.831 1.00 91.62 336 ILE A O 1
ATOM 2498 N N . ASP A 1 337 ? 5.188 8.310 -8.933 1.00 90.69 337 ASP A N 1
ATOM 2499 C CA . ASP A 1 337 ? 6.504 7.791 -9.309 1.00 90.69 337 ASP A CA 1
ATOM 2500 C C . ASP A 1 337 ? 6.976 6.640 -8.412 1.00 90.69 337 ASP A C 1
ATOM 2502 O O . ASP A 1 337 ? 7.102 6.772 -7.203 1.00 90.69 337 ASP A O 1
ATOM 2506 N N . ASP A 1 338 ? 7.307 5.506 -9.029 1.00 87.81 338 ASP A N 1
ATOM 2507 C CA . ASP A 1 338 ? 7.898 4.362 -8.334 1.00 87.81 338 ASP A CA 1
ATOM 2508 C C . ASP A 1 338 ? 9.375 4.266 -8.728 1.00 87.81 338 ASP A C 1
ATOM 2510 O O . ASP A 1 338 ? 9.766 3.673 -9.750 1.00 87.81 338 ASP A O 1
ATOM 2514 N N . LEU A 1 339 ? 10.213 4.921 -7.930 1.00 87.56 339 LEU A N 1
ATOM 2515 C CA . LEU A 1 339 ? 11.644 5.042 -8.152 1.00 87.56 339 LEU A CA 1
ATOM 2516 C C . LEU A 1 339 ? 12.353 3.793 -7.620 1.00 87.56 339 LEU A C 1
ATOM 2518 O O . LEU A 1 339 ? 12.444 3.548 -6.422 1.00 87.56 339 LEU A O 1
ATOM 2522 N N . ASN A 1 340 ? 12.914 3.001 -8.527 1.00 84.75 340 ASN A N 1
ATOM 2523 C CA . ASN A 1 340 ? 13.746 1.843 -8.204 1.00 84.75 340 ASN A CA 1
ATOM 2524 C C . ASN A 1 340 ? 15.211 2.284 -8.119 1.00 84.75 340 ASN A C 1
ATOM 2526 O O . ASN A 1 340 ? 16.058 1.863 -8.913 1.00 84.75 340 ASN A O 1
ATOM 2530 N N . LEU A 1 341 ? 15.458 3.239 -7.225 1.00 85.25 341 LEU A N 1
ATOM 2531 C CA . LEU A 1 341 ? 16.766 3.786 -6.903 1.00 85.25 341 LEU A CA 1
ATOM 2532 C C . LEU A 1 341 ? 16.747 4.417 -5.500 1.00 85.25 341 LEU A C 1
ATOM 2534 O O . LEU A 1 341 ? 15.678 4.848 -5.057 1.00 85.25 341 LEU A O 1
ATOM 2538 N N . PRO A 1 342 ? 17.918 4.554 -4.849 1.00 83.75 342 PRO A N 1
ATOM 2539 C CA . PRO A 1 342 ? 18.013 5.244 -3.572 1.00 83.75 342 PRO A CA 1
ATOM 2540 C C . PRO A 1 342 ? 17.578 6.707 -3.673 1.00 83.75 342 PRO A C 1
ATOM 2542 O O . PRO A 1 342 ? 17.869 7.403 -4.655 1.00 83.75 342 PRO A O 1
ATOM 2545 N N . MET A 1 343 ? 16.973 7.205 -2.596 1.00 84.88 343 MET A N 1
ATOM 2546 C CA . MET A 1 343 ? 16.530 8.588 -2.452 1.00 84.88 343 MET A CA 1
ATOM 2547 C C . MET A 1 343 ? 17.666 9.586 -2.698 1.00 84.88 343 MET A C 1
ATOM 2549 O O . MET A 1 343 ? 17.444 10.649 -3.269 1.00 84.88 343 MET A O 1
ATOM 2553 N N . ARG A 1 344 ? 18.905 9.268 -2.302 1.00 83.88 344 ARG A N 1
ATOM 2554 C CA . ARG A 1 344 ? 20.053 10.171 -2.471 1.00 83.88 344 ARG A CA 1
ATOM 2555 C C . ARG A 1 344 ? 21.241 9.515 -3.180 1.00 83.88 344 ARG A C 1
ATOM 2557 O O . ARG A 1 344 ? 21.595 8.395 -2.823 1.00 83.88 344 ARG A O 1
ATOM 2564 N N . PRO A 1 345 ? 21.923 10.239 -4.097 1.00 83.25 345 PRO A N 1
ATOM 2565 C CA . PRO A 1 345 ? 21.579 11.582 -4.593 1.00 83.25 345 PRO A CA 1
ATOM 2566 C C . PRO A 1 345 ? 20.553 11.571 -5.740 1.00 83.25 345 PRO A C 1
ATOM 2568 O O . PRO A 1 345 ? 19.926 12.592 -6.006 1.00 83.25 345 PRO A O 1
ATOM 2571 N N . ASP A 1 346 ? 20.406 10.451 -6.447 1.00 84.62 346 ASP A N 1
ATOM 2572 C CA . ASP A 1 346 ? 19.717 10.421 -7.739 1.00 84.62 346 ASP A CA 1
ATOM 2573 C C . ASP A 1 346 ? 18.190 10.560 -7.614 1.00 84.62 346 ASP A C 1
ATOM 2575 O O . ASP A 1 346 ? 17.592 11.280 -8.416 1.00 84.62 346 ASP A O 1
ATOM 2579 N N . GLY A 1 347 ? 17.564 9.952 -6.596 1.00 86.75 347 GLY A N 1
ATOM 2580 C CA . GLY A 1 347 ? 16.119 10.072 -6.356 1.00 86.75 347 GLY A CA 1
ATOM 2581 C C . GLY A 1 347 ? 15.691 11.520 -6.106 1.00 86.75 347 GLY A C 1
ATOM 2582 O O . GLY A 1 347 ? 14.751 12.017 -6.721 1.00 86.75 347 GLY A O 1
ATOM 2583 N N . GLU A 1 348 ? 16.455 12.245 -5.292 1.00 90.00 348 GLU A N 1
ATOM 2584 C CA . GLU A 1 348 ? 16.238 13.658 -4.984 1.00 90.00 348 GLU A CA 1
ATOM 2585 C C . GLU A 1 348 ? 16.311 14.529 -6.246 1.00 90.00 348 GLU A C 1
ATOM 2587 O O . GLU A 1 348 ? 15.433 15.368 -6.460 1.00 90.00 348 GLU A O 1
ATOM 2592 N N . ARG A 1 349 ? 17.285 14.290 -7.139 1.00 91.12 349 ARG A N 1
ATOM 2593 C CA . ARG A 1 349 ? 17.359 15.013 -8.424 1.00 91.12 349 ARG A CA 1
ATOM 2594 C C . ARG A 1 349 ? 16.144 14.735 -9.310 1.00 91.12 349 ARG A C 1
ATOM 2596 O O . ARG A 1 349 ? 15.604 15.670 -9.905 1.00 91.12 349 ARG A O 1
ATOM 2603 N N . VAL A 1 350 ? 15.705 13.477 -9.387 1.00 90.31 350 VAL A N 1
ATOM 2604 C CA . VAL A 1 350 ? 14.520 13.072 -10.161 1.00 90.31 350 VAL A CA 1
ATOM 2605 C C . VAL A 1 350 ? 13.262 13.758 -9.633 1.00 90.31 350 VAL A C 1
ATOM 2607 O O . VAL A 1 350 ? 12.566 14.414 -10.408 1.00 90.31 350 VAL A O 1
ATOM 2610 N N . MET A 1 351 ? 13.003 13.686 -8.326 1.00 90.62 351 MET A N 1
ATOM 2611 C CA . MET A 1 351 ? 11.825 14.303 -7.711 1.00 90.62 351 MET A CA 1
ATOM 2612 C C . MET A 1 351 ? 11.799 15.821 -7.903 1.00 90.62 351 MET A C 1
ATOM 2614 O O . MET A 1 351 ? 10.752 16.382 -8.226 1.00 90.62 351 MET A O 1
ATOM 2618 N N . VAL A 1 352 ? 12.938 16.503 -7.731 1.00 91.88 352 VAL A N 1
ATOM 2619 C CA . VAL A 1 352 ? 13.033 17.956 -7.950 1.00 91.88 352 VAL A CA 1
ATOM 2620 C C . VAL A 1 352 ? 12.692 18.304 -9.399 1.00 91.88 352 VAL A C 1
ATOM 2622 O O . VAL A 1 352 ? 11.901 19.219 -9.641 1.00 91.88 352 VAL A O 1
ATOM 2625 N N . ALA A 1 353 ? 13.234 17.562 -10.364 1.00 92.56 353 ALA A N 1
ATOM 2626 C CA . ALA A 1 353 ? 12.971 17.804 -11.778 1.00 92.56 353 ALA A CA 1
ATOM 2627 C C . ALA A 1 353 ? 11.512 17.508 -12.169 1.00 92.56 353 ALA A C 1
ATOM 2629 O O . ALA A 1 353 ? 10.903 18.289 -12.904 1.00 92.56 353 ALA A O 1
ATOM 2630 N N . LEU A 1 354 ? 10.921 16.428 -11.643 1.00 93.06 354 LEU A N 1
ATOM 2631 C CA . LEU A 1 354 ? 9.504 16.115 -11.840 1.00 93.06 354 LEU A CA 1
ATOM 2632 C C . LEU A 1 354 ? 8.611 17.216 -11.260 1.00 93.06 354 LEU A C 1
ATOM 2634 O O . LEU A 1 354 ? 7.757 17.732 -11.976 1.00 93.06 354 LEU A O 1
ATOM 2638 N N . ARG A 1 355 ? 8.857 17.657 -10.018 1.00 92.69 355 ARG A N 1
ATOM 2639 C CA . ARG A 1 355 ? 8.104 18.748 -9.371 1.00 92.69 355 ARG A CA 1
ATOM 2640 C C . ARG A 1 355 ? 8.124 20.040 -10.182 1.00 92.69 355 ARG A C 1
ATOM 2642 O O . ARG A 1 355 ? 7.085 20.672 -10.341 1.00 92.69 355 ARG A O 1
ATOM 2649 N N . GLN A 1 356 ? 9.275 20.411 -10.740 1.00 91.75 356 GLN A N 1
ATOM 2650 C CA . GLN A 1 356 ? 9.384 21.584 -11.615 1.00 91.75 356 GLN A CA 1
ATOM 2651 C C . GLN A 1 356 ? 8.555 21.428 -12.898 1.00 91.75 356 GLN A C 1
ATOM 2653 O O . GLN A 1 356 ? 7.923 22.382 -13.355 1.00 91.75 356 GLN A O 1
ATOM 2658 N N . GLN A 1 357 ? 8.535 20.226 -13.477 1.00 94.06 357 GLN A N 1
ATOM 2659 C CA . GLN A 1 357 ? 7.812 19.948 -14.713 1.00 94.06 357 GLN A CA 1
ATOM 2660 C C . GLN A 1 357 ? 6.291 19.824 -14.500 1.00 94.06 357 GLN A C 1
ATOM 2662 O O . GLN A 1 357 ? 5.531 20.226 -15.382 1.00 94.06 357 GLN A O 1
ATOM 2667 N N . LEU A 1 358 ? 5.831 19.329 -13.348 1.00 92.19 358 LEU A N 1
ATOM 2668 C CA . LEU A 1 358 ? 4.410 19.114 -13.039 1.00 92.19 358 LEU A CA 1
ATOM 2669 C C . LEU A 1 358 ? 3.557 20.380 -13.146 1.00 92.19 358 LEU A C 1
ATOM 2671 O O . LEU A 1 358 ? 2.467 20.332 -13.721 1.00 92.19 358 LEU A O 1
ATOM 2675 N N . THR A 1 359 ? 4.086 21.522 -12.703 1.00 87.94 359 THR A N 1
ATOM 2676 C CA . THR A 1 359 ? 3.403 22.818 -12.815 1.00 87.94 359 THR A CA 1
ATOM 2677 C C . THR A 1 359 ? 3.057 23.146 -14.269 1.00 87.94 359 THR A C 1
ATOM 2679 O O . THR A 1 359 ? 1.964 23.625 -14.561 1.00 87.94 359 THR A O 1
ATOM 2682 N N . SER A 1 360 ? 3.949 22.821 -15.213 1.00 87.62 360 SER A N 1
ATOM 2683 C CA . SER A 1 360 ? 3.694 23.026 -16.647 1.00 87.62 360 SER A CA 1
ATOM 2684 C C . SER A 1 360 ? 2.664 22.052 -17.235 1.00 87.62 360 SER A C 1
ATOM 2686 O O . SER A 1 360 ? 2.101 22.321 -18.292 1.00 87.62 360 SER A O 1
ATOM 2688 N N . CYS A 1 361 ? 2.384 20.946 -16.539 1.00 85.81 361 CYS A N 1
ATOM 2689 C CA . CYS A 1 361 ? 1.332 19.987 -16.872 1.00 85.81 361 CYS A CA 1
ATOM 2690 C C . CYS A 1 361 ? -0.009 20.303 -16.178 1.00 85.81 361 CYS A C 1
ATOM 2692 O O . CYS A 1 361 ? -0.957 19.537 -16.332 1.00 85.81 361 CYS A O 1
ATOM 2694 N N . GLY A 1 362 ? -0.113 21.403 -15.417 1.00 85.94 362 GLY A N 1
ATOM 2695 C CA . GLY A 1 362 ? -1.336 21.774 -14.690 1.00 85.94 362 GLY A CA 1
ATOM 2696 C C . GLY A 1 362 ? -1.612 20.932 -13.435 1.00 85.94 362 GLY A C 1
ATOM 2697 O O . GLY A 1 362 ? -2.747 20.909 -12.940 1.00 85.94 362 GLY A O 1
ATOM 2698 N N . ILE A 1 363 ? -0.586 20.243 -12.927 1.00 89.62 363 ILE A N 1
ATOM 2699 C CA . ILE A 1 363 ? -0.627 19.466 -11.686 1.00 89.62 363 ILE A CA 1
ATOM 2700 C C . ILE A 1 363 ? 0.042 20.281 -10.578 1.00 89.62 363 ILE A C 1
ATOM 2702 O O . ILE A 1 363 ? 1.142 20.798 -10.763 1.00 89.62 363 ILE A O 1
ATOM 2706 N N . ASP A 1 364 ? -0.620 20.378 -9.427 1.00 89.31 364 ASP A N 1
ATOM 2707 C CA . ASP A 1 364 ? -0.021 20.931 -8.214 1.00 89.31 364 ASP A CA 1
ATOM 2708 C C . ASP A 1 364 ? 0.979 19.912 -7.630 1.00 89.31 364 ASP A C 1
ATOM 2710 O O . ASP A 1 364 ? 0.559 18.815 -7.260 1.00 89.31 364 ASP A O 1
ATOM 2714 N N . PRO A 1 365 ? 2.285 20.225 -7.540 1.00 88.62 365 PRO A N 1
ATOM 2715 C CA . PRO A 1 365 ? 3.290 19.288 -7.041 1.00 88.62 365 PRO A CA 1
ATOM 2716 C C . PRO A 1 365 ? 3.157 18.956 -5.546 1.00 88.62 365 PRO A C 1
ATOM 2718 O O . PRO A 1 365 ? 3.785 17.999 -5.095 1.00 88.62 365 PRO A O 1
ATOM 2721 N N . GLU A 1 366 ? 2.383 19.712 -4.761 1.00 86.69 366 GLU A N 1
ATOM 2722 C CA . GLU A 1 366 ? 2.194 19.419 -3.332 1.00 86.69 366 GLU A CA 1
ATOM 2723 C C . GLU A 1 366 ? 1.117 18.360 -3.076 1.00 86.69 366 GLU A C 1
ATOM 2725 O O . GLU A 1 366 ? 1.227 17.567 -2.138 1.00 86.69 366 GLU A O 1
ATOM 2730 N N . THR A 1 367 ? 0.084 18.329 -3.918 1.00 84.19 367 THR A N 1
ATOM 2731 C CA . THR A 1 367 ? -1.082 17.448 -3.746 1.00 84.19 367 THR A CA 1
ATOM 2732 C C . THR A 1 367 ? -1.208 16.390 -4.841 1.00 84.19 367 THR A C 1
ATOM 2734 O O . THR A 1 367 ? -1.692 15.293 -4.577 1.00 84.19 367 THR A O 1
ATOM 2737 N N . GLY A 1 368 ? -0.744 16.692 -6.053 1.00 87.25 368 GLY A N 1
ATOM 2738 C CA . GLY A 1 368 ? -0.806 15.847 -7.246 1.00 87.25 368 GLY A CA 1
ATOM 2739 C C . GLY A 1 368 ? 0.485 15.106 -7.571 1.00 87.25 368 GLY A C 1
ATOM 2740 O O . GLY A 1 368 ? 0.656 14.669 -8.709 1.00 87.25 368 GLY A O 1
ATOM 2741 N N . PHE A 1 369 ? 1.386 14.961 -6.599 1.00 91.12 369 PHE A N 1
ATOM 2742 C CA . PHE A 1 369 ? 2.605 14.173 -6.738 1.00 91.12 369 PHE A CA 1
ATOM 2743 C C . PHE A 1 369 ? 2.862 13.328 -5.493 1.00 91.12 369 PHE A C 1
ATOM 2745 O O . PHE A 1 369 ? 2.909 13.845 -4.376 1.00 91.12 369 PHE A O 1
ATOM 2752 N N . THR A 1 370 ? 3.042 12.028 -5.692 1.00 91.69 370 THR A N 1
ATOM 2753 C CA . THR A 1 370 ? 3.418 11.072 -4.646 1.00 91.69 370 THR A CA 1
ATOM 2754 C C . THR A 1 370 ? 4.257 9.964 -5.261 1.00 91.69 370 THR A C 1
ATOM 2756 O O . THR A 1 370 ? 4.210 9.776 -6.471 1.00 91.69 370 THR A O 1
ATOM 2759 N N . GLY A 1 371 ? 4.966 9.202 -4.440 1.00 90.00 371 GLY A N 1
ATOM 2760 C CA . GLY A 1 371 ? 5.736 8.077 -4.937 1.00 90.00 371 GLY A CA 1
ATOM 2761 C C . GLY A 1 371 ? 6.489 7.325 -3.863 1.00 90.00 371 GLY A C 1
ATOM 2762 O O . GLY A 1 371 ? 6.336 7.601 -2.669 1.00 90.00 371 GLY A O 1
ATOM 2763 N N . SER A 1 372 ? 7.322 6.397 -4.312 1.00 88.44 372 SER A N 1
ATOM 2764 C CA . SER A 1 372 ? 8.188 5.572 -3.476 1.00 88.44 372 SER A CA 1
ATOM 2765 C C . SER A 1 372 ? 9.613 5.502 -4.028 1.00 88.44 372 SER A C 1
ATOM 2767 O O . SER A 1 372 ? 9.855 5.672 -5.224 1.00 88.44 372 SER A O 1
ATOM 2769 N N . THR A 1 373 ? 10.572 5.227 -3.142 1.00 87.94 373 THR A N 1
ATOM 2770 C CA . THR A 1 373 ? 11.982 4.970 -3.470 1.00 87.94 373 THR A CA 1
ATOM 2771 C C . THR A 1 373 ? 12.442 3.652 -2.863 1.00 87.94 373 THR A C 1
ATOM 2773 O O . THR A 1 373 ? 12.094 3.332 -1.726 1.00 87.94 373 THR A O 1
ATOM 2776 N N . GLU A 1 374 ? 13.288 2.916 -3.580 1.00 83.56 374 GLU A N 1
ATOM 2777 C CA . GLU A 1 374 ? 13.971 1.744 -3.027 1.00 83.56 374 GLU A CA 1
ATOM 2778 C C . GLU A 1 374 ? 15.268 2.165 -2.318 1.00 83.56 374 GLU A C 1
ATOM 2780 O O . GLU A 1 374 ? 16.310 2.366 -2.944 1.00 83.56 374 GLU A O 1
ATOM 2785 N N . ASP A 1 375 ? 15.200 2.287 -0.992 1.00 80.44 375 ASP A N 1
ATOM 2786 C CA . ASP A 1 375 ? 16.337 2.645 -0.132 1.00 80.44 375 ASP A CA 1
ATOM 2787 C C . ASP A 1 375 ? 16.980 1.441 0.576 1.00 80.44 375 ASP A C 1
ATOM 2789 O O . ASP A 1 375 ? 17.983 1.594 1.280 1.00 80.44 375 ASP A O 1
ATOM 2793 N N . ASN A 1 376 ? 16.391 0.247 0.471 1.00 77.38 376 ASN A N 1
ATOM 2794 C CA . ASN A 1 376 ? 16.823 -0.919 1.242 1.00 77.38 376 ASN A CA 1
ATOM 2795 C C . ASN A 1 376 ? 17.828 -1.778 0.477 1.00 77.38 376 ASN A C 1
ATOM 2797 O O . ASN A 1 376 ? 18.726 -2.343 1.104 1.00 77.38 376 ASN A O 1
ATOM 2801 N N . HIS A 1 377 ? 17.677 -1.848 -0.846 1.00 81.69 377 HIS A N 1
ATOM 2802 C CA . HIS A 1 377 ? 18.442 -2.737 -1.713 1.00 81.69 377 HIS A CA 1
ATOM 2803 C C . HIS A 1 377 ? 19.107 -1.952 -2.850 1.00 81.69 377 HIS A C 1
ATOM 2805 O O . HIS A 1 377 ? 18.450 -1.586 -3.827 1.00 81.69 377 HIS A O 1
ATOM 2811 N N . PRO A 1 378 ? 20.412 -1.643 -2.739 1.00 79.44 378 PRO A N 1
ATOM 2812 C CA . PRO A 1 378 ? 21.115 -0.926 -3.791 1.00 79.44 378 PRO A CA 1
ATOM 2813 C C . PRO A 1 378 ? 21.259 -1.818 -5.029 1.00 79.44 378 PRO A C 1
ATOM 2815 O O . PRO A 1 378 ? 21.818 -2.907 -4.960 1.00 79.44 378 PRO A O 1
ATOM 2818 N N . GLY A 1 379 ? 20.791 -1.336 -6.179 1.00 77.69 379 GLY A N 1
ATOM 2819 C CA . GLY A 1 379 ? 20.978 -1.998 -7.470 1.00 77.69 379 GLY A CA 1
ATOM 2820 C C . GLY A 1 379 ? 22.017 -1.285 -8.339 1.00 77.69 379 GLY A C 1
ATOM 2821 O O . GLY A 1 379 ? 22.150 -0.061 -8.254 1.00 77.69 379 GLY A O 1
ATOM 2822 N N . PRO A 1 380 ? 22.714 -1.995 -9.245 1.00 79.00 380 PRO A N 1
ATOM 2823 C CA . PRO A 1 380 ? 23.628 -1.366 -10.201 1.00 79.00 380 PRO A CA 1
ATOM 2824 C C . PRO A 1 380 ? 22.895 -0.648 -11.346 1.00 79.00 380 PRO A C 1
ATOM 2826 O O . PRO A 1 380 ? 23.533 -0.084 -12.236 1.00 79.00 380 PRO A O 1
ATOM 2829 N N . GLN A 1 381 ? 21.560 -0.698 -11.371 1.00 78.56 381 GLN A N 1
ATOM 2830 C CA . GLN A 1 381 ? 20.746 -0.178 -12.457 1.00 78.56 381 GLN A CA 1
ATOM 2831 C C . GLN A 1 381 ? 19.567 0.650 -11.942 1.00 78.56 381 GLN A C 1
ATOM 2833 O O . GLN A 1 381 ? 18.769 0.192 -11.136 1.00 78.56 381 GLN A O 1
ATOM 2838 N N . THR A 1 382 ? 19.404 1.851 -12.497 1.00 79.19 382 THR A N 1
ATOM 2839 C CA . THR A 1 382 ? 18.271 2.732 -12.195 1.00 79.19 382 THR A CA 1
ATOM 2840 C C . THR A 1 382 ? 17.004 2.291 -12.935 1.00 79.19 382 THR A C 1
ATOM 2842 O O . THR A 1 382 ? 16.978 2.198 -14.175 1.00 79.19 382 THR A O 1
ATOM 2845 N N . GLY A 1 383 ? 15.917 2.089 -12.191 1.00 83.25 383 GLY A N 1
ATOM 2846 C CA . GLY A 1 383 ? 14.562 1.933 -12.721 1.00 83.25 383 GLY A CA 1
ATOM 2847 C C . GLY A 1 383 ? 13.618 3.023 -12.212 1.00 83.25 383 GLY A C 1
ATOM 2848 O O . GLY A 1 383 ? 13.817 3.557 -11.130 1.00 83.25 383 GLY A O 1
ATOM 2849 N N . MET A 1 384 ? 12.602 3.374 -12.990 1.00 86.00 384 MET A N 1
ATOM 2850 C CA . MET A 1 384 ? 11.600 4.371 -12.621 1.00 86.00 384 MET A CA 1
ATOM 2851 C C . MET A 1 384 ? 10.313 4.109 -13.391 1.00 86.00 384 MET A C 1
ATOM 2853 O O . MET A 1 384 ? 10.306 4.205 -14.616 1.00 86.00 384 MET A O 1
ATOM 2857 N N . ALA A 1 385 ? 9.220 3.827 -12.697 1.00 85.06 385 ALA A N 1
ATOM 2858 C CA . ALA A 1 385 ? 7.899 3.850 -13.309 1.00 85.06 385 ALA A CA 1
ATOM 2859 C C . ALA A 1 385 ? 7.240 5.204 -13.040 1.00 85.06 385 ALA A C 1
ATOM 2861 O O . ALA A 1 385 ? 7.299 5.688 -11.915 1.00 85.06 385 ALA A O 1
ATOM 2862 N N . LEU A 1 386 ? 6.620 5.813 -14.055 1.00 87.19 386 LEU A N 1
ATOM 2863 C CA . LEU A 1 386 ? 5.780 6.998 -13.857 1.00 87.19 386 LEU A CA 1
ATOM 2864 C C . LEU A 1 386 ? 4.358 6.695 -14.318 1.00 87.19 386 LEU A C 1
ATOM 2866 O O . LEU A 1 386 ? 4.128 6.326 -15.475 1.00 87.19 386 LEU A O 1
ATOM 2870 N N . ARG A 1 387 ? 3.390 6.903 -13.433 1.00 87.06 387 ARG A N 1
ATOM 2871 C CA . ARG A 1 387 ? 1.972 6.691 -13.707 1.00 87.06 387 ARG A CA 1
ATOM 2872 C C . ARG A 1 387 ? 1.219 8.006 -13.620 1.00 87.06 387 ARG A C 1
ATOM 2874 O O . ARG A 1 387 ? 1.156 8.629 -12.565 1.00 87.06 387 ARG A O 1
ATOM 2881 N N . LEU A 1 388 ? 0.640 8.420 -14.744 1.00 86.62 388 LEU A N 1
ATOM 2882 C CA . LEU A 1 388 ? -0.082 9.681 -14.855 1.00 86.62 388 LEU A CA 1
ATOM 2883 C C . LEU A 1 388 ? -1.588 9.418 -14.892 1.00 86.62 388 LEU A C 1
ATOM 2885 O O . LEU A 1 388 ? -2.102 8.758 -15.799 1.00 86.62 388 LEU A O 1
ATOM 2889 N N . PHE A 1 389 ? -2.297 9.963 -13.914 1.00 85.50 389 PHE A N 1
ATOM 2890 C CA . PHE A 1 389 ? -3.749 9.954 -13.846 1.00 85.50 389 PHE A CA 1
ATOM 2891 C C . PHE A 1 389 ? -4.291 11.280 -14.384 1.00 85.50 389 PHE A C 1
ATOM 2893 O O . PHE A 1 389 ? -3.881 12.368 -13.970 1.00 85.50 389 PHE A O 1
ATOM 2900 N N . GLY A 1 390 ? -5.220 11.173 -15.323 1.00 82.25 390 GLY A N 1
ATOM 2901 C CA . GLY A 1 390 ? -5.953 12.266 -15.930 1.00 82.25 390 GLY A CA 1
ATOM 2902 C C . GLY A 1 390 ? -7.437 12.228 -15.610 1.00 82.25 390 GLY A C 1
ATOM 2903 O O . GLY A 1 390 ? -7.987 11.254 -15.114 1.00 82.25 390 GLY A O 1
ATOM 2904 N N . TRP A 1 391 ? -8.115 13.316 -15.892 1.00 77.69 391 TRP A N 1
ATOM 2905 C CA . TRP A 1 391 ? -9.540 13.455 -15.684 1.00 77.69 391 TRP A CA 1
ATOM 2906 C C . TRP A 1 391 ? -10.181 14.015 -16.951 1.00 77.69 391 TRP A C 1
ATOM 2908 O O . TRP A 1 391 ? -9.595 14.868 -17.624 1.00 77.69 391 TRP A O 1
ATOM 2918 N N . ARG A 1 392 ? -11.353 13.493 -17.306 1.00 72.56 392 ARG A N 1
ATOM 2919 C CA . ARG A 1 392 ? -12.119 13.915 -18.477 1.00 72.56 392 ARG A CA 1
ATOM 2920 C C . ARG A 1 392 ? -13.538 14.277 -18.053 1.00 72.56 392 ARG A C 1
ATOM 2922 O O . ARG A 1 392 ? -14.139 13.546 -17.271 1.00 72.56 392 ARG A O 1
ATOM 2929 N N . GLU A 1 393 ? -14.026 15.393 -18.582 1.00 62.50 393 GLU A N 1
ATOM 2930 C CA . GLU A 1 393 ? -15.407 15.854 -18.395 1.00 62.50 393 GLU A CA 1
ATOM 2931 C C . GLU A 1 393 ? -16.430 15.021 -19.170 1.00 62.50 393 GLU A C 1
ATOM 2933 O O . GLU A 1 393 ? -16.101 14.595 -20.308 1.00 62.50 393 GLU A O 1
#

Foldseek 3Di:
DEWEWEAAEEAPDDWDWDDDPQWIWTFGNLWIKTKHKAKQKLDDCAQQRLHYDHLLVSLLLQCWQRLLQCVLQVFDWFAKEKEWLADDDPSVVSSLNNVQVQCVLLVHHSQRYHYTHAQHYDDRIGIIMMMTMTIADQVGTLALQADAQWFKKKWAAADAQNDDPQADGSNLSSLLSPDPQWRGKFQFAQQFQLVVQQSRQVRNVWGWDFDPDDDCVVCRRHGRHSRRMMIIIGHPVCVVVSVVSVRVTDMIGGTGIHDHGPDDDDDGRSDDFDWHQDPQRYIYGPPPDDDDDDHIDGDHPPDDPPVPPPDQVLVVLLVVVVVNLVPHPFQWEAKEKEKNAACPPRVVSNLVSVCVNCVVSVYHSVGRYYYYYDNPIHGPDIYMYMYIYGYDD

Radius of gyration: 20.51 Å; chains: 1; bounding box: 52×40×60 Å

Sequence (393 aa):
MCSHSVMFVEDQKKPDLYRFRDLTLCRAAGQLLAFACDSTGAVGALPEDDFATDARRAGVFLVKVALMEVIASGAVPVAVYADFCYAPSPHTERVLAGVLDEVRSVGVGGEIVRPGYGTYGAPLCTATGVVVVGQAPPAGLQIACSQPGDLVCTVGRPMDKRSHIGQLTCAAVKALRDCAAVHEILPCGSKGFRYEANTLADTSGLDFCESETYPIKEQAQISCGACACAIFTVAPEDLPQVRALGIPYFICPIGRLTGTRRQEALAPPARWAPLRLTADGSLHFCTGQRIRTAGAMSYAAGRRPRDEWICAPEQRAVELLKQLAASLPAVPFLLIDDLNLPMRPDGERVMVALRQQLTSCGIDPETGFTGSTEDNHPGPQTGMALRLFGWRE

Organism: NCBI:txid905011